Protein AF-A0A960LFR0-F1 (afdb_monomer)

Sequence (567 aa):
MVIFVMVVRVNVFKDGRFQEFVQVKAMDAPELIVLRGKAGPAGSEEYQQGLEAYGKADYKKAAKFFADAVAKSPEQGEWWLVLGVCQVLQREPQEAIVSLKKAEKLTEEPSTSRARWFMAQSYLMTEELGRAVKLLEGLANDGKAYRDDSRNLLTQMSKNGVLSEAFASSPRVSSPRGGESFVFGSTIKVAWNKVSPNFDGSYEVWLSNDGGLTCFHRLASLPADQTSWTWETRSDVGNNLALRIEAVSGDTRTMGPVSQVFSVSPPLTLTILDPKPQSTLYAGIPHEFRWALPGLAPKRYKIDLWRVVDNKQQFYKTLYVGAEGSSNSWKWEYPDPVGKDYVLRLEAVYTDSSMVSFSEGTFQVLAQPEAAVTSAYYDPSTSNLGVSWSHSIANPTRTSIYLQSVSTSEVYPLSGDASRRRGSWEGGMADVPSGKYEVHLSIVFPDGEVSAVCDNVIEYINRSESQSVASAARAESAVVDKEFLKQNYPNPFNNSTTIEFDLESPGDVELKVFNVMGQEVKTLMDGYARAGSQRVVFDATGLASGVYIYRLVAGDHTEQKRMILAK

pLDDT: mean 76.16, std 16.61, range [27.75, 96.5]

Mean predicted aligned error: 22.24 Å

Structure (mmCIF, N/CA/C/O backbone):
data_AF-A0A960LFR0-F1
#
_entry.id   AF-A0A960LFR0-F1
#
loop_
_atom_site.group_PDB
_atom_site.id
_atom_site.type_symbol
_atom_site.label_atom_id
_atom_site.label_alt_id
_atom_site.label_comp_id
_atom_site.label_asym_id
_atom_site.label_entity_id
_atom_site.label_seq_id
_atom_site.pdbx_PDB_ins_code
_atom_site.Cartn_x
_atom_site.Cartn_y
_atom_site.Cartn_z
_atom_site.occupancy
_atom_site.B_iso_or_equiv
_atom_site.auth_seq_id
_atom_site.auth_comp_id
_atom_site.auth_asym_id
_atom_site.auth_atom_id
_atom_site.pdbx_PDB_model_num
ATOM 1 N N . MET A 1 1 ? -18.898 8.232 58.621 1.00 28.58 1 MET A N 1
ATOM 2 C CA . MET A 1 1 ? -19.730 7.535 57.623 1.00 28.58 1 MET A CA 1
ATOM 3 C C . MET A 1 1 ? -20.353 8.605 56.740 1.00 28.58 1 MET A C 1
ATOM 5 O O . MET A 1 1 ? -21.357 9.193 57.117 1.00 28.58 1 MET A O 1
ATOM 9 N N . VAL A 1 2 ? -19.664 8.988 55.662 1.00 27.75 2 VAL A N 1
ATOM 10 C CA . VAL A 1 2 ? -20.193 9.977 54.713 1.00 27.75 2 VAL A CA 1
ATOM 11 C C . VAL A 1 2 ? -20.983 9.190 53.679 1.00 27.75 2 VAL A C 1
ATOM 13 O O . VAL A 1 2 ? -20.403 8.471 52.873 1.00 27.75 2 VAL A O 1
ATOM 16 N N . ILE A 1 3 ? -22.306 9.263 53.781 1.00 28.11 3 ILE A N 1
ATOM 17 C CA . ILE A 1 3 ? -23.238 8.641 52.845 1.00 28.11 3 ILE A CA 1
ATOM 18 C C . ILE A 1 3 ? -23.210 9.471 51.561 1.00 28.11 3 ILE A C 1
ATOM 20 O O . ILE A 1 3 ? -23.708 10.597 51.547 1.00 28.11 3 ILE A O 1
ATOM 24 N N . PHE A 1 4 ? -22.618 8.936 50.492 1.00 36.72 4 PHE A N 1
ATOM 25 C CA . PHE A 1 4 ? -22.688 9.565 49.175 1.00 36.72 4 PHE A CA 1
ATOM 26 C C . PHE A 1 4 ? -23.883 9.041 48.384 1.00 36.72 4 PHE A C 1
ATOM 28 O O . PHE A 1 4 ? -24.117 7.837 48.262 1.00 36.72 4 PHE A O 1
ATOM 35 N N . VAL A 1 5 ? -24.638 9.993 47.846 1.00 35.06 5 VAL A N 1
ATOM 36 C CA . VAL A 1 5 ? -25.815 9.782 47.012 1.00 35.06 5 VAL A CA 1
ATOM 37 C C . VAL A 1 5 ? -25.387 9.973 45.560 1.00 35.06 5 VAL A C 1
ATOM 39 O O . VAL A 1 5 ? -25.286 11.102 45.082 1.00 35.06 5 VAL A O 1
ATOM 42 N N . MET A 1 6 ? -25.117 8.878 44.847 1.00 38.50 6 MET A N 1
ATOM 43 C CA . MET A 1 6 ? -24.933 8.944 43.400 1.00 38.50 6 MET A CA 1
ATOM 44 C C . MET A 1 6 ? -26.301 8.876 42.716 1.00 38.50 6 MET A C 1
ATOM 46 O O . MET A 1 6 ? -26.978 7.854 42.768 1.00 38.50 6 MET A O 1
ATOM 50 N N . VAL A 1 7 ? -26.721 9.981 42.098 1.00 39.97 7 VAL A N 1
ATOM 51 C CA . VAL A 1 7 ? -27.946 10.037 41.288 1.00 39.97 7 VAL A CA 1
ATOM 52 C C . VAL A 1 7 ? -27.575 9.721 39.844 1.00 39.97 7 VAL A C 1
ATOM 54 O O . VAL A 1 7 ? -27.025 10.574 39.143 1.00 39.97 7 VAL A O 1
ATOM 57 N N . VAL A 1 8 ? -27.863 8.495 39.411 1.00 41.91 8 VAL A N 1
ATOM 58 C CA . VAL A 1 8 ? -27.796 8.097 38.001 1.00 41.91 8 VAL A CA 1
ATOM 59 C C . VAL A 1 8 ? -29.137 8.451 37.382 1.00 41.91 8 VAL A C 1
ATOM 61 O O . VAL A 1 8 ? -30.157 7.863 37.731 1.00 41.91 8 VAL A O 1
ATOM 64 N N . ARG A 1 9 ? -29.139 9.447 36.497 1.00 42.50 9 ARG A N 1
ATOM 65 C CA . ARG A 1 9 ? -30.321 9.803 35.714 1.00 42.50 9 ARG A CA 1
ATOM 66 C C . ARG A 1 9 ? -30.327 8.928 34.474 1.00 42.50 9 ARG A C 1
ATOM 68 O O . ARG A 1 9 ? -29.467 9.096 33.618 1.00 42.50 9 ARG A O 1
ATOM 75 N N . VAL A 1 10 ? -31.277 8.008 34.396 1.00 43.38 10 VAL A N 1
ATOM 76 C CA . VAL A 1 10 ? -31.618 7.344 33.137 1.00 43.38 10 VAL A CA 1
ATOM 77 C C . VAL A 1 10 ? -32.945 7.944 32.700 1.00 43.38 10 VAL A C 1
ATOM 79 O O . VAL A 1 10 ? -33.920 7.881 33.447 1.00 43.38 10 VAL A O 1
ATOM 82 N N . ASN A 1 11 ? -32.965 8.584 31.536 1.00 40.25 11 ASN A N 1
ATOM 83 C CA . ASN A 1 11 ? -34.203 9.038 30.919 1.00 40.25 11 ASN A CA 1
ATOM 84 C C . ASN A 1 11 ? -34.786 7.858 30.150 1.00 40.25 11 ASN A C 1
ATOM 86 O O . ASN A 1 11 ? -34.139 7.342 29.245 1.00 40.25 11 ASN A O 1
ATOM 90 N N . VAL A 1 12 ? -35.992 7.424 30.509 1.00 42.00 12 VAL A N 1
ATOM 91 C CA . VAL A 1 12 ? -36.690 6.354 29.783 1.00 42.00 12 VAL A CA 1
ATOM 92 C C . VAL A 1 12 ? -38.020 6.898 29.319 1.00 42.00 12 VAL A C 1
ATOM 94 O O . VAL A 1 12 ? -38.727 7.573 30.075 1.00 42.00 12 VAL A O 1
ATOM 97 N N . PHE A 1 13 ? -38.348 6.626 28.063 1.00 36.72 13 PHE A N 1
ATOM 98 C CA . PHE A 1 13 ? -39.569 7.113 27.454 1.00 36.72 13 PHE A CA 1
ATOM 99 C C . PHE A 1 13 ? -40.636 6.023 27.528 1.00 36.72 13 PHE A C 1
ATOM 101 O O . PHE A 1 13 ? -40.544 4.996 26.866 1.00 36.72 13 PHE A O 1
ATOM 108 N N . LYS A 1 14 ? -41.659 6.229 28.363 1.00 38.69 14 LYS A N 1
ATOM 109 C CA . LYS A 1 14 ? -42.753 5.267 28.539 1.00 38.69 14 LYS A CA 1
ATOM 110 C C . LYS A 1 14 ? -44.091 5.993 28.493 1.00 38.69 14 LYS A C 1
ATOM 112 O O . LYS A 1 14 ? -44.260 7.025 29.140 1.00 38.69 14 LYS A O 1
ATOM 117 N N . ASP A 1 15 ? -45.026 5.467 27.703 1.00 34.38 15 ASP A N 1
ATOM 118 C CA . ASP A 1 15 ? -46.387 6.003 27.541 1.00 34.38 15 ASP A CA 1
ATOM 119 C C . ASP A 1 15 ? -46.426 7.498 27.152 1.00 34.38 15 ASP A C 1
ATOM 121 O O . ASP A 1 15 ? -47.243 8.276 27.648 1.00 34.38 15 ASP A O 1
ATOM 125 N N . GLY A 1 16 ? -45.508 7.927 26.277 1.00 30.52 16 GLY A N 1
ATOM 126 C CA . GLY A 1 16 ? -45.455 9.307 25.783 1.00 30.52 16 GLY A CA 1
ATOM 127 C C . GLY A 1 16 ? -44.887 10.331 26.774 1.00 30.52 16 GLY A C 1
ATOM 128 O O . GLY A 1 16 ? -45.069 11.531 26.570 1.00 30.52 16 GLY A O 1
ATOM 129 N N . ARG A 1 17 ? -44.228 9.895 27.860 1.00 28.84 17 ARG A N 1
ATOM 130 C CA . ARG A 1 17 ? -43.583 10.776 28.848 1.00 28.84 17 ARG A CA 1
ATOM 131 C C . ARG A 1 17 ? -42.177 10.292 29.199 1.00 28.84 17 ARG A C 1
ATOM 133 O O . ARG A 1 17 ? -41.929 9.094 29.313 1.00 28.84 17 ARG A O 1
ATOM 140 N N . PHE A 1 18 ? -41.277 11.243 29.448 1.00 38.22 18 PHE A N 1
ATOM 141 C CA . PHE A 1 18 ? -39.999 10.969 30.101 1.00 38.22 18 PHE A CA 1
ATOM 142 C C . PHE A 1 18 ? -40.254 10.619 31.569 1.00 38.22 18 PHE A C 1
ATOM 144 O O . PHE A 1 18 ? -40.807 11.430 32.314 1.00 38.22 18 PHE A O 1
ATOM 151 N N . GLN A 1 19 ? -39.874 9.412 31.982 1.00 39.56 19 GLN A N 1
ATOM 152 C CA . GLN A 1 19 ? -39.829 9.031 33.389 1.00 39.56 19 GLN A CA 1
ATOM 153 C C . GLN A 1 19 ? -38.398 9.204 33.901 1.00 39.56 19 GLN A C 1
ATOM 155 O O . GLN A 1 19 ? -37.460 8.615 33.362 1.00 39.56 19 GLN A O 1
ATOM 160 N N . GLU A 1 20 ? -38.235 10.039 34.929 1.00 41.31 20 GLU A N 1
ATOM 161 C CA . GLU A 1 20 ? -36.952 10.264 35.592 1.00 41.31 20 GLU A CA 1
ATOM 162 C C . GLU A 1 20 ? -36.682 9.113 36.568 1.00 41.31 20 GLU A C 1
ATOM 164 O O . GLU A 1 20 ? -37.470 8.852 37.482 1.00 41.31 20 GLU A O 1
ATOM 169 N N . PHE A 1 21 ? -35.568 8.404 36.383 1.00 50.19 21 PHE A N 1
ATOM 170 C CA . PHE A 1 21 ? -35.139 7.392 37.342 1.00 50.19 21 PHE A CA 1
ATOM 171 C C . PHE A 1 21 ? -34.404 8.073 38.488 1.00 50.19 21 PHE A C 1
ATOM 173 O O . PHE A 1 21 ? -33.331 8.647 38.305 1.00 50.19 21 PHE A O 1
ATOM 180 N N . VAL A 1 22 ? -34.964 7.959 39.690 1.00 40.69 22 VAL A N 1
ATOM 181 C CA . VAL A 1 22 ? -34.257 8.255 40.933 1.00 40.69 22 VAL A CA 1
ATOM 182 C C . VAL A 1 22 ? -34.437 7.063 41.855 1.00 40.69 22 VAL A C 1
ATOM 184 O O . VAL A 1 22 ? -35.479 6.920 42.488 1.00 40.69 22 VAL A O 1
ATOM 187 N N . GLN A 1 23 ? -33.406 6.232 42.005 1.00 41.19 23 GLN A N 1
ATOM 188 C CA . GLN A 1 23 ? -33.203 5.652 43.324 1.00 41.19 23 GLN A CA 1
ATOM 189 C C . GLN A 1 23 ? -31.741 5.390 43.653 1.00 41.19 23 GLN A C 1
ATOM 191 O O . GLN A 1 23 ? -30.964 4.838 42.883 1.00 41.19 23 GLN A O 1
ATOM 196 N N . VAL A 1 24 ? -31.421 5.848 44.854 1.00 34.19 24 VAL A N 1
ATOM 197 C CA . VAL A 1 24 ? -30.117 5.938 45.481 1.00 34.19 24 VAL A CA 1
ATOM 198 C C . VAL A 1 24 ? -30.066 4.873 46.560 1.00 34.19 24 VAL A C 1
ATOM 200 O O . VAL A 1 24 ? -30.979 4.786 47.383 1.00 34.19 24 VAL A O 1
ATOM 203 N N . LYS A 1 25 ? -28.956 4.145 46.630 1.00 34.97 25 LYS A N 1
ATOM 204 C CA . LYS A 1 25 ? -28.494 3.580 47.893 1.00 34.97 25 LYS A CA 1
ATOM 205 C C . LYS A 1 25 ? -27.121 4.164 48.178 1.00 34.97 25 LYS A C 1
ATOM 207 O O . LYS A 1 25 ? -26.269 4.200 47.294 1.00 34.97 25 LYS A O 1
ATOM 212 N N . ALA A 1 26 ? -26.984 4.682 49.395 1.00 32.16 26 ALA A N 1
ATOM 213 C CA . ALA A 1 26 ? -25.740 5.152 49.975 1.00 32.16 26 ALA A CA 1
ATOM 214 C C . ALA A 1 26 ? -24.613 4.184 49.614 1.00 32.16 26 ALA A C 1
ATOM 216 O O . ALA A 1 26 ? -24.668 3.016 50.002 1.00 32.16 26 ALA A O 1
ATOM 217 N N . MET A 1 27 ? -23.615 4.651 48.866 1.00 40.28 27 MET A N 1
ATOM 218 C CA . MET A 1 27 ? -22.346 3.945 48.882 1.00 40.28 27 MET A CA 1
ATOM 219 C C . MET A 1 27 ? -21.776 4.196 50.269 1.00 40.28 27 MET A C 1
ATOM 221 O O . MET A 1 27 ? -21.431 5.334 50.599 1.00 40.28 27 MET A O 1
ATOM 225 N N . ASP A 1 28 ? -21.665 3.148 51.080 1.00 39.28 28 ASP A N 1
ATOM 226 C CA . ASP A 1 28 ? -20.529 3.124 51.983 1.00 39.28 28 ASP A CA 1
ATOM 227 C C . ASP A 1 28 ? -19.318 3.308 51.073 1.00 39.28 28 ASP A C 1
ATOM 229 O O . ASP A 1 28 ? -19.188 2.595 50.069 1.00 39.28 28 ASP A O 1
ATOM 233 N N . ALA A 1 29 ? -18.508 4.343 51.342 1.00 43.59 29 ALA A N 1
ATOM 234 C CA . ALA A 1 29 ? -17.212 4.481 50.693 1.00 43.59 29 ALA A CA 1
ATOM 235 C C . ALA A 1 29 ? -16.621 3.072 50.670 1.00 43.59 29 ALA A C 1
ATOM 237 O O . ALA A 1 29 ? -16.619 2.466 51.749 1.00 43.59 29 ALA A O 1
ATOM 238 N N . PRO A 1 30 ? -16.260 2.516 49.489 1.00 48.62 30 PRO A N 1
ATOM 239 C CA . PRO A 1 30 ? -15.791 1.143 49.412 1.00 48.62 30 PRO A CA 1
ATOM 240 C C . PRO A 1 30 ? -14.828 0.973 50.566 1.00 48.62 30 PRO A C 1
ATOM 242 O O . PRO A 1 30 ? -13.968 1.844 50.732 1.00 48.62 30 PRO A O 1
ATOM 245 N N . GLU A 1 31 ? -15.056 -0.037 51.417 1.00 49.41 31 GLU A N 1
ATOM 246 C CA . GLU A 1 31 ? -14.080 -0.405 52.431 1.00 49.41 31 GLU A CA 1
ATOM 247 C C . GLU A 1 31 ? -12.805 -0.681 51.648 1.00 49.41 31 GLU A C 1
ATOM 249 O O . GLU A 1 31 ? -12.607 -1.739 51.037 1.00 49.41 31 GLU A O 1
ATOM 254 N N . LEU A 1 32 ? -12.015 0.378 51.537 1.00 51.69 32 LEU A N 1
ATOM 255 C CA . LEU A 1 32 ? -10.710 0.381 50.963 1.00 51.69 32 LEU A CA 1
ATOM 256 C C . LEU A 1 32 ? -9.979 -0.490 51.957 1.00 51.69 32 LEU A C 1
ATOM 258 O O . LEU A 1 32 ? -9.751 -0.089 53.101 1.00 51.69 32 LEU A O 1
ATOM 262 N N . ILE A 1 33 ? -9.681 -1.716 51.548 1.00 49.03 33 ILE A N 1
ATOM 263 C CA . ILE A 1 33 ? -8.700 -2.524 52.248 1.00 49.03 33 ILE A CA 1
ATOM 264 C C . ILE A 1 33 ? -7.383 -1.804 51.959 1.00 49.03 33 ILE A C 1
ATOM 266 O O . ILE A 1 33 ? -6.693 -2.056 50.977 1.00 49.03 33 ILE A O 1
ATOM 270 N N . VAL A 1 34 ? -7.127 -0.759 52.747 1.00 49.06 34 VAL A N 1
ATOM 271 C CA . VAL A 1 34 ? -5.970 0.103 52.589 1.00 49.06 34 VAL A CA 1
ATOM 272 C C . VAL A 1 34 ? -4.779 -0.692 53.091 1.00 49.06 34 VAL A C 1
ATOM 274 O O . VAL A 1 34 ? -4.677 -0.966 54.287 1.00 49.06 34 VAL A O 1
ATOM 277 N N . LEU A 1 35 ? -3.835 -0.993 52.202 1.00 46.41 35 LEU A N 1
ATOM 278 C CA . LEU A 1 35 ? -2.472 -1.306 52.613 1.00 46.41 35 LEU A CA 1
ATOM 279 C C . LEU A 1 35 ? -1.879 -0.037 53.247 1.00 46.41 35 LEU A C 1
ATOM 281 O O . LEU A 1 35 ? -1.290 0.808 52.574 1.00 46.41 35 LEU A O 1
ATOM 285 N N . ARG A 1 36 ? -2.113 0.159 54.550 1.00 44.19 36 ARG A N 1
ATOM 286 C CA . ARG A 1 36 ? -1.409 1.172 55.338 1.00 44.19 36 ARG A CA 1
ATOM 287 C C . ARG A 1 36 ? -0.123 0.549 55.862 1.00 44.19 36 ARG A C 1
ATOM 289 O O . ARG A 1 36 ? -0.162 -0.246 56.794 1.00 44.19 36 ARG A O 1
ATOM 296 N N . GLY A 1 37 ? 1.010 0.996 55.328 1.00 37.00 37 GLY A N 1
ATOM 297 C CA . GLY A 1 37 ? 2.276 0.978 56.059 1.00 37.00 37 GLY A CA 1
ATOM 298 C C . GLY A 1 37 ? 3.437 0.217 55.413 1.00 37.00 37 GLY A C 1
ATOM 299 O O . GLY A 1 37 ? 3.346 -0.976 55.158 1.00 37.00 37 GLY A O 1
ATOM 300 N N . LYS A 1 38 ? 4.558 0.954 55.331 1.00 38.53 38 LYS A N 1
ATOM 301 C CA . LYS A 1 38 ? 5.964 0.599 55.037 1.00 38.53 38 LYS A CA 1
ATOM 302 C C . LYS A 1 38 ? 6.319 0.265 53.580 1.00 38.53 38 LYS A C 1
ATOM 304 O O . LYS A 1 38 ? 5.853 -0.719 53.033 1.00 38.53 38 LYS A O 1
ATOM 309 N N . ALA A 1 39 ? 7.198 1.118 53.027 1.00 50.38 39 ALA A N 1
ATOM 310 C CA . ALA A 1 39 ? 7.907 1.020 51.743 1.00 50.38 39 ALA A CA 1
ATOM 311 C C . ALA A 1 39 ? 7.150 0.229 50.663 1.00 50.38 39 ALA A C 1
ATOM 313 O O . ALA A 1 39 ? 7.475 -0.918 50.373 1.00 50.38 39 ALA A O 1
ATOM 314 N N . GLY A 1 40 ? 6.110 0.852 50.107 1.00 63.91 40 GLY A N 1
ATOM 315 C CA . GLY A 1 40 ? 5.361 0.282 48.994 1.00 63.91 40 GLY A CA 1
ATOM 316 C C . GLY A 1 40 ? 6.040 0.521 47.635 1.00 63.91 40 GLY A C 1
ATOM 317 O O . GLY A 1 40 ? 7.069 1.201 47.566 1.00 63.91 40 GLY A O 1
ATOM 318 N N . PRO A 1 41 ? 5.465 -0.018 46.546 1.00 76.19 41 PRO A N 1
ATOM 319 C CA . PRO A 1 41 ? 5.959 0.171 45.180 1.00 76.19 41 PRO A CA 1
ATOM 320 C C . PRO A 1 41 ? 5.987 1.655 44.762 1.00 76.19 41 PRO A C 1
ATOM 322 O O . PRO A 1 41 ? 5.408 2.523 45.426 1.00 76.19 41 PRO A O 1
ATOM 325 N N . ALA A 1 42 ? 6.670 1.968 43.657 1.00 77.56 42 ALA A N 1
ATOM 326 C CA . ALA A 1 42 ? 6.775 3.334 43.141 1.00 77.56 42 ALA A CA 1
ATOM 327 C C . ALA A 1 42 ? 5.380 3.958 42.937 1.00 77.56 42 ALA A C 1
ATOM 329 O O . ALA A 1 42 ? 4.507 3.348 42.337 1.00 77.56 42 ALA A O 1
ATOM 330 N N . GLY A 1 43 ? 5.124 5.166 43.436 1.00 80.56 43 GLY A N 1
ATOM 331 C CA . GLY A 1 43 ? 3.763 5.728 43.416 1.00 80.56 43 GLY A CA 1
ATOM 332 C C . GLY A 1 43 ? 2.972 5.539 44.714 1.00 80.56 43 GLY A C 1
ATOM 333 O O . GLY A 1 43 ? 1.854 6.031 44.827 1.00 80.56 43 GLY A O 1
ATOM 334 N N . SER A 1 44 ? 3.529 4.845 45.716 1.00 84.94 44 SER A N 1
ATOM 335 C CA . SER A 1 44 ? 2.853 4.655 47.008 1.00 84.94 44 SER A CA 1
ATOM 336 C C . SER A 1 44 ? 2.625 5.960 47.770 1.00 84.94 44 SER A C 1
ATOM 338 O O . SER A 1 44 ? 1.646 6.055 48.504 1.00 84.94 44 SER A O 1
ATOM 340 N N . GLU A 1 45 ? 3.500 6.958 47.619 1.00 87.81 45 GLU A N 1
ATOM 341 C CA . GLU A 1 45 ? 3.313 8.271 48.248 1.00 87.81 45 GLU A CA 1
ATOM 342 C C . GLU A 1 45 ? 2.101 8.988 47.648 1.00 87.81 45 GLU A C 1
ATOM 344 O O . GLU A 1 45 ? 1.205 9.405 48.381 1.00 87.81 45 GLU A O 1
ATOM 349 N N . GLU A 1 46 ? 2.021 9.039 46.319 1.00 91.44 46 GLU A N 1
ATOM 350 C CA . GLU A 1 46 ? 0.880 9.580 45.587 1.00 91.44 46 GLU A CA 1
ATOM 351 C C . GLU A 1 46 ? -0.394 8.811 45.932 1.00 91.44 46 GLU A C 1
ATOM 353 O O . GLU A 1 46 ? -1.419 9.416 46.224 1.00 91.44 46 GLU A O 1
ATOM 358 N N . TYR A 1 47 ? -0.332 7.481 46.015 1.00 87.94 47 TYR A N 1
ATOM 359 C CA . TYR A 1 47 ? -1.480 6.679 46.425 1.00 87.94 47 TYR A CA 1
ATOM 360 C C . TYR A 1 47 ? -1.967 7.044 47.839 1.00 87.94 47 TYR A C 1
ATOM 362 O O . TYR A 1 47 ? -3.167 7.214 48.052 1.00 87.94 47 TYR A O 1
ATOM 370 N N . GLN A 1 48 ? -1.064 7.238 48.810 1.00 87.06 48 GLN A N 1
ATOM 371 C CA . GLN A 1 48 ? -1.446 7.683 50.160 1.00 87.06 48 GLN A CA 1
ATOM 372 C C . GLN A 1 48 ? -2.029 9.105 50.163 1.00 87.06 48 GLN A C 1
ATOM 374 O O . GLN A 1 48 ? -3.033 9.345 50.835 1.00 87.06 48 GLN A O 1
ATOM 379 N N . GLN A 1 49 ? -1.457 10.031 49.389 1.00 90.06 49 GLN A N 1
ATOM 380 C CA . GLN A 1 49 ? -1.999 11.387 49.225 1.00 90.06 49 GLN A CA 1
ATOM 381 C C . GLN A 1 49 ? -3.392 11.360 48.577 1.00 90.06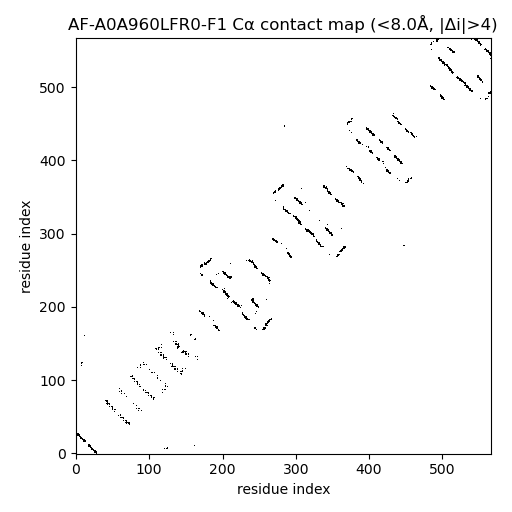 49 GLN A C 1
ATOM 383 O O . GLN A 1 49 ? -4.294 12.097 48.989 1.00 90.06 49 GLN A O 1
ATOM 388 N N . GLY A 1 50 ? -3.600 10.460 47.614 1.00 88.75 50 GLY A N 1
ATOM 389 C CA . GLY A 1 50 ? -4.894 10.185 47.004 1.00 88.75 50 GLY A CA 1
ATOM 390 C C . GLY A 1 50 ? -5.911 9.673 48.019 1.00 88.75 50 GLY A C 1
ATOM 391 O O . GLY A 1 50 ? -7.023 10.191 48.074 1.00 88.75 50 GLY A O 1
ATOM 392 N N . LEU A 1 51 ? -5.530 8.728 48.885 1.00 84.06 51 LEU A N 1
ATOM 393 C CA . LEU A 1 51 ? -6.395 8.223 49.959 1.00 84.06 51 LEU A CA 1
ATOM 394 C C . LEU A 1 51 ? -6.752 9.300 50.987 1.00 84.06 51 LEU A C 1
ATOM 396 O O . LEU A 1 51 ? -7.885 9.334 51.469 1.00 84.06 51 LEU A O 1
ATOM 400 N N . GLU A 1 52 ? -5.815 10.188 51.325 1.00 86.25 52 GLU A N 1
ATOM 401 C CA . GLU A 1 52 ? -6.087 11.311 52.222 1.00 86.25 52 GLU A CA 1
ATOM 402 C C . GLU A 1 52 ? -7.096 12.286 51.600 1.00 86.25 52 GLU A C 1
ATOM 404 O O . GLU A 1 52 ? -8.063 12.682 52.256 1.00 86.25 52 GLU A O 1
ATOM 409 N N . ALA A 1 53 ? -6.909 12.643 50.325 1.00 86.25 53 ALA A N 1
ATOM 410 C CA . ALA A 1 53 ? -7.850 13.481 49.584 1.00 86.25 53 ALA A CA 1
ATOM 411 C C . ALA A 1 53 ? -9.226 12.806 49.448 1.00 86.25 53 ALA A C 1
ATOM 413 O O . ALA A 1 53 ? -10.254 13.440 49.689 1.00 86.25 53 ALA A O 1
ATOM 414 N N . TYR A 1 54 ? -9.246 11.503 49.161 1.00 81.94 54 TYR A N 1
ATOM 415 C CA . TYR A 1 54 ? -10.461 10.697 49.070 1.00 81.94 54 TYR A CA 1
ATOM 416 C C . TYR A 1 54 ? -11.230 10.676 50.396 1.00 81.94 54 TYR A C 1
ATOM 418 O O . TYR A 1 54 ? -12.441 10.887 50.419 1.00 81.94 54 TYR A O 1
ATOM 426 N N . GLY A 1 55 ? -10.527 10.492 51.519 1.00 76.44 55 GLY A N 1
ATOM 427 C CA . GLY A 1 55 ? -11.112 10.535 52.861 1.00 76.44 55 GLY A CA 1
ATOM 428 C C . GLY A 1 55 ? -11.701 11.901 53.231 1.00 76.44 55 GLY A C 1
ATOM 429 O O . GLY A 1 55 ? -12.630 11.968 54.033 1.00 76.44 55 GLY A O 1
ATOM 430 N N . LYS A 1 56 ? -11.206 12.982 52.614 1.00 82.94 56 LYS A N 1
ATOM 431 C CA . LYS A 1 56 ? -11.750 14.348 52.719 1.00 82.94 56 LYS A CA 1
ATOM 432 C C . LYS A 1 56 ? -12.850 14.646 51.686 1.00 82.94 56 LYS A C 1
ATOM 434 O O . LYS A 1 56 ? -13.296 15.786 51.610 1.00 82.94 56 LYS A O 1
ATOM 439 N N . ALA A 1 57 ? -13.282 13.647 50.910 1.00 78.75 57 ALA A N 1
ATOM 440 C CA . ALA A 1 57 ? -14.231 13.770 49.800 1.00 78.75 57 ALA A CA 1
ATOM 441 C C . ALA A 1 57 ? -13.790 14.733 48.674 1.00 78.75 57 ALA A C 1
ATOM 443 O O . ALA A 1 57 ? -14.614 15.198 47.888 1.00 78.75 57 ALA A O 1
ATOM 444 N N . ASP A 1 58 ? -12.488 15.010 48.557 1.00 85.12 58 ASP A N 1
ATOM 445 C CA . ASP A 1 58 ? -11.914 15.772 47.445 1.00 85.12 58 ASP A CA 1
ATOM 446 C C . ASP A 1 58 ? -11.543 14.811 46.306 1.00 85.12 58 ASP A C 1
ATOM 448 O O . ASP A 1 58 ? -10.378 14.461 46.098 1.00 85.12 58 ASP A O 1
ATOM 452 N N . TYR A 1 59 ? -12.562 14.325 45.591 1.00 85.19 59 TYR A N 1
ATOM 453 C CA . TYR A 1 59 ? -12.399 13.290 44.562 1.00 85.19 59 TYR A CA 1
ATOM 454 C C . TYR A 1 59 ? -11.581 13.746 43.363 1.00 85.19 59 TYR A C 1
ATOM 456 O O . TYR A 1 59 ? -10.886 12.931 42.765 1.00 85.19 59 TYR A O 1
ATOM 464 N N . LYS A 1 60 ? -11.609 15.043 43.051 1.00 89.50 60 LYS A N 1
ATOM 465 C CA . LYS A 1 60 ? -10.805 15.617 41.973 1.00 89.50 60 LYS A CA 1
ATOM 466 C C . LYS A 1 60 ? -9.325 15.577 42.301 1.00 89.50 60 LYS A C 1
ATOM 468 O O . LYS A 1 60 ? -8.509 15.137 41.491 1.00 89.50 60 LYS A O 1
ATOM 473 N N . LYS A 1 61 ? -8.970 15.990 43.517 1.00 91.69 61 LYS A N 1
ATOM 474 C CA . LYS A 1 61 ? -7.592 15.892 43.993 1.00 91.69 61 LYS A CA 1
ATOM 475 C C . LYS A 1 61 ? -7.165 14.436 44.176 1.00 91.69 61 LYS A C 1
ATOM 477 O O . LYS A 1 61 ? -6.049 14.089 43.803 1.00 91.69 61 LYS A O 1
ATOM 482 N N . ALA A 1 62 ? -8.056 13.585 44.683 1.00 88.38 62 ALA A N 1
ATOM 483 C CA . ALA A 1 62 ? -7.799 12.158 44.840 1.00 88.38 62 ALA A CA 1
ATOM 484 C C . ALA A 1 62 ? -7.531 11.468 43.494 1.00 88.38 62 ALA A C 1
ATOM 486 O O . ALA A 1 62 ? -6.530 10.771 43.366 1.00 88.38 62 ALA A O 1
ATOM 487 N N . ALA A 1 63 ? -8.369 11.705 42.478 1.00 91.94 63 ALA A N 1
ATOM 488 C CA . ALA A 1 63 ? -8.197 11.147 41.138 1.00 91.94 63 ALA A CA 1
ATOM 489 C C . ALA A 1 63 ? -6.853 11.535 40.523 1.00 91.94 63 ALA A C 1
ATOM 491 O O . ALA A 1 63 ? -6.179 10.675 39.967 1.00 91.94 63 ALA A O 1
ATOM 492 N N . LYS A 1 64 ? -6.423 12.794 40.681 1.00 95.56 64 LYS A N 1
ATOM 493 C CA . LYS A 1 64 ? -5.110 13.237 40.199 1.00 95.56 64 LYS A CA 1
ATOM 494 C C . LYS A 1 64 ? -3.973 12.424 40.824 1.00 95.56 64 LYS A C 1
ATOM 496 O O . LYS A 1 64 ? -3.144 11.878 40.108 1.00 95.56 64 LYS A O 1
ATOM 501 N N . PHE A 1 65 ? -3.972 12.294 42.147 1.00 94.75 65 PHE A N 1
ATOM 502 C CA . PHE A 1 65 ? -2.949 11.517 42.842 1.00 94.75 65 PHE A CA 1
ATOM 503 C C . PHE A 1 65 ? -2.994 10.025 42.495 1.00 94.75 65 PHE A C 1
ATOM 505 O O . PHE A 1 65 ? -1.950 9.402 42.322 1.00 94.75 65 PHE A O 1
ATOM 512 N N . PHE A 1 66 ? -4.184 9.441 42.343 1.00 92.81 66 PHE A N 1
ATOM 513 C CA . PHE A 1 66 ? -4.298 8.049 41.913 1.00 92.81 66 PHE A CA 1
ATOM 514 C C . PHE A 1 66 ? -3.839 7.843 40.470 1.00 92.81 66 PHE A C 1
ATOM 516 O O . PHE A 1 66 ? -3.201 6.831 40.201 1.00 92.81 66 PHE A O 1
ATOM 523 N N . ALA A 1 67 ? -4.096 8.795 39.569 1.00 95.25 67 ALA A N 1
ATOM 524 C CA . ALA A 1 67 ? -3.582 8.774 38.202 1.00 95.25 67 ALA A CA 1
ATOM 525 C C . ALA A 1 67 ? -2.044 8.785 38.183 1.00 95.25 67 ALA A C 1
ATOM 527 O O . ALA A 1 67 ? -1.432 7.961 37.503 1.00 95.25 67 ALA A O 1
ATOM 528 N N . ASP A 1 68 ? -1.421 9.644 38.996 1.00 94.88 68 ASP A N 1
ATOM 529 C CA . ASP A 1 68 ? 0.038 9.689 39.147 1.00 94.88 68 ASP A CA 1
ATOM 530 C C . ASP A 1 68 ? 0.589 8.377 39.745 1.00 94.88 68 ASP A C 1
ATOM 532 O O . ASP A 1 68 ? 1.630 7.876 39.311 1.00 94.88 68 ASP A O 1
ATOM 536 N N . ALA A 1 69 ? -0.127 7.774 40.701 1.00 91.62 69 ALA A N 1
ATOM 537 C CA . ALA A 1 69 ? 0.253 6.502 41.312 1.00 91.62 69 ALA A CA 1
ATOM 538 C C . ALA A 1 69 ? 0.208 5.335 40.311 1.00 91.62 69 ALA A C 1
ATOM 540 O O . ALA A 1 69 ? 1.188 4.598 40.179 1.00 91.62 69 ALA A O 1
ATOM 541 N N . VAL A 1 70 ? -0.891 5.173 39.562 1.00 93.81 70 VAL A N 1
ATOM 542 C CA . VAL A 1 70 ? -1.017 4.089 38.568 1.00 93.81 70 VAL A CA 1
ATOM 543 C C . VAL A 1 70 ? -0.100 4.278 37.364 1.00 93.81 70 VAL A C 1
ATOM 545 O O . VAL A 1 70 ? 0.281 3.295 36.735 1.00 93.81 70 VAL A O 1
ATOM 548 N N . ALA A 1 71 ? 0.295 5.514 37.046 1.00 95.00 71 ALA A N 1
ATOM 549 C CA . ALA A 1 71 ? 1.310 5.768 36.028 1.00 95.00 71 ALA A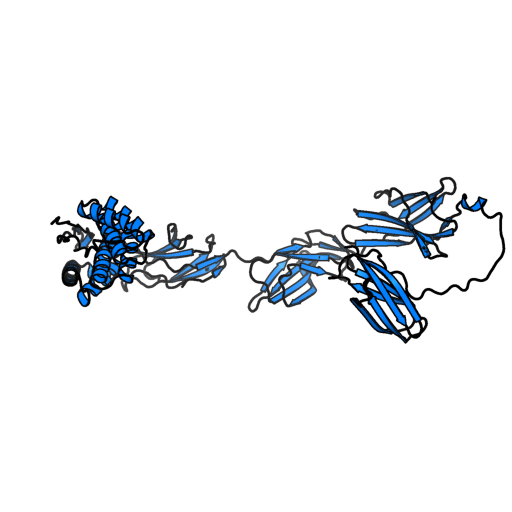 CA 1
ATOM 550 C C . ALA A 1 71 ? 2.689 5.226 36.449 1.00 95.00 71 ALA A C 1
ATOM 552 O O . ALA A 1 71 ? 3.458 4.780 35.598 1.00 95.00 71 ALA A O 1
ATOM 553 N N . LYS A 1 72 ? 2.992 5.237 37.755 1.00 93.62 72 LYS A N 1
ATOM 554 C CA . LYS A 1 72 ? 4.256 4.736 38.319 1.00 93.62 72 LYS A CA 1
ATOM 555 C C . LYS A 1 72 ? 4.249 3.232 38.598 1.00 93.62 72 LYS A C 1
ATOM 557 O O . LYS A 1 72 ? 5.291 2.607 38.429 1.00 93.62 72 LYS A O 1
ATOM 562 N N . SER A 1 73 ? 3.107 2.667 38.991 1.00 90.81 73 SER A N 1
ATOM 563 C CA . SER A 1 73 ? 2.929 1.220 39.202 1.00 90.81 73 SER A CA 1
ATOM 564 C C . SER A 1 73 ? 1.642 0.713 38.536 1.00 90.81 73 SER A C 1
ATOM 566 O O . SER A 1 73 ? 0.611 0.532 39.197 1.00 90.81 73 SER A O 1
ATOM 568 N N . PRO A 1 74 ? 1.658 0.505 37.206 1.00 92.25 74 PRO A N 1
ATOM 569 C CA . PRO A 1 74 ? 0.472 0.152 36.425 1.00 92.25 74 PRO A CA 1
ATOM 570 C C . PRO A 1 74 ? -0.062 -1.261 36.689 1.00 92.25 74 PRO A C 1
ATOM 572 O O . PRO A 1 74 ? -1.162 -1.583 36.234 1.00 92.25 74 PRO A O 1
ATOM 575 N N . GLU A 1 75 ? 0.692 -2.107 37.386 1.00 91.62 75 GLU A N 1
ATOM 576 C CA . GLU A 1 75 ? 0.312 -3.461 37.793 1.00 91.62 75 GLU A CA 1
ATOM 577 C C . GLU A 1 75 ? -0.597 -3.502 39.033 1.00 91.62 75 GLU A C 1
ATOM 579 O O . GLU A 1 75 ? -1.214 -4.530 39.307 1.00 91.62 75 GLU A O 1
ATOM 584 N N . GLN A 1 76 ? -0.736 -2.388 39.758 1.00 89.19 76 GLN A N 1
ATOM 585 C CA . GLN A 1 76 ? -1.529 -2.317 40.987 1.00 89.19 76 GLN A CA 1
ATOM 586 C C . GLN A 1 76 ? -3.028 -2.190 40.675 1.00 89.19 76 GLN A C 1
ATOM 588 O O . GLN A 1 76 ? -3.571 -1.092 40.535 1.00 89.19 76 GLN A O 1
ATOM 593 N N . GLY A 1 77 ? -3.727 -3.324 40.566 1.00 89.06 77 GLY A N 1
ATOM 594 C CA . GLY A 1 77 ? -5.151 -3.366 40.207 1.00 89.06 77 GLY A CA 1
ATOM 595 C C . GLY A 1 77 ? -6.071 -2.572 41.141 1.00 89.06 77 GLY A C 1
ATOM 596 O O . GLY A 1 77 ? -6.972 -1.879 40.670 1.00 89.06 77 GLY A O 1
ATOM 597 N N . GLU A 1 78 ? -5.816 -2.611 42.451 1.00 87.25 78 GLU A N 1
ATOM 598 C CA . GLU A 1 78 ? -6.579 -1.840 43.447 1.00 87.25 78 GLU A CA 1
ATOM 599 C C . GLU A 1 78 ? -6.452 -0.328 43.223 1.00 87.25 78 GLU A C 1
ATOM 601 O O . GLU A 1 78 ? -7.402 0.419 43.433 1.00 87.25 78 GLU A O 1
ATOM 606 N N . TRP A 1 79 ? -5.306 0.146 42.731 1.00 91.88 79 TRP A N 1
ATOM 607 C CA . TRP A 1 79 ? -5.097 1.574 42.492 1.00 91.88 79 TRP A CA 1
ATOM 608 C C . TRP A 1 79 ? -5.926 2.053 41.298 1.00 91.88 79 TRP A C 1
ATOM 610 O O . TRP A 1 79 ? -6.561 3.107 41.362 1.00 91.88 79 TRP A O 1
ATOM 620 N N . TRP A 1 80 ? -6.007 1.228 40.248 1.00 93.19 80 TRP A N 1
ATOM 621 C CA . TRP A 1 80 ? -6.905 1.455 39.114 1.00 93.19 80 TRP A CA 1
ATOM 622 C C . TRP A 1 80 ? -8.378 1.440 39.519 1.00 93.19 80 TRP A C 1
ATOM 624 O O . TRP A 1 80 ? -9.155 2.241 38.997 1.00 93.19 80 TRP A O 1
ATOM 634 N N . LEU A 1 81 ? -8.770 0.558 40.448 1.00 89.38 81 LEU A N 1
ATOM 635 C CA . LEU A 1 81 ? -10.142 0.505 40.954 1.00 89.38 81 LEU A CA 1
ATOM 636 C C . LEU A 1 81 ? -10.520 1.839 41.602 1.00 89.38 81 LEU A C 1
ATOM 638 O O . LEU A 1 81 ? -11.549 2.416 41.261 1.00 89.38 81 LEU A O 1
ATOM 642 N N . VAL A 1 82 ? -9.679 2.353 42.498 1.00 86.44 82 VAL A N 1
ATOM 643 C CA . VAL A 1 82 ? -9.972 3.583 43.245 1.00 86.44 82 VAL A CA 1
ATOM 644 C C . VAL A 1 82 ? -9.929 4.813 42.338 1.00 86.44 82 VAL A C 1
ATOM 646 O O . VAL A 1 82 ? -10.800 5.674 42.455 1.00 86.44 82 VAL A O 1
ATOM 649 N N . LEU A 1 83 ? -8.996 4.869 41.379 1.00 92.69 83 LEU A N 1
ATOM 650 C CA . LEU A 1 83 ? -9.000 5.895 40.332 1.00 92.69 83 LEU A CA 1
ATOM 651 C C . LEU A 1 83 ? -10.322 5.888 39.554 1.00 92.69 83 LEU A C 1
ATOM 653 O O . LEU A 1 83 ? -10.974 6.925 39.432 1.00 92.69 83 LEU A O 1
ATOM 657 N N . GLY A 1 84 ? -10.737 4.709 39.084 1.00 87.88 84 GLY A N 1
ATOM 658 C CA . GLY A 1 84 ? -11.986 4.534 38.354 1.00 87.88 84 GLY A CA 1
ATOM 659 C C . GLY A 1 84 ? -13.200 4.976 39.168 1.00 87.88 84 GLY A C 1
ATOM 660 O O . GLY A 1 84 ? -14.042 5.711 38.662 1.00 87.88 84 GLY A O 1
ATOM 661 N N . VAL A 1 85 ? -13.266 4.612 40.451 1.00 86.88 85 VAL A N 1
ATOM 662 C CA . VAL A 1 85 ? -14.331 5.060 41.364 1.00 86.88 85 VAL A CA 1
ATOM 663 C C . VAL A 1 85 ? -14.344 6.584 41.504 1.00 86.88 85 VAL A C 1
ATOM 665 O O . VAL A 1 85 ? -15.412 7.186 41.404 1.00 86.88 85 VAL A O 1
ATOM 668 N N . CYS A 1 86 ? -13.190 7.235 41.678 1.00 85.88 86 CYS A N 1
ATOM 669 C CA . CYS A 1 86 ? -13.119 8.699 41.737 1.00 85.88 86 CYS A CA 1
ATOM 670 C C . CYS A 1 86 ? -13.624 9.357 40.448 1.00 85.88 86 CYS A C 1
ATOM 672 O O . CYS A 1 86 ? -14.348 10.346 40.515 1.00 85.88 86 CYS A O 1
ATOM 674 N N . GLN A 1 87 ? -13.276 8.812 39.282 1.00 88.75 87 GLN A N 1
ATOM 675 C CA . GLN A 1 87 ? -13.752 9.310 37.986 1.00 88.75 87 GLN A CA 1
ATOM 676 C C . GLN A 1 87 ? -15.269 9.134 37.837 1.00 88.75 87 GLN A C 1
ATOM 678 O O . GLN A 1 8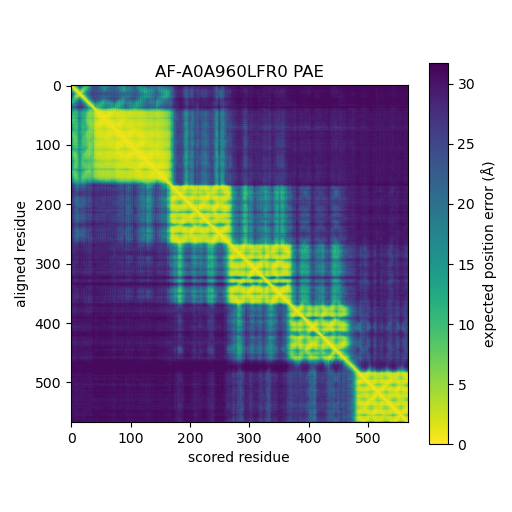7 ? -15.963 10.053 37.400 1.00 88.75 87 GLN A O 1
ATOM 683 N N . VAL A 1 88 ? -15.825 8.005 38.300 1.00 82.00 88 VAL A N 1
ATOM 684 C CA . VAL A 1 88 ? -17.283 7.817 38.379 1.00 82.00 88 VAL A CA 1
ATOM 685 C C . VAL A 1 88 ? -17.913 8.900 39.258 1.00 82.00 88 VAL A C 1
ATOM 687 O O . VAL A 1 88 ? -18.838 9.582 38.816 1.00 82.00 88 VAL A O 1
ATOM 690 N N . LEU A 1 89 ? -17.387 9.125 40.466 1.00 81.00 89 LEU A N 1
ATOM 691 C CA . LEU A 1 89 ? -17.894 10.139 41.404 1.00 81.00 89 LEU A CA 1
ATOM 692 C C . LEU A 1 89 ? -17.810 11.572 40.854 1.00 81.00 89 LEU A C 1
ATOM 694 O O . LEU A 1 89 ? -18.661 12.401 41.177 1.00 81.00 89 LEU A O 1
ATOM 698 N N . GLN A 1 90 ? -16.838 11.850 39.987 1.00 82.81 90 GLN A N 1
ATOM 699 C CA . GLN A 1 90 ? -16.689 13.127 39.287 1.00 82.81 90 GLN A CA 1
ATOM 700 C C . GLN A 1 90 ? -17.585 13.281 38.050 1.00 82.81 90 GLN A C 1
ATOM 702 O O . GLN A 1 90 ? -17.612 14.358 37.462 1.00 82.81 90 GLN A O 1
ATOM 707 N N . ARG A 1 91 ? -18.360 12.251 37.681 1.00 78.25 91 ARG A N 1
ATOM 708 C CA . ARG A 1 91 ? -19.144 12.193 36.435 1.00 78.25 91 ARG A CA 1
ATOM 709 C C . ARG A 1 91 ? -18.273 12.258 35.176 1.00 78.25 91 ARG A C 1
ATOM 711 O O . ARG A 1 91 ? -18.663 12.860 34.179 1.00 78.25 91 ARG A O 1
ATOM 718 N N . GLU A 1 92 ? -17.137 11.571 35.204 1.00 83.44 92 GLU A N 1
ATOM 719 C CA . GLU A 1 92 ? -16.224 11.384 34.071 1.00 83.44 92 GLU A CA 1
ATOM 720 C C . GLU A 1 92 ? -16.311 9.924 33.576 1.00 83.44 92 GLU A C 1
ATOM 722 O O . GLU A 1 92 ? -15.377 9.135 33.749 1.00 83.44 92 GLU A O 1
ATOM 727 N N . PRO A 1 93 ? -17.452 9.490 32.998 1.00 81.25 93 PRO A N 1
ATOM 728 C CA . PRO A 1 93 ? -17.720 8.070 32.786 1.00 81.25 93 PRO A CA 1
ATOM 729 C C . PRO A 1 93 ? -16.799 7.421 31.745 1.00 81.25 93 PRO A C 1
ATOM 731 O O . PRO A 1 93 ? -16.475 6.246 31.882 1.00 81.25 93 PRO A O 1
ATOM 734 N N . GLN A 1 94 ? -16.341 8.163 30.731 1.00 83.62 94 GLN A N 1
ATOM 735 C CA . GLN A 1 94 ? -15.439 7.621 29.706 1.00 83.62 94 GLN A CA 1
ATOM 736 C C . GLN A 1 94 ? -14.063 7.276 30.286 1.00 83.62 94 GLN A C 1
ATOM 738 O O . GLN A 1 94 ? -13.532 6.196 30.027 1.00 83.62 94 GLN A O 1
ATOM 743 N N . GLU A 1 95 ? -13.514 8.150 31.129 1.00 87.81 95 GLU A N 1
ATOM 744 C CA . GLU A 1 95 ? -12.237 7.903 31.799 1.00 87.81 95 GLU A CA 1
ATOM 745 C C . GLU A 1 95 ? -12.364 6.779 32.830 1.00 87.81 95 GLU A C 1
ATOM 747 O O . GLU A 1 95 ? -11.535 5.866 32.869 1.00 87.81 95 GLU A O 1
ATOM 752 N N . ALA A 1 96 ? -13.467 6.782 33.586 1.00 84.44 96 ALA A N 1
ATOM 753 C CA . ALA A 1 96 ? -13.784 5.723 34.530 1.00 84.44 96 ALA A CA 1
ATOM 754 C C . ALA A 1 96 ? -13.824 4.343 33.860 1.00 84.44 96 ALA A C 1
ATOM 756 O O . ALA A 1 96 ? -13.231 3.399 34.378 1.00 84.44 96 ALA A O 1
ATOM 757 N N . ILE A 1 97 ? -14.467 4.207 32.693 1.00 88.56 97 ILE A N 1
ATOM 758 C CA . ILE A 1 97 ? -14.537 2.932 31.957 1.00 88.56 97 ILE A CA 1
ATOM 759 C C . ILE A 1 97 ? -13.135 2.409 31.624 1.00 88.56 97 ILE A C 1
ATOM 761 O O . ILE A 1 97 ? -12.895 1.202 31.717 1.00 88.56 97 ILE A O 1
ATOM 765 N N . VAL A 1 98 ? -12.202 3.284 31.240 1.00 93.56 98 VAL A N 1
ATOM 766 C CA . VAL A 1 98 ? -10.818 2.892 30.930 1.00 93.56 98 VAL A CA 1
ATOM 767 C C . VAL A 1 98 ? -10.123 2.352 32.181 1.00 93.56 98 VAL A C 1
ATOM 769 O O . VAL A 1 98 ? -9.607 1.229 32.160 1.00 93.56 98 VAL A O 1
ATOM 772 N N . SER A 1 99 ? -10.172 3.105 33.279 1.00 90.12 99 SER A N 1
ATOM 773 C CA . SER A 1 99 ? -9.553 2.726 34.553 1.00 90.12 99 SER A CA 1
ATOM 774 C C . SER A 1 99 ? -10.158 1.442 35.130 1.00 90.12 99 SER A C 1
ATOM 776 O O . SER A 1 99 ? -9.437 0.527 35.530 1.00 90.12 99 SER A O 1
ATOM 778 N N . LEU A 1 100 ? -11.485 1.307 35.100 1.00 92.56 100 LEU A N 1
ATOM 779 C CA . LEU A 1 100 ? -12.205 0.159 35.658 1.00 92.56 100 LEU A CA 1
ATOM 780 C C . LEU A 1 100 ? -12.004 -1.120 34.838 1.00 92.56 100 LEU A C 1
ATOM 782 O O . LEU A 1 100 ? -11.898 -2.196 35.420 1.00 92.56 100 LEU A O 1
ATOM 786 N N . LYS A 1 101 ? -11.856 -1.030 33.508 1.00 95.12 101 LYS A N 1
ATOM 787 C CA . LYS A 1 101 ? -11.444 -2.181 32.677 1.00 95.12 101 LYS A CA 1
ATOM 788 C C . LYS A 1 101 ? -10.049 -2.678 33.032 1.00 95.12 101 LYS A C 1
ATOM 790 O O . LYS A 1 101 ? -9.770 -3.872 32.925 1.00 95.12 101 LYS A O 1
ATOM 795 N N . LYS A 1 102 ? -9.147 -1.766 33.398 1.00 94.38 102 LYS A N 1
ATOM 796 C CA . LYS A 1 102 ? -7.802 -2.130 33.846 1.00 94.38 102 LYS A CA 1
ATOM 797 C C . LYS A 1 102 ? -7.862 -2.791 35.224 1.00 94.38 102 LYS A C 1
ATOM 799 O O . LYS A 1 102 ? -7.266 -3.851 35.394 1.00 94.38 102 LYS A O 1
ATOM 804 N N . ALA A 1 103 ? -8.652 -2.234 36.142 1.00 90.12 103 ALA A N 1
ATOM 805 C CA . ALA A 1 103 ? -8.900 -2.803 37.464 1.00 90.12 103 ALA A CA 1
ATOM 806 C C . ALA A 1 103 ? -9.512 -4.210 37.397 1.00 90.12 103 ALA A C 1
ATOM 808 O O . ALA A 1 103 ? -9.009 -5.121 38.044 1.00 90.12 103 ALA A O 1
ATOM 809 N N . GLU A 1 104 ? -10.538 -4.427 36.569 1.00 94.12 104 GLU A N 1
ATOM 810 C CA . GLU A 1 104 ? -11.192 -5.734 36.401 1.00 94.12 104 GLU A CA 1
ATOM 811 C C . GLU A 1 104 ? -10.194 -6.841 36.023 1.00 94.12 104 GLU A C 1
ATOM 813 O O . GLU A 1 104 ? -10.311 -7.967 36.493 1.00 94.12 104 GLU A O 1
ATOM 818 N N . LYS A 1 105 ? -9.192 -6.521 35.196 1.00 95.88 105 LYS A N 1
ATOM 819 C CA . LYS A 1 105 ? -8.173 -7.485 34.751 1.00 95.88 105 LYS A CA 1
ATOM 820 C C . LYS A 1 105 ? -7.095 -7.777 35.792 1.00 95.88 105 LYS A C 1
ATOM 822 O O . LYS A 1 105 ? -6.449 -8.814 35.695 1.00 95.88 105 LYS A O 1
ATOM 827 N N . LEU A 1 106 ? -6.834 -6.833 36.693 1.00 92.00 106 LEU A N 1
ATOM 828 C CA . LEU A 1 106 ? -5.696 -6.869 37.618 1.00 92.00 106 LEU A CA 1
ATOM 829 C C . LEU A 1 106 ? -6.093 -7.169 39.065 1.00 92.00 106 LEU A C 1
ATOM 831 O O . LEU A 1 106 ? -5.221 -7.368 39.903 1.00 92.00 106 LEU A O 1
ATOM 835 N N . THR A 1 107 ? -7.386 -7.146 39.374 1.00 88.25 107 THR A N 1
ATOM 836 C CA . THR A 1 107 ? -7.907 -7.409 40.716 1.00 88.25 107 THR A CA 1
ATOM 837 C C . THR A 1 107 ? -8.504 -8.802 40.803 1.00 88.25 107 THR A C 1
ATOM 839 O O . THR A 1 107 ? -8.973 -9.355 39.808 1.00 88.25 107 THR A O 1
ATOM 842 N N . GLU A 1 108 ? -8.517 -9.343 42.016 1.00 89.31 108 GLU A N 1
ATOM 843 C CA . GLU A 1 108 ? -9.272 -10.543 42.359 1.00 89.31 108 GLU A CA 1
ATOM 844 C C . GLU A 1 108 ? -10.591 -10.168 43.046 1.00 89.31 108 GLU A C 1
ATOM 846 O O . GLU A 1 108 ? -10.834 -9.022 43.434 1.00 89.31 108 GLU A O 1
ATOM 851 N N . GLU A 1 109 ? -11.477 -11.146 43.212 1.00 86.88 109 GLU A N 1
ATOM 852 C CA . GLU A 1 109 ? -12.719 -10.937 43.948 1.00 86.88 109 GLU A CA 1
ATOM 853 C C . GLU A 1 109 ? -12.440 -10.621 45.431 1.00 86.88 109 GLU A C 1
ATOM 855 O O . GLU A 1 109 ? -11.650 -11.328 46.057 1.00 86.88 109 GLU A O 1
ATOM 860 N N . PRO A 1 110 ? -13.119 -9.631 46.044 1.00 86.44 110 PRO A N 1
ATOM 861 C CA . PRO A 1 110 ? -14.345 -8.969 45.582 1.00 86.44 110 PRO A CA 1
ATOM 862 C C . PRO A 1 110 ? -14.127 -7.715 44.715 1.00 86.44 110 PRO A C 1
ATOM 864 O O . PRO A 1 110 ? -15.096 -7.109 44.253 1.00 86.44 110 PRO A O 1
ATOM 867 N N . SER A 1 111 ? -12.883 -7.285 44.520 1.00 83.75 111 SER A N 1
ATOM 868 C CA . SER A 1 111 ? -12.547 -6.040 43.827 1.00 83.75 111 SER A CA 1
ATOM 869 C C . SER A 1 111 ? -12.868 -6.083 42.334 1.00 83.75 111 SER A C 1
ATOM 871 O O . SER A 1 111 ? -13.341 -5.082 41.794 1.00 83.75 111 SER A O 1
ATOM 873 N N . THR A 1 112 ? -12.764 -7.250 41.691 1.00 90.25 112 THR A N 1
ATOM 874 C CA . THR A 1 112 ? -13.244 -7.454 40.313 1.00 90.25 112 THR A CA 1
ATOM 875 C C . THR A 1 112 ? -14.740 -7.147 40.192 1.00 90.25 112 THR A C 1
ATOM 877 O O . THR A 1 112 ? -15.154 -6.393 39.306 1.00 90.25 112 THR A O 1
ATOM 880 N N . SER A 1 113 ? -15.563 -7.658 41.118 1.00 88.00 113 SER A N 1
ATOM 881 C CA . SER A 1 113 ? -16.997 -7.348 41.162 1.00 88.00 113 SER A CA 1
ATOM 882 C C . SER A 1 113 ? -17.263 -5.860 41.406 1.00 88.00 113 SER A C 1
ATOM 884 O O . SER A 1 113 ? -18.154 -5.283 40.782 1.00 88.00 113 SER A O 1
ATOM 886 N N . ARG A 1 114 ? -16.468 -5.202 42.264 1.00 86.94 114 ARG A N 1
ATOM 887 C CA . ARG A 1 114 ? -16.556 -3.744 42.470 1.00 86.94 114 ARG A CA 1
ATOM 888 C C . ARG A 1 114 ? -16.257 -2.993 41.170 1.00 86.94 114 ARG A C 1
ATOM 890 O O . ARG A 1 114 ? -17.040 -2.129 40.784 1.00 86.94 114 ARG A O 1
ATOM 897 N N . ALA A 1 115 ? -15.190 -3.357 40.456 1.00 87.62 115 ALA A N 1
ATOM 898 C CA . ALA A 1 115 ? -14.826 -2.735 39.183 1.00 87.62 115 ALA A CA 1
ATOM 899 C C . ALA A 1 115 ? -15.954 -2.852 38.146 1.00 87.62 115 ALA A C 1
ATOM 901 O O . ALA A 1 115 ? -16.348 -1.857 37.536 1.00 87.62 115 ALA A O 1
ATOM 902 N N . ARG A 1 116 ? -16.529 -4.054 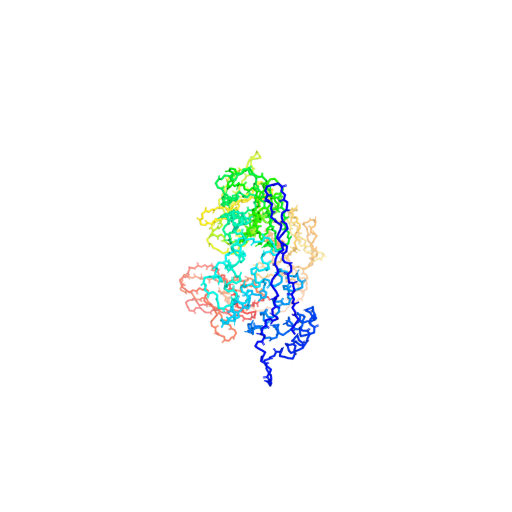37.997 1.00 92.44 116 ARG A N 1
ATOM 903 C CA . ARG A 1 116 ? -17.671 -4.314 37.105 1.00 92.44 116 ARG A CA 1
ATOM 904 C C . ARG A 1 116 ? -18.903 -3.496 37.475 1.00 92.44 116 ARG A C 1
ATOM 906 O O . ARG A 1 116 ? -19.567 -2.984 36.579 1.00 92.44 116 ARG A O 1
ATOM 913 N N . TRP A 1 117 ? -19.196 -3.356 38.769 1.00 89.19 117 TRP A N 1
ATOM 914 C CA . TRP A 1 117 ? -20.342 -2.581 39.246 1.00 89.19 117 TRP A CA 1
ATOM 915 C C . TRP A 1 117 ? -20.214 -1.113 38.848 1.00 89.19 117 TRP A C 1
ATOM 917 O O . TRP A 1 117 ? -21.093 -0.576 38.177 1.00 89.19 117 TRP A O 1
ATOM 927 N N . PHE A 1 118 ? -19.090 -0.480 39.190 1.00 87.38 118 PHE A N 1
ATOM 928 C CA . PHE A 1 118 ? -18.845 0.915 38.829 1.00 87.38 118 PHE A CA 1
ATOM 929 C C . PHE A 1 118 ? -18.783 1.113 37.312 1.00 87.38 118 PHE A C 1
ATOM 931 O O . PHE A 1 118 ? -19.280 2.118 36.812 1.00 87.38 118 PHE A O 1
ATOM 938 N N . MET A 1 119 ? -18.275 0.128 36.566 1.00 89.31 119 MET A N 1
ATOM 939 C CA . MET A 1 119 ? -18.253 0.177 35.106 1.00 89.31 119 MET A CA 1
ATOM 940 C C . MET A 1 119 ? -19.667 0.092 34.516 1.00 89.31 119 MET A C 1
ATOM 942 O O . MET A 1 119 ? -19.971 0.801 33.558 1.00 89.31 119 MET A O 1
ATOM 946 N N . ALA A 1 120 ? -20.556 -0.721 35.097 1.00 83.81 120 ALA A N 1
ATOM 947 C CA . ALA A 1 120 ? -21.963 -0.750 34.708 1.00 83.81 120 ALA A CA 1
ATOM 948 C C . ALA A 1 120 ? -22.634 0.610 34.948 1.00 83.81 120 ALA A C 1
ATOM 950 O O . ALA A 1 120 ? -23.349 1.091 34.073 1.00 83.81 120 ALA A O 1
ATOM 951 N N . GLN A 1 121 ? -22.345 1.269 36.076 1.00 81.75 121 GLN A N 1
ATOM 952 C CA . GLN A 1 121 ? -22.834 2.626 36.349 1.00 81.75 121 GLN A CA 1
ATOM 953 C C . GLN A 1 121 ? -22.320 3.640 35.318 1.00 81.75 121 GLN A C 1
ATOM 955 O O . GLN A 1 121 ? -23.095 4.462 34.835 1.00 81.75 121 GLN A O 1
ATOM 960 N N . SER A 1 122 ? -21.045 3.560 34.924 1.00 80.81 122 SER A N 1
ATOM 961 C CA . SER A 1 122 ? -20.499 4.418 33.867 1.00 80.81 122 SER A CA 1
ATOM 962 C C . SER A 1 122 ? -21.203 4.209 32.527 1.00 80.81 122 SER A C 1
ATOM 964 O O . SER A 1 122 ? -21.532 5.192 31.872 1.00 80.81 122 SER A O 1
ATOM 966 N N . TYR A 1 123 ? -21.498 2.961 32.143 1.00 78.62 123 TYR A N 1
ATOM 967 C CA . TYR A 1 123 ? -22.257 2.682 30.918 1.00 78.62 123 TYR A CA 1
ATOM 968 C C . TYR A 1 123 ? -23.699 3.192 30.977 1.00 78.62 123 TYR A C 1
ATOM 970 O O . TYR A 1 123 ? -24.237 3.600 29.955 1.00 78.62 123 TYR A O 1
ATOM 978 N N . LEU A 1 124 ? -24.329 3.212 32.156 1.00 75.38 124 LEU A N 1
ATOM 979 C CA . LEU A 1 124 ? -25.642 3.847 32.314 1.00 75.38 124 LEU A CA 1
ATOM 980 C C . LEU A 1 124 ? -25.561 5.366 32.116 1.00 75.38 124 LEU A C 1
ATOM 982 O O . LEU A 1 124 ? -26.456 5.938 31.504 1.00 75.38 124 LEU A O 1
ATOM 986 N N . MET A 1 125 ? -24.487 6.015 32.579 1.00 71.56 125 MET A N 1
ATOM 987 C CA . MET A 1 125 ? -24.271 7.456 32.367 1.00 71.56 125 MET A CA 1
ATOM 988 C C . MET A 1 125 ? -24.000 7.820 30.909 1.00 71.56 125 MET A C 1
ATOM 990 O O . MET A 1 125 ? -24.265 8.952 30.518 1.00 71.56 125 MET A O 1
ATOM 994 N N . THR A 1 126 ? -23.446 6.893 30.125 1.00 69.75 126 THR A N 1
ATOM 995 C CA . THR A 1 126 ? -23.173 7.081 28.692 1.00 69.75 126 THR A CA 1
ATOM 996 C C . THR A 1 126 ? -24.281 6.529 27.798 1.00 69.75 126 THR A C 1
ATOM 998 O O . THR A 1 126 ? -24.095 6.461 26.588 1.00 69.75 126 THR A O 1
ATOM 1001 N N . GLU A 1 127 ? -25.419 6.131 28.381 1.00 68.56 127 GLU A N 1
ATOM 1002 C CA . GLU A 1 127 ? -26.578 5.558 27.678 1.00 68.56 127 GLU A CA 1
ATOM 1003 C C . GLU A 1 127 ? -26.261 4.259 26.900 1.00 68.56 127 GLU A C 1
ATOM 1005 O O . GLU A 1 127 ? -27.009 3.813 26.032 1.00 68.56 127 GLU A O 1
ATOM 1010 N N . GLU A 1 128 ? -25.183 3.559 27.262 1.00 65.62 128 GLU A N 1
ATOM 1011 C CA . GLU A 1 128 ? -24.784 2.264 26.698 1.00 65.62 128 GLU A CA 1
ATOM 1012 C C . GLU A 1 128 ? -25.507 1.095 27.398 1.00 65.62 128 GLU A C 1
ATOM 1014 O O . GLU A 1 128 ? -24.888 0.159 27.921 1.00 65.62 128 GLU A O 1
ATOM 1019 N N . LEU A 1 129 ? -26.845 1.137 27.397 1.00 66.31 129 LEU A N 1
ATOM 1020 C CA . LEU A 1 129 ? -27.723 0.266 28.194 1.00 66.31 129 LEU A CA 1
ATOM 1021 C C . LEU A 1 129 ? -27.410 -1.232 28.052 1.00 66.31 129 LEU A C 1
ATOM 1023 O O . LEU A 1 129 ? -27.312 -1.937 29.054 1.00 66.31 129 LEU A O 1
ATOM 1027 N N . GLY A 1 130 ? -27.170 -1.730 26.836 1.00 66.44 130 GLY A N 1
ATOM 1028 C CA . GLY A 1 130 ? -26.865 -3.150 26.616 1.00 66.44 130 GLY A CA 1
ATOM 1029 C C . GLY A 1 130 ? -25.562 -3.620 27.285 1.00 66.44 130 GLY A C 1
ATOM 1030 O O . GLY A 1 130 ? -25.472 -4.758 27.748 1.00 66.44 130 GLY A O 1
ATOM 1031 N N . ARG A 1 131 ? -24.543 -2.750 27.383 1.00 75.31 131 ARG A N 1
ATOM 1032 C CA . ARG A 1 131 ? -23.284 -3.076 28.083 1.00 75.31 131 ARG A CA 1
ATOM 1033 C C . ARG A 1 131 ? -23.468 -3.048 29.595 1.00 75.31 131 ARG A C 1
ATOM 1035 O O . ARG A 1 131 ? -22.938 -3.926 30.277 1.00 75.31 131 ARG A O 1
ATOM 1042 N N . ALA A 1 132 ? -24.233 -2.079 30.096 1.00 76.19 132 ALA A N 1
ATOM 1043 C CA . ALA A 1 132 ? -24.581 -1.992 31.508 1.00 76.19 132 ALA A CA 1
ATOM 1044 C C . ALA A 1 132 ? -25.363 -3.231 31.968 1.00 76.19 132 ALA A C 1
ATOM 1046 O O . ALA A 1 132 ? -24.955 -3.885 32.926 1.00 76.19 132 ALA A O 1
ATOM 1047 N N . VAL A 1 133 ? -26.426 -3.604 31.244 1.00 77.75 133 VAL A N 1
ATOM 1048 C CA . VAL A 1 133 ? -27.268 -4.770 31.560 1.00 77.75 133 VAL A CA 1
ATOM 1049 C C . VAL A 1 133 ? -26.439 -6.050 31.599 1.00 77.75 133 VAL A C 1
ATOM 1051 O O . VAL A 1 133 ? -26.499 -6.773 32.587 1.00 77.75 133 VAL A O 1
ATOM 1054 N N . LYS A 1 134 ? -25.583 -6.287 30.598 1.00 81.94 134 LYS A N 1
ATOM 1055 C CA . LYS A 1 134 ? -24.728 -7.483 30.561 1.00 81.94 134 LYS A CA 1
ATOM 1056 C C . LYS A 1 134 ? -23.814 -7.604 31.788 1.00 81.94 134 LYS A C 1
ATOM 1058 O O . LYS A 1 134 ? -23.622 -8.702 32.308 1.00 81.94 134 LYS A O 1
ATOM 1063 N N . LEU A 1 135 ? -23.224 -6.497 32.243 1.00 82.12 135 LEU A N 1
ATOM 1064 C CA . LEU A 1 135 ? -22.383 -6.500 33.445 1.00 82.12 135 LEU A CA 1
ATOM 1065 C C . LEU A 1 135 ? -23.200 -6.749 34.713 1.00 82.12 135 LEU A C 1
ATOM 1067 O O . LEU A 1 135 ? -22.769 -7.522 35.568 1.00 82.12 135 LEU A O 1
ATOM 1071 N N . LEU A 1 136 ? -24.376 -6.126 34.821 1.00 83.56 136 LEU A N 1
ATOM 1072 C CA . LEU A 1 136 ? -25.286 -6.316 35.949 1.00 83.56 136 LEU A CA 1
ATOM 1073 C C . LEU A 1 136 ? -25.802 -7.758 36.024 1.00 83.56 136 LEU A C 1
ATOM 1075 O O . LEU A 1 136 ? -25.881 -8.310 37.116 1.00 83.56 136 LEU A O 1
ATOM 1079 N N . GLU A 1 137 ? -26.113 -8.391 34.890 1.00 84.25 137 GLU A N 1
ATOM 1080 C CA . GLU A 1 137 ? -26.519 -9.803 34.832 1.00 84.25 137 GLU A CA 1
ATOM 1081 C C . GLU A 1 137 ? -25.396 -10.728 35.301 1.00 84.25 137 GLU A C 1
ATOM 1083 O O . GLU A 1 137 ? -25.640 -11.637 36.094 1.00 84.25 137 GLU A O 1
ATOM 1088 N N . GLY A 1 138 ? -24.157 -10.466 34.868 1.00 84.25 138 GLY A N 1
ATOM 1089 C CA . GLY A 1 138 ? -22.977 -11.171 35.370 1.00 84.25 138 GLY A CA 1
ATOM 1090 C C . GLY A 1 138 ? -22.882 -11.068 36.892 1.00 84.25 138 GLY A C 1
ATOM 1091 O O . GLY A 1 138 ? -22.957 -12.076 37.590 1.00 84.25 138 GLY A O 1
ATOM 1092 N N . LEU A 1 139 ? -22.859 -9.841 37.419 1.00 88.75 139 LEU A N 1
ATOM 1093 C CA . LEU A 1 139 ? -22.789 -9.584 38.861 1.00 88.75 139 LEU A CA 1
ATOM 1094 C C . LEU A 1 139 ? -23.938 -10.216 39.653 1.00 88.75 139 LEU A C 1
ATOM 1096 O O . LEU A 1 139 ? -23.711 -10.754 40.735 1.00 88.75 139 LEU A O 1
ATOM 1100 N N . ALA A 1 140 ? -25.162 -10.176 39.126 1.00 86.00 140 ALA A N 1
ATOM 1101 C CA . ALA A 1 140 ? -26.338 -10.788 39.737 1.00 86.00 140 ALA A CA 1
ATOM 1102 C C . ALA A 1 140 ? -26.226 -12.319 39.849 1.00 86.00 140 ALA A C 1
ATOM 1104 O O . ALA A 1 140 ? -26.814 -12.918 40.761 1.00 86.00 140 ALA A O 1
ATOM 1105 N N . ASN A 1 141 ? -25.477 -12.948 38.944 1.00 86.44 141 ASN A N 1
ATOM 1106 C CA . ASN A 1 141 ? -25.270 -14.389 38.910 1.00 86.44 141 ASN A CA 1
ATOM 1107 C C . ASN A 1 141 ? -24.079 -14.816 39.774 1.00 86.44 141 ASN A C 1
ATOM 1109 O O . ASN A 1 141 ? -24.245 -15.653 40.663 1.00 86.44 141 ASN A O 1
ATOM 1113 N N . ASP A 1 142 ? -22.897 -14.241 39.540 1.00 86.75 142 ASP A N 1
ATOM 1114 C CA . ASP A 1 142 ? -21.635 -14.740 40.096 1.00 86.75 142 ASP A CA 1
ATOM 1115 C C . ASP A 1 142 ? -20.882 -13.749 41.000 1.00 86.75 142 ASP A C 1
ATOM 1117 O O . ASP A 1 142 ? -20.056 -14.182 41.807 1.00 86.75 142 ASP A O 1
ATOM 1121 N N . GLY A 1 143 ? -21.228 -12.458 40.981 1.00 86.00 143 GLY A N 1
ATOM 1122 C CA . GLY A 1 143 ? -20.469 -11.406 41.664 1.00 86.00 143 GLY A CA 1
ATOM 1123 C C . GLY A 1 143 ? -20.298 -11.652 43.166 1.00 86.00 143 GLY A C 1
ATOM 1124 O O . GLY A 1 143 ? -21.254 -12.029 43.851 1.00 86.00 143 GLY A O 1
ATOM 1125 N N . LYS A 1 144 ? -19.086 -11.451 43.703 1.00 86.56 144 LYS A N 1
ATOM 1126 C CA . LYS A 1 144 ? -18.814 -11.526 45.156 1.00 86.56 144 LYS A CA 1
ATOM 1127 C C . LYS A 1 144 ? -19.083 -10.206 45.887 1.00 86.56 144 LYS A C 1
ATOM 1129 O O . LYS A 1 144 ? -19.161 -10.199 47.111 1.00 86.56 144 LYS A O 1
ATOM 1134 N N . ALA A 1 145 ? -19.268 -9.112 45.148 1.00 79.94 145 ALA A N 1
ATOM 1135 C CA . ALA A 1 145 ? -19.779 -7.832 45.639 1.00 79.94 145 ALA A CA 1
ATOM 1136 C C . ALA A 1 145 ? -20.909 -7.331 44.725 1.00 79.94 145 ALA A C 1
ATOM 1138 O O . ALA A 1 145 ? -20.935 -7.659 43.542 1.00 79.94 145 ALA A O 1
ATOM 1139 N N . TYR A 1 146 ? -21.842 -6.544 45.272 1.00 81.75 146 TYR A N 1
ATOM 1140 C CA . TYR A 1 146 ? -22.970 -5.940 44.541 1.00 81.75 146 TYR A CA 1
ATOM 1141 C C . TYR A 1 146 ? -23.910 -6.921 43.817 1.00 81.75 146 TYR A C 1
ATOM 1143 O O . TYR A 1 146 ? -24.653 -6.524 42.919 1.00 81.75 146 TYR A O 1
ATOM 1151 N N . ARG A 1 147 ? -23.926 -8.201 44.205 1.00 84.56 147 ARG A N 1
ATOM 1152 C CA . ARG A 1 147 ? -24.810 -9.219 43.613 1.00 84.56 147 ARG A CA 1
ATOM 1153 C C . ARG A 1 147 ? -26.286 -8.862 43.778 1.00 84.56 147 ARG A C 1
ATOM 1155 O O . ARG A 1 147 ? -27.032 -8.815 42.801 1.00 84.56 147 ARG A O 1
ATOM 1162 N N . ASP A 1 148 ? -26.704 -8.586 45.010 1.00 81.44 148 ASP A N 1
ATOM 1163 C CA . ASP A 1 148 ? -28.104 -8.277 45.307 1.00 81.44 148 ASP A CA 1
ATOM 1164 C C . ASP A 1 148 ? -28.492 -6.877 44.826 1.00 81.44 148 ASP A C 1
ATOM 1166 O O . ASP A 1 148 ? -29.602 -6.686 44.331 1.00 81.44 148 ASP A O 1
ATOM 1170 N N . ASP A 1 149 ? -27.566 -5.915 44.872 1.00 79.69 149 ASP A N 1
ATOM 1171 C CA . ASP A 1 149 ? -27.776 -4.590 44.282 1.00 79.69 149 ASP A CA 1
ATOM 1172 C C . ASP A 1 149 ? -27.992 -4.687 42.762 1.00 79.69 149 ASP A C 1
ATOM 1174 O O . ASP A 1 149 ? -28.903 -4.054 42.230 1.00 79.69 149 ASP A O 1
ATOM 1178 N N . SER A 1 150 ? -27.243 -5.555 42.072 1.00 80.12 150 SER A N 1
ATOM 1179 C CA . SER A 1 150 ? -27.417 -5.812 40.635 1.00 80.12 150 SER A CA 1
ATOM 1180 C C . SER A 1 150 ? -28.758 -6.474 40.321 1.00 80.12 150 SER A C 1
ATOM 1182 O O . SER A 1 150 ? -29.451 -6.036 39.404 1.00 80.12 150 SER A O 1
ATOM 1184 N N . ARG A 1 151 ? -29.189 -7.471 41.108 1.00 83.25 151 ARG A N 1
ATOM 1185 C CA . ARG A 1 151 ? -30.523 -8.094 40.960 1.00 83.25 151 ARG A CA 1
ATOM 1186 C C . ARG A 1 151 ? -31.653 -7.094 41.165 1.00 83.25 151 ARG A C 1
ATOM 1188 O O . ARG A 1 151 ? -32.613 -7.076 40.391 1.00 83.25 151 ARG A O 1
ATOM 1195 N N . ASN A 1 152 ? -31.538 -6.263 42.197 1.00 78.50 152 ASN A N 1
ATOM 1196 C CA . ASN A 1 152 ? -32.522 -5.229 42.493 1.00 78.50 152 ASN A CA 1
ATOM 1197 C C . ASN A 1 152 ? -32.600 -4.215 41.349 1.00 78.50 152 ASN A C 1
ATOM 1199 O O . ASN A 1 152 ? -33.699 -3.907 40.887 1.00 78.50 152 ASN A O 1
ATOM 1203 N N . LEU A 1 153 ? -31.452 -3.760 40.842 1.00 77.06 153 LEU A N 1
ATOM 1204 C CA . LEU A 1 153 ? -31.391 -2.806 39.740 1.00 77.06 153 LEU A CA 1
ATOM 1205 C C . LEU A 1 153 ? -31.968 -3.386 38.439 1.00 77.06 153 LEU A C 1
ATOM 1207 O O . LEU A 1 153 ? -32.806 -2.744 37.810 1.00 77.06 153 LEU A O 1
ATOM 1211 N N . LEU A 1 154 ? -31.620 -4.625 38.077 1.00 75.69 154 LEU A N 1
ATOM 1212 C CA . LEU A 1 154 ? -32.199 -5.318 36.917 1.00 75.69 154 LEU A CA 1
ATOM 1213 C C . LEU A 1 154 ? -33.717 -5.494 37.043 1.00 75.69 154 LEU A C 1
ATOM 1215 O O . LEU A 1 154 ? -34.451 -5.297 36.076 1.00 75.69 154 LEU A O 1
ATOM 1219 N N . THR A 1 155 ? -34.209 -5.813 38.243 1.00 77.81 155 THR A N 1
ATOM 1220 C CA . THR A 1 155 ? -35.652 -5.932 38.507 1.00 77.81 155 THR A CA 1
ATOM 1221 C C . THR A 1 155 ? -36.366 -4.594 38.303 1.00 77.81 155 THR A C 1
ATOM 1223 O O . THR A 1 155 ? -37.448 -4.554 37.715 1.00 77.81 155 THR A O 1
ATOM 1226 N N . GLN A 1 156 ? -35.767 -3.488 38.754 1.00 72.50 156 GLN A N 1
ATOM 1227 C CA . GLN A 1 156 ? -36.299 -2.140 38.525 1.00 72.50 156 GLN A CA 1
ATOM 1228 C C . GLN A 1 156 ? -36.286 -1.773 37.033 1.00 72.50 156 GLN A C 1
ATOM 1230 O O . GLN A 1 156 ? -37.302 -1.317 36.507 1.00 72.50 156 GLN A O 1
ATOM 1235 N N . MET A 1 157 ? -35.180 -2.043 36.330 1.00 71.62 157 MET A N 1
ATOM 1236 C CA . MET A 1 157 ? -35.052 -1.834 34.881 1.00 71.62 157 MET A CA 1
ATOM 1237 C C . MET A 1 157 ? -36.096 -2.630 34.086 1.00 71.62 157 MET A C 1
ATOM 1239 O O . MET A 1 157 ? -36.688 -2.104 33.144 1.00 71.62 157 MET A O 1
ATOM 1243 N N . SER A 1 158 ? -36.369 -3.876 34.488 1.00 70.38 158 SER A N 1
ATOM 1244 C CA . SER A 1 158 ? -37.394 -4.732 33.883 1.00 70.38 158 SER A CA 1
ATOM 1245 C C . SER A 1 158 ? -38.801 -4.154 34.052 1.00 70.38 158 SER A C 1
ATOM 1247 O O . SER A 1 158 ? -39.500 -3.941 33.061 1.00 70.38 158 SER A O 1
ATOM 1249 N N . LYS A 1 159 ? -39.202 -3.826 35.292 1.00 68.75 159 LYS A N 1
ATOM 1250 C CA . LYS A 1 159 ? -40.528 -3.249 35.599 1.00 68.75 159 LYS A CA 1
ATOM 1251 C C . LYS A 1 159 ? -40.807 -1.970 34.808 1.00 68.75 159 LYS A C 1
ATOM 1253 O O . LYS A 1 159 ? -41.948 -1.702 34.424 1.00 68.75 159 LYS A O 1
ATOM 1258 N N . ASN A 1 160 ? -39.758 -1.203 34.533 1.00 59.94 160 ASN A N 1
ATOM 1259 C CA . ASN A 1 160 ? -39.875 0.077 33.858 1.00 59.94 160 ASN A CA 1
ATOM 1260 C C . ASN A 1 160 ? -39.673 0.000 32.332 1.00 59.94 160 ASN A C 1
ATOM 1262 O O . ASN A 1 160 ? -39.752 1.034 31.683 1.00 59.94 160 ASN A O 1
ATOM 1266 N N . GLY A 1 161 ? -39.490 -1.188 31.740 1.00 58.03 161 GLY A N 1
ATOM 1267 C CA . GLY A 1 161 ? -39.400 -1.363 30.279 1.00 58.03 161 GLY A CA 1
ATOM 1268 C C . GLY A 1 161 ? -38.025 -1.066 29.661 1.00 58.03 161 GLY A C 1
ATOM 1269 O O . GLY A 1 161 ? -37.873 -1.128 28.445 1.00 58.03 161 GLY A O 1
ATOM 1270 N N . VAL A 1 162 ? -36.997 -0.812 30.475 1.00 59.03 162 VAL A N 1
ATOM 1271 C CA . VAL A 1 162 ? -35.631 -0.507 30.001 1.00 59.03 162 VAL A CA 1
ATOM 1272 C C . VAL A 1 162 ? -34.986 -1.718 29.342 1.00 59.03 162 VAL A C 1
ATOM 1274 O O . VAL A 1 162 ? -34.256 -1.591 28.364 1.00 59.03 162 VAL A O 1
ATOM 1277 N N . LEU A 1 163 ? -35.269 -2.918 29.857 1.00 56.38 163 LEU A N 1
ATOM 1278 C CA . LEU A 1 163 ? -34.692 -4.139 29.302 1.00 56.38 163 LEU A CA 1
ATOM 1279 C C . LEU A 1 163 ? -35.171 -4.388 27.864 1.00 56.38 163 LEU A C 1
ATOM 1281 O O . LEU A 1 163 ? -34.358 -4.767 27.032 1.00 56.38 163 LEU A O 1
ATOM 1285 N N . SER A 1 164 ? -36.434 -4.097 27.522 1.00 51.69 164 SER A N 1
ATOM 1286 C CA . SER A 1 164 ? -36.923 -4.233 26.138 1.00 51.69 164 SER A CA 1
ATOM 1287 C C . SER A 1 164 ? -36.209 -3.310 25.145 1.00 51.69 164 SER A C 1
ATOM 1289 O O . SER A 1 164 ? -35.977 -3.722 24.012 1.00 51.69 164 SER A O 1
ATOM 1291 N N . GLU A 1 165 ? -35.810 -2.107 25.565 1.00 50.12 165 GLU A N 1
ATOM 1292 C CA . GLU A 1 165 ? -35.029 -1.171 24.742 1.00 50.12 165 GLU A CA 1
ATOM 1293 C C . GLU A 1 165 ? -33.542 -1.552 24.691 1.00 50.12 165 GLU A C 1
ATOM 1295 O O . GLU A 1 165 ? -32.919 -1.487 23.634 1.00 50.12 165 GLU A O 1
ATOM 1300 N N . ALA A 1 166 ? -32.975 -2.037 25.801 1.00 49.25 166 ALA A N 1
ATOM 1301 C CA . ALA A 1 166 ? -31.584 -2.493 25.874 1.00 49.25 166 ALA A CA 1
ATOM 1302 C C . ALA A 1 166 ? -31.293 -3.710 24.973 1.00 49.25 166 ALA A C 1
ATOM 1304 O O . ALA A 1 166 ? -30.143 -3.925 24.581 1.00 49.25 166 ALA A O 1
ATOM 1305 N N . PHE A 1 167 ? -32.323 -4.495 24.636 1.00 45.81 167 PHE A N 1
ATOM 1306 C CA . PHE A 1 167 ? -32.236 -5.624 23.706 1.00 45.81 167 PHE A CA 1
ATOM 1307 C C . PHE A 1 167 ? -32.501 -5.250 22.234 1.00 45.81 167 PHE A C 1
ATOM 1309 O O . PHE A 1 167 ? -32.423 -6.130 21.373 1.00 45.81 167 PHE A O 1
ATOM 1316 N N . ALA A 1 168 ? -32.734 -3.973 21.898 1.00 51.62 168 ALA A N 1
ATOM 1317 C CA . ALA A 1 168 ? -32.613 -3.513 20.515 1.00 51.62 168 ALA A CA 1
ATOM 1318 C C . ALA A 1 168 ? -31.133 -3.612 20.102 1.00 51.62 168 ALA A C 1
ATOM 1320 O O . ALA A 1 168 ? -30.274 -2.876 20.587 1.00 51.62 168 ALA A O 1
ATOM 1321 N N . SER A 1 169 ? -30.794 -4.595 19.265 1.00 62.59 169 SER A N 1
ATOM 1322 C CA . SER A 1 169 ? -29.396 -4.893 18.941 1.00 62.59 169 SER A CA 1
ATOM 1323 C C . SER A 1 169 ? -28.751 -3.724 18.191 1.00 62.59 169 SER A C 1
ATOM 1325 O O . SER A 1 169 ? -29.300 -3.255 17.208 1.00 62.59 169 SER A O 1
ATOM 1327 N N . SER A 1 170 ? -27.588 -3.222 18.615 1.00 74.00 170 SER A N 1
ATOM 1328 C CA . SER A 1 170 ? -26.938 -2.133 17.871 1.00 74.00 170 SER A CA 1
ATOM 1329 C C . SER A 1 170 ? -26.479 -2.600 16.479 1.00 74.00 170 SER A C 1
ATOM 1331 O O . SER A 1 170 ? -26.094 -3.768 16.317 1.00 74.00 170 SER A O 1
ATOM 1333 N N . PRO A 1 171 ? -26.505 -1.723 15.457 1.00 85.00 171 PRO A N 1
ATOM 1334 C CA . PRO A 1 171 ? -26.042 -2.093 14.127 1.00 85.00 171 PRO A CA 1
ATOM 1335 C C . PRO A 1 171 ? -24.513 -2.204 14.138 1.00 85.00 171 PRO A C 1
ATOM 1337 O O . PRO A 1 171 ? -23.812 -1.279 14.537 1.00 85.00 171 PRO A O 1
ATOM 1340 N N . ARG A 1 172 ? -23.962 -3.341 13.723 1.00 87.56 172 ARG A N 1
ATOM 1341 C CA . ARG A 1 172 ? -22.519 -3.614 13.686 1.00 87.56 172 ARG A CA 1
ATOM 1342 C C . ARG A 1 172 ? -22.084 -3.837 12.259 1.00 87.56 172 ARG A C 1
ATOM 1344 O O . ARG A 1 172 ? -22.661 -4.670 11.565 1.00 87.56 172 ARG A O 1
ATOM 1351 N N . VAL A 1 173 ? -21.031 -3.133 11.862 1.00 92.94 173 VAL A N 1
ATOM 1352 C CA . VAL A 1 173 ? -20.372 -3.344 10.574 1.00 92.94 173 VAL A CA 1
ATOM 1353 C C . VAL A 1 173 ? -19.846 -4.780 10.512 1.00 92.94 173 VAL A C 1
ATOM 1355 O O . VAL A 1 173 ? -19.145 -5.233 11.415 1.00 92.94 173 VAL A O 1
ATOM 1358 N N . SER A 1 174 ? -20.209 -5.496 9.453 1.00 91.56 174 SER A N 1
ATOM 1359 C CA . SER A 1 174 ? -19.738 -6.844 9.121 1.00 91.56 174 SER A CA 1
ATOM 1360 C C . SER A 1 174 ? -18.851 -6.872 7.869 1.00 91.56 174 SER A C 1
ATOM 1362 O O . SER A 1 174 ? -18.183 -7.874 7.611 1.00 91.56 174 SER A O 1
ATOM 1364 N N . SER A 1 175 ? -18.840 -5.781 7.096 1.00 93.38 175 SER A N 1
ATOM 1365 C CA . SER A 1 175 ? -17.953 -5.540 5.956 1.00 93.38 175 SER A CA 1
ATOM 1366 C C . SER A 1 175 ? -17.747 -4.029 5.798 1.00 93.38 175 SER A C 1
ATOM 1368 O O . SER A 1 175 ? -18.757 -3.317 5.807 1.00 93.38 175 SER A O 1
ATOM 1370 N N . PRO A 1 176 ? -16.507 -3.528 5.639 1.00 92.50 176 PRO A N 1
ATOM 1371 C CA . PRO A 1 176 ? -15.230 -4.254 5.704 1.00 92.50 176 PRO A CA 1
ATOM 1372 C C . PRO A 1 176 ? -14.983 -4.901 7.079 1.00 92.50 176 PRO A C 1
ATOM 1374 O O . PRO A 1 176 ? -15.598 -4.510 8.073 1.00 92.50 176 PRO A O 1
ATOM 1377 N N . ARG A 1 177 ? -14.138 -5.934 7.137 1.00 88.94 177 ARG A N 1
ATOM 1378 C CA . ARG A 1 177 ? -13.859 -6.733 8.345 1.00 88.94 177 ARG A CA 1
ATOM 1379 C C . ARG A 1 177 ? -12.712 -6.174 9.189 1.00 88.94 177 ARG A C 1
ATOM 1381 O O . ARG A 1 177 ? -12.640 -6.516 10.367 1.00 88.94 177 ARG A O 1
ATOM 1388 N N . GLY A 1 178 ? -11.872 -5.318 8.618 1.00 83.44 178 GLY A N 1
ATOM 1389 C CA . GLY A 1 178 ? -10.643 -4.806 9.214 1.00 83.44 178 GLY A CA 1
ATOM 1390 C C . GLY A 1 178 ? -9.388 -5.360 8.542 1.00 83.44 178 GLY A C 1
ATOM 1391 O O . GLY A 1 178 ? -9.313 -6.537 8.194 1.00 83.44 178 GLY A O 1
ATOM 1392 N N . GLY A 1 179 ? -8.377 -4.504 8.405 1.00 80.81 179 GLY A N 1
ATOM 1393 C CA . GLY A 1 179 ? -7.072 -4.814 7.824 1.00 80.81 179 GLY A CA 1
ATOM 1394 C C . GLY A 1 179 ? -7.050 -4.869 6.297 1.00 80.81 179 GLY A C 1
ATOM 1395 O O . GLY A 1 179 ? -5.975 -5.039 5.726 1.00 80.81 179 GLY A O 1
ATOM 1396 N N . GLU A 1 180 ? -8.193 -4.725 5.621 1.00 90.19 180 GLU A N 1
ATOM 1397 C CA . GLU A 1 180 ? -8.221 -4.708 4.161 1.00 90.19 180 GLU A CA 1
ATOM 1398 C C . GLU A 1 180 ? -7.596 -3.433 3.583 1.00 90.19 180 GLU A C 1
ATOM 1400 O O . GLU A 1 180 ? -7.661 -2.347 4.167 1.00 90.19 180 GLU A O 1
ATOM 1405 N N . SER A 1 181 ? -7.033 -3.572 2.384 1.00 86.50 181 SER A N 1
ATOM 1406 C CA . SER A 1 181 ? -6.496 -2.466 1.597 1.00 86.50 181 SER A CA 1
ATOM 1407 C C . SER A 1 181 ? -7.223 -2.389 0.265 1.00 86.50 181 SER A C 1
ATOM 1409 O O . SER A 1 181 ? -7.151 -3.308 -0.550 1.00 86.50 181 SER A O 1
ATOM 1411 N N . PHE A 1 182 ? -7.923 -1.283 0.050 1.00 85.62 182 PHE A N 1
ATOM 1412 C CA . PHE A 1 182 ? -8.663 -0.991 -1.169 1.00 85.62 182 PHE A CA 1
ATOM 1413 C C . PHE A 1 182 ? -7.938 0.062 -2.005 1.00 85.62 182 PHE A C 1
ATOM 1415 O O . PHE A 1 182 ? -7.075 0.800 -1.521 1.00 85.62 182 PHE A O 1
ATOM 1422 N N . VAL A 1 183 ? -8.308 0.142 -3.278 1.00 81.38 183 VAL A N 1
ATOM 1423 C CA . VAL A 1 183 ? -7.777 1.140 -4.208 1.00 81.38 183 VAL A CA 1
ATOM 1424 C C . VAL A 1 183 ? -8.810 2.245 -4.394 1.00 81.38 183 VAL A C 1
ATOM 1426 O O . VAL A 1 183 ? -10.002 1.976 -4.525 1.00 81.38 183 VAL A O 1
ATOM 1429 N N . PHE A 1 184 ? -8.364 3.492 -4.402 1.00 79.06 184 PHE A N 1
ATOM 1430 C CA . PHE A 1 184 ? -9.187 4.657 -4.696 1.00 79.06 184 PHE A CA 1
ATOM 1431 C C . PHE A 1 184 ? -9.905 4.510 -6.047 1.00 79.06 184 PHE A C 1
ATOM 1433 O O . PHE A 1 184 ? -9.311 4.065 -7.029 1.00 79.06 184 PHE A O 1
ATOM 1440 N N . GLY A 1 185 ? -11.187 4.871 -6.090 1.00 74.00 185 GLY A N 1
ATOM 1441 C CA . GLY A 1 185 ? -12.072 4.647 -7.234 1.00 74.00 185 GLY A CA 1
ATOM 1442 C C . GLY A 1 185 ? -12.683 3.242 -7.291 1.00 74.00 185 GLY A C 1
ATOM 1443 O O . GLY A 1 185 ? -13.543 2.992 -8.131 1.00 74.00 185 GLY A O 1
ATOM 1444 N N . SER A 1 186 ? -12.287 2.314 -6.408 1.00 80.12 186 SER A N 1
ATOM 1445 C CA . SER A 1 186 ? -12.957 1.012 -6.297 1.00 80.12 186 SER A CA 1
ATOM 1446 C C . SER A 1 186 ? -14.266 1.107 -5.511 1.00 80.12 186 SER A C 1
ATOM 1448 O O . SER A 1 186 ? -14.465 2.002 -4.680 1.00 80.12 186 SER A O 1
ATOM 1450 N N . THR A 1 187 ? -15.156 0.150 -5.779 1.00 87.50 187 THR A N 1
ATOM 1451 C CA . THR A 1 187 ? -16.409 -0.037 -5.049 1.00 87.50 187 THR A CA 1
ATOM 1452 C C . THR A 1 187 ? -16.223 -1.002 -3.881 1.00 87.50 187 THR A C 1
ATOM 1454 O O . THR A 1 187 ? -15.893 -2.172 -4.085 1.00 87.50 187 THR A O 1
ATOM 1457 N N . ILE A 1 188 ? -16.496 -0.540 -2.665 1.00 91.25 188 ILE A N 1
ATOM 1458 C CA . ILE A 1 188 ? -16.396 -1.308 -1.422 1.00 91.25 188 ILE A CA 1
ATOM 1459 C C . ILE A 1 188 ? -17.803 -1.679 -0.949 1.00 91.25 188 ILE A C 1
ATOM 1461 O O . ILE A 1 188 ? -18.677 -0.823 -0.832 1.00 91.25 188 ILE A O 1
ATOM 1465 N N . LYS A 1 189 ? -18.037 -2.956 -0.626 1.00 95.31 189 LYS A N 1
ATOM 1466 C CA . LYS A 1 189 ? -19.290 -3.377 0.015 1.00 95.31 189 LYS A CA 1
ATOM 1467 C C . LYS A 1 189 ? -19.252 -3.067 1.511 1.00 95.31 189 LYS A C 1
ATOM 1469 O O . LYS A 1 189 ? -18.497 -3.695 2.257 1.00 95.31 189 LYS A O 1
ATOM 1474 N N . VAL A 1 190 ? -20.133 -2.177 1.948 1.00 96.44 190 VAL A N 1
ATOM 1475 C CA . VAL A 1 190 ? -20.399 -1.888 3.358 1.00 96.44 190 VAL A CA 1
ATOM 1476 C C . VAL A 1 190 ? -21.622 -2.691 3.793 1.00 96.44 190 VAL A C 1
ATOM 1478 O O . VAL A 1 190 ? -22.653 -2.639 3.129 1.00 96.44 190 VAL A O 1
ATOM 1481 N N . ALA A 1 191 ? -21.532 -3.463 4.874 1.00 96.38 191 ALA A N 1
ATOM 1482 C CA . ALA A 1 191 ? -22.644 -4.280 5.372 1.00 96.38 191 ALA A CA 1
ATOM 1483 C C . ALA A 1 191 ? -22.716 -4.276 6.900 1.00 96.38 191 ALA A C 1
ATOM 1485 O O . ALA A 1 191 ? -21.696 -4.088 7.564 1.00 96.38 191 ALA A O 1
ATOM 1486 N N . TRP A 1 192 ? -23.912 -4.491 7.453 1.00 94.50 192 TRP A N 1
ATOM 1487 C CA . TRP A 1 192 ? -24.165 -4.536 8.897 1.00 94.50 192 TRP A CA 1
ATOM 1488 C C . TRP A 1 192 ? -25.324 -5.470 9.270 1.00 94.50 192 TRP A C 1
ATOM 1490 O O . TRP A 1 192 ? -26.055 -5.945 8.405 1.00 94.50 192 TRP A O 1
ATOM 1500 N N . ASN A 1 193 ? -25.499 -5.779 10.561 1.00 88.12 193 ASN A N 1
ATOM 1501 C CA . ASN A 1 193 ? -26.692 -6.496 11.037 1.00 88.12 193 ASN A CA 1
ATOM 1502 C C . ASN A 1 193 ? -27.895 -5.560 11.215 1.00 88.12 193 ASN A C 1
ATOM 1504 O O . ASN A 1 193 ? -27.744 -4.408 11.622 1.00 88.12 193 ASN A O 1
ATOM 1508 N N . LYS A 1 194 ? -29.102 -6.095 10.996 1.00 83.81 194 LYS A N 1
ATOM 1509 C CA . LYS A 1 194 ? -30.350 -5.400 11.334 1.00 83.81 194 LYS A CA 1
ATOM 1510 C C . LYS A 1 194 ? -30.477 -5.257 12.857 1.00 83.81 194 LYS A C 1
ATOM 1512 O O . LYS A 1 194 ? -30.083 -6.160 13.595 1.00 83.81 194 LYS A O 1
ATOM 1517 N N . VAL A 1 195 ? -31.033 -4.131 13.300 1.00 78.06 195 VAL A N 1
ATOM 1518 C CA . VAL A 1 195 ? -31.183 -3.762 14.724 1.00 78.06 195 VAL A CA 1
ATOM 1519 C C . VAL A 1 195 ? -32.325 -4.515 15.393 1.00 78.06 195 VAL A C 1
ATOM 1521 O O . VAL A 1 195 ? -32.204 -4.995 16.521 1.00 78.06 195 VAL A O 1
ATOM 1524 N N . SER A 1 196 ? -33.428 -4.671 14.669 1.00 73.31 196 SER A N 1
ATOM 1525 C CA . SER A 1 196 ? -34.538 -5.540 15.037 1.00 73.31 196 SER A CA 1
ATOM 1526 C C . SER A 1 196 ? -35.282 -5.989 13.771 1.00 73.31 196 SER A C 1
ATOM 1528 O O . SER A 1 196 ? -35.208 -5.308 12.741 1.00 73.31 196 SER A O 1
ATOM 1530 N N . PRO A 1 197 ? -36.008 -7.122 13.801 1.00 73.25 197 PRO A N 1
ATOM 1531 C CA . PRO A 1 197 ? -36.786 -7.588 12.651 1.00 73.25 197 PRO A CA 1
ATOM 1532 C C . PRO A 1 197 ? -37.776 -6.538 12.126 1.00 73.25 197 PRO A C 1
ATOM 1534 O O . PRO A 1 197 ? -37.906 -6.381 10.911 1.00 73.25 197 PRO A O 1
ATOM 1537 N N . ASN A 1 198 ? -38.372 -5.766 13.040 1.00 75.81 198 ASN A N 1
ATOM 1538 C CA . ASN A 1 198 ? -39.418 -4.777 12.771 1.00 75.81 198 ASN A CA 1
ATOM 1539 C C . ASN A 1 198 ? -38.901 -3.328 12.785 1.00 75.81 198 ASN A C 1
ATOM 1541 O O . ASN A 1 198 ? -39.691 -2.413 12.974 1.00 75.81 198 ASN A O 1
ATOM 1545 N N . PHE A 1 199 ? -37.591 -3.110 12.635 1.00 79.94 199 PHE A N 1
ATOM 1546 C CA . PHE A 1 199 ? -37.036 -1.760 12.527 1.00 79.94 199 PHE A CA 1
ATOM 1547 C C . PHE A 1 199 ? -37.632 -1.043 11.307 1.00 79.94 199 PHE A C 1
ATOM 1549 O O . PHE A 1 199 ? -37.585 -1.590 10.202 1.00 79.94 199 PHE A O 1
ATOM 1556 N N . ASP A 1 200 ? -38.176 0.152 11.526 1.00 81.69 200 ASP A N 1
ATOM 1557 C CA . ASP A 1 200 ? -38.926 0.973 10.566 1.00 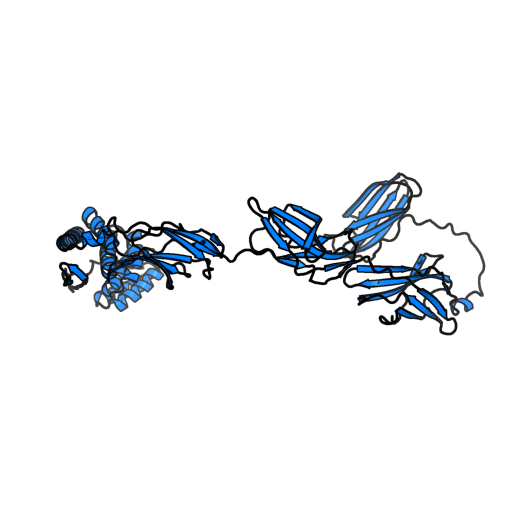81.69 200 ASP A CA 1
ATOM 1558 C C . ASP A 1 200 ? -38.301 2.366 10.337 1.00 81.69 200 ASP A C 1
ATOM 1560 O O . ASP A 1 200 ? -38.885 3.211 9.660 1.00 81.69 200 ASP A O 1
ATOM 1564 N N . GLY A 1 201 ? -37.094 2.595 10.864 1.00 88.12 201 GLY A N 1
ATOM 1565 C CA . GLY A 1 201 ? -36.342 3.842 10.724 1.00 88.12 201 GLY A CA 1
ATOM 1566 C C . GLY A 1 201 ? -35.406 3.910 9.505 1.00 88.12 201 GLY A C 1
ATOM 1567 O O . GLY A 1 201 ? -35.724 3.478 8.396 1.00 88.12 201 GLY A O 1
ATOM 1568 N N . SER A 1 202 ? -34.210 4.463 9.708 1.00 92.81 202 SER A N 1
ATOM 1569 C CA . SER A 1 202 ? -33.146 4.559 8.696 1.00 92.81 202 SER A CA 1
ATOM 1570 C C . SER A 1 202 ? -31.767 4.253 9.278 1.00 92.81 202 SER A C 1
ATOM 1572 O O . SER A 1 202 ? -31.538 4.440 10.471 1.00 92.81 202 SER A O 1
ATOM 1574 N N . TYR A 1 203 ? -30.830 3.831 8.435 1.00 95.12 203 TYR A N 1
ATOM 1575 C CA . TYR A 1 203 ? -29.420 3.657 8.770 1.00 95.12 203 TYR A CA 1
ATOM 1576 C C . TYR A 1 203 ? -28.577 4.804 8.212 1.00 95.12 203 TYR A C 1
ATOM 1578 O O . TYR A 1 203 ? -28.600 5.068 7.013 1.00 95.12 203 TYR A O 1
ATOM 1586 N N . GLU A 1 204 ? -27.778 5.449 9.059 1.00 95.81 204 GLU A N 1
ATOM 1587 C CA . GLU A 1 204 ? -26.746 6.400 8.640 1.00 95.81 204 GLU A CA 1
ATOM 1588 C C . GLU A 1 204 ? -25.365 5.727 8.679 1.00 95.81 204 GLU A C 1
ATOM 1590 O O . GLU A 1 204 ? -24.988 5.095 9.671 1.00 95.81 204 GLU A O 1
ATOM 1595 N N . VAL A 1 205 ? -24.609 5.859 7.586 1.00 95.31 205 VAL A N 1
ATOM 1596 C CA . VAL A 1 205 ? -23.245 5.327 7.447 1.00 95.31 205 VAL A CA 1
ATOM 1597 C C . VAL A 1 205 ? -22.255 6.464 7.648 1.00 95.31 205 VAL A C 1
ATOM 1599 O O . VAL A 1 205 ? -22.289 7.461 6.924 1.00 95.31 205 VAL A O 1
ATOM 1602 N N . TRP A 1 206 ? -21.348 6.297 8.603 1.00 93.62 206 TRP A N 1
ATOM 1603 C CA . TRP A 1 206 ? -20.349 7.291 8.975 1.00 93.62 206 TRP A CA 1
ATOM 1604 C C . TRP A 1 206 ? -18.940 6.762 8.739 1.00 93.62 206 TRP A C 1
ATOM 1606 O O . TRP A 1 206 ? -18.657 5.610 9.068 1.00 93.62 206 TRP A O 1
ATOM 1616 N N . LEU A 1 207 ? -18.058 7.618 8.227 1.00 92.81 207 LEU A N 1
ATOM 1617 C CA . LEU A 1 207 ? -16.644 7.331 7.998 1.00 92.81 207 LEU A CA 1
ATOM 1618 C C . LEU A 1 207 ? -15.765 8.218 8.869 1.00 92.81 207 LEU A C 1
ATOM 1620 O O . LEU A 1 207 ? -16.008 9.419 8.981 1.00 92.81 207 LEU A O 1
ATOM 1624 N N . SER A 1 208 ? -14.727 7.614 9.433 1.00 89.75 208 SER A N 1
ATOM 1625 C CA . SER A 1 208 ? -13.626 8.280 10.109 1.00 89.75 208 SER A CA 1
ATOM 1626 C C . SER A 1 208 ? -12.302 8.029 9.404 1.00 89.75 208 SER A C 1
ATOM 1628 O O . SER A 1 208 ? -12.073 6.934 8.892 1.00 89.75 208 SER A O 1
ATOM 1630 N N . ASN A 1 209 ? -11.427 9.040 9.441 1.00 87.69 209 ASN A N 1
ATOM 1631 C CA . ASN A 1 209 ? -10.076 8.993 8.877 1.00 87.69 209 ASN A CA 1
ATOM 1632 C C . ASN A 1 209 ? -8.973 8.824 9.943 1.00 87.69 209 ASN A C 1
ATOM 1634 O O . ASN A 1 209 ? -7.791 8.818 9.606 1.00 87.69 209 ASN A O 1
ATOM 1638 N N . ASP A 1 210 ? -9.340 8.708 11.222 1.00 84.00 210 ASP A N 1
ATOM 1639 C CA . ASP A 1 210 ? -8.422 8.627 12.367 1.00 84.00 210 ASP A CA 1
ATOM 1640 C C . ASP A 1 210 ? -8.595 7.338 13.188 1.00 84.00 210 ASP A C 1
ATOM 1642 O O . ASP A 1 210 ? -8.255 7.289 14.368 1.00 84.00 210 ASP A O 1
ATOM 1646 N N . GLY A 1 211 ? -9.127 6.282 12.572 1.00 81.94 211 GLY A N 1
ATOM 1647 C CA . GLY A 1 211 ? -9.395 5.003 13.230 1.00 81.94 211 GLY A CA 1
ATOM 1648 C C . GLY A 1 211 ? -10.600 5.043 14.172 1.00 81.94 211 GLY A C 1
ATOM 1649 O O . GLY A 1 211 ? -10.752 4.169 15.023 1.00 81.94 211 GLY A O 1
ATOM 1650 N N . GLY A 1 212 ? -11.458 6.055 14.027 1.00 80.69 212 GLY A N 1
ATOM 1651 C CA . GLY A 1 212 ? -12.684 6.243 14.795 1.00 80.69 212 GLY A CA 1
ATOM 1652 C C . GLY A 1 212 ? -12.512 6.984 16.116 1.00 80.69 212 GLY A C 1
ATOM 1653 O O . GLY A 1 212 ? -13.335 6.796 17.013 1.00 80.69 212 GLY A O 1
ATOM 1654 N N . LEU A 1 213 ? -11.468 7.808 16.243 1.00 72.56 213 LEU A N 1
ATOM 1655 C CA . LEU A 1 213 ? -11.155 8.546 17.465 1.00 72.56 213 LEU A CA 1
ATOM 1656 C C . LEU A 1 213 ? -11.971 9.836 17.594 1.00 72.56 213 LEU A C 1
ATOM 1658 O O . LEU A 1 213 ? -12.539 10.076 18.658 1.00 72.56 213 LEU A O 1
ATOM 1662 N N . THR A 1 214 ? -12.046 10.672 16.552 1.00 65.50 214 THR A N 1
ATOM 1663 C CA . THR A 1 214 ? -12.654 12.012 16.682 1.00 65.50 214 THR A CA 1
ATOM 1664 C C . THR A 1 214 ? -13.418 12.514 15.460 1.00 65.50 214 THR A C 1
ATOM 1666 O O . THR A 1 214 ? -14.420 13.210 15.624 1.00 65.50 214 THR A O 1
ATOM 1669 N N . CYS A 1 215 ? -13.012 12.170 14.238 1.00 66.12 215 CYS A N 1
ATOM 1670 C CA . CYS A 1 215 ? -13.604 12.753 13.033 1.00 66.12 215 CYS A CA 1
ATOM 1671 C C . CYS A 1 215 ? -14.530 11.764 12.320 1.00 66.12 215 CYS A C 1
ATOM 1673 O O . CYS A 1 215 ? -14.048 10.855 11.665 1.00 66.12 215 CYS A O 1
ATOM 1675 N N . PHE A 1 216 ? -15.853 11.946 12.410 1.00 85.06 216 PHE A N 1
ATOM 1676 C CA . PHE A 1 216 ? -16.821 11.198 11.597 1.00 85.06 216 PHE A CA 1
ATOM 1677 C C . PHE A 1 216 ? -17.588 12.138 10.672 1.00 85.06 216 PHE A C 1
ATOM 1679 O O . PHE A 1 216 ? -18.163 13.124 11.130 1.00 85.06 216 PHE A O 1
ATOM 1686 N N . HIS A 1 217 ? -17.652 11.808 9.386 1.00 88.62 217 HIS A N 1
ATOM 1687 C CA . HIS A 1 217 ? -18.545 12.462 8.433 1.00 88.62 217 HIS A CA 1
ATOM 1688 C C . HIS A 1 217 ? -19.480 11.433 7.798 1.00 88.62 217 HIS A C 1
ATOM 1690 O O . HIS A 1 217 ? -19.163 10.246 7.697 1.00 88.62 217 HIS A O 1
ATOM 1696 N N . ARG A 1 218 ? -20.681 11.876 7.426 1.00 92.38 218 ARG A N 1
ATOM 1697 C CA . ARG A 1 218 ? -21.723 10.984 6.917 1.00 92.38 218 ARG A CA 1
ATOM 1698 C C . ARG A 1 218 ? -21.488 10.692 5.439 1.00 92.38 218 ARG A C 1
ATOM 1700 O O . ARG A 1 218 ? -21.434 11.621 4.640 1.00 92.38 218 ARG A O 1
ATOM 1707 N N . LEU A 1 219 ? -21.413 9.411 5.088 1.00 92.00 219 LEU A N 1
ATOM 1708 C CA . LEU A 1 219 ? -21.315 8.942 3.705 1.00 92.00 219 LEU A CA 1
ATOM 1709 C C . LEU A 1 219 ? -22.690 8.733 3.067 1.00 92.00 219 LEU A C 1
ATOM 1711 O O . LEU A 1 219 ? -22.897 9.092 1.912 1.00 92.00 219 LEU A O 1
ATOM 1715 N N . ALA A 1 220 ? -23.629 8.139 3.810 1.00 93.88 220 ALA A N 1
ATOM 1716 C CA . ALA A 1 220 ? -24.934 7.750 3.281 1.00 93.88 220 ALA A CA 1
ATOM 1717 C C . ALA A 1 220 ? -26.028 7.744 4.360 1.00 93.88 220 ALA A C 1
ATOM 1719 O O . ALA A 1 220 ? -25.744 7.618 5.553 1.00 93.88 220 ALA A O 1
ATOM 1720 N N . SER A 1 221 ? -27.282 7.851 3.914 1.00 95.44 221 SER A N 1
ATOM 1721 C CA . SER A 1 221 ? -28.494 7.591 4.698 1.00 95.44 221 SER A CA 1
ATOM 1722 C C . SER A 1 221 ? -29.383 6.642 3.896 1.00 95.44 221 SER A C 1
ATOM 1724 O O . SER A 1 221 ? -29.611 6.870 2.707 1.00 95.44 221 SER A O 1
ATOM 1726 N N . LEU A 1 222 ? -29.794 5.540 4.518 1.00 96.50 222 LEU A N 1
ATOM 1727 C CA . LEU A 1 222 ? -30.361 4.364 3.861 1.00 96.50 222 LEU A CA 1
ATOM 1728 C C . LEU A 1 222 ? -31.627 3.898 4.599 1.00 96.50 222 LEU A C 1
ATOM 1730 O O . LEU A 1 222 ? -31.703 4.035 5.820 1.00 96.50 222 LEU A O 1
ATOM 1734 N N . PRO A 1 223 ? -32.627 3.344 3.901 1.00 94.75 223 PRO A N 1
ATOM 1735 C CA . PRO A 1 223 ? -33.867 2.878 4.523 1.00 94.75 223 PRO A CA 1
ATOM 1736 C C . PRO A 1 223 ? -33.662 1.638 5.419 1.00 94.75 223 PRO A C 1
ATOM 1738 O O . PRO A 1 223 ? -32.687 0.898 5.275 1.00 94.75 223 PRO A O 1
ATOM 1741 N N . ALA A 1 224 ? -34.587 1.401 6.358 1.00 88.12 224 ALA A N 1
ATOM 1742 C CA . ALA A 1 224 ? -34.515 0.314 7.347 1.00 88.12 224 ALA A CA 1
ATOM 1743 C C . ALA A 1 224 ? -34.479 -1.118 6.781 1.00 88.12 224 ALA A C 1
ATOM 1745 O O . ALA A 1 224 ? -34.100 -2.054 7.495 1.00 88.12 224 ALA A O 1
ATOM 1746 N N . ASP A 1 225 ? -34.902 -1.322 5.535 1.00 88.38 225 ASP A N 1
ATOM 1747 C CA . ASP A 1 225 ? -34.860 -2.616 4.854 1.00 88.38 225 ASP A CA 1
ATOM 1748 C C . ASP A 1 225 ? -33.463 -2.954 4.306 1.00 88.38 225 ASP A C 1
ATOM 1750 O O . ASP A 1 225 ? -33.178 -4.121 4.029 1.00 88.38 225 ASP A O 1
ATOM 1754 N N . GLN A 1 226 ? -32.561 -1.971 4.217 1.00 92.44 226 GLN A N 1
ATOM 1755 C CA . GLN A 1 226 ? -31.193 -2.174 3.757 1.00 92.44 226 GLN A CA 1
ATOM 1756 C C . GLN A 1 226 ? -30.227 -2.498 4.899 1.00 92.44 226 GLN A C 1
ATOM 1758 O O . GLN A 1 226 ? -30.135 -1.802 5.907 1.00 92.44 226 GLN A O 1
ATOM 1763 N N . THR A 1 227 ? -29.431 -3.547 4.693 1.00 92.62 227 THR A N 1
ATOM 1764 C CA . THR A 1 227 ? -28.328 -3.959 5.580 1.00 92.62 227 THR A CA 1
ATOM 1765 C C . THR A 1 227 ? -26.984 -4.032 4.852 1.00 92.62 227 THR A C 1
ATOM 1767 O O . THR A 1 227 ? -25.991 -4.534 5.384 1.00 92.62 227 THR A O 1
ATOM 1770 N N . SER A 1 228 ? -26.937 -3.534 3.613 1.00 95.50 228 SER A N 1
ATOM 1771 C CA . SER A 1 228 ? -25.704 -3.361 2.855 1.00 95.50 228 SER A CA 1
ATOM 1772 C C . SER A 1 228 ? -25.822 -2.261 1.809 1.00 95.50 228 SER A C 1
ATOM 1774 O O . SER A 1 228 ? -26.892 -2.070 1.236 1.00 95.50 228 SER A O 1
ATOM 1776 N N . TRP A 1 229 ? -24.702 -1.611 1.515 1.00 96.12 229 TRP A N 1
ATOM 1777 C CA . TRP A 1 229 ? -24.562 -0.538 0.540 1.00 96.12 229 TRP A CA 1
ATOM 1778 C C . TRP A 1 229 ? -23.203 -0.625 -0.161 1.00 96.12 229 TRP A C 1
ATOM 1780 O O . TRP A 1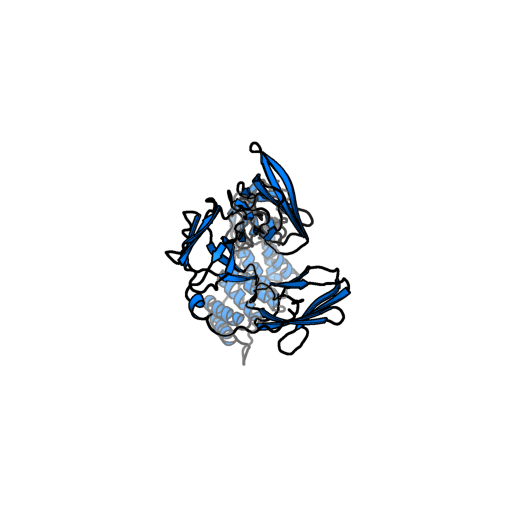 229 ? -22.220 -1.078 0.426 1.00 96.12 229 TRP A O 1
ATOM 1790 N N . THR A 1 230 ? -23.145 -0.199 -1.420 1.00 94.44 230 THR A N 1
ATOM 1791 C CA . THR A 1 230 ? -21.902 -0.151 -2.195 1.00 94.44 230 THR A CA 1
ATOM 1792 C C . THR A 1 230 ? -21.351 1.267 -2.196 1.00 94.44 230 THR A C 1
ATOM 1794 O O . THR A 1 230 ? -21.995 2.188 -2.694 1.00 94.44 230 THR A O 1
ATOM 1797 N N . TRP A 1 231 ? -20.143 1.420 -1.668 1.00 92.06 231 TRP A N 1
ATOM 1798 C CA . TRP A 1 231 ? -19.433 2.683 -1.548 1.00 92.06 231 TRP A CA 1
ATOM 1799 C C . TRP A 1 231 ? -18.398 2.843 -2.660 1.00 92.06 231 TRP A C 1
ATOM 1801 O O . TRP A 1 231 ? -17.451 2.067 -2.740 1.00 92.06 231 TRP A O 1
ATOM 1811 N N . GLU A 1 232 ? -18.552 3.859 -3.503 1.00 87.75 232 GLU A N 1
ATOM 1812 C CA . GLU A 1 232 ? -17.518 4.295 -4.446 1.00 87.75 232 GLU A CA 1
ATOM 1813 C C . GLU A 1 232 ? -16.583 5.295 -3.748 1.00 87.75 232 GLU A C 1
ATOM 1815 O O . GLU A 1 232 ? -17.024 6.357 -3.304 1.00 87.75 232 GLU A O 1
ATOM 1820 N N . THR A 1 233 ? -15.300 4.955 -3.626 1.00 80.00 233 THR A N 1
ATOM 1821 C CA . THR A 1 233 ? -14.308 5.806 -2.944 1.00 80.00 233 THR A CA 1
ATOM 1822 C C . THR A 1 233 ? -13.939 7.010 -3.821 1.00 80.00 233 THR A C 1
ATOM 1824 O O . THR A 1 233 ? -13.440 6.829 -4.930 1.00 80.00 233 THR A O 1
ATOM 1827 N N . ARG A 1 234 ? -14.200 8.246 -3.354 1.00 67.50 234 ARG A N 1
ATOM 1828 C CA . ARG A 1 234 ? -14.071 9.473 -4.183 1.00 67.50 234 ARG A CA 1
ATOM 1829 C C . ARG A 1 234 ? -13.008 10.457 -3.725 1.00 67.50 234 ARG A C 1
ATOM 1831 O O . ARG A 1 234 ? -12.373 11.087 -4.562 1.00 67.50 234 ARG A O 1
ATOM 1838 N N . SER A 1 235 ? -12.827 10.614 -2.419 1.00 62.72 235 SER A N 1
ATOM 1839 C CA . SER A 1 235 ? -11.808 11.494 -1.814 1.00 62.72 235 SER A CA 1
ATOM 1840 C C . SER A 1 235 ? -11.141 10.856 -0.594 1.00 62.72 235 SER A C 1
ATOM 1842 O O . SER A 1 235 ? -10.359 11.490 0.109 1.00 62.72 235 SER A O 1
ATOM 1844 N N . ASP A 1 236 ? -11.451 9.589 -0.342 1.00 68.81 236 ASP A N 1
ATOM 1845 C CA . ASP A 1 236 ? -11.364 8.981 0.984 1.00 68.81 236 ASP A CA 1
ATOM 1846 C C . ASP A 1 236 ? -10.096 8.142 1.120 1.00 68.81 236 ASP A C 1
ATOM 1848 O O . ASP A 1 236 ? -10.143 6.956 1.427 1.00 68.81 236 ASP A O 1
ATOM 1852 N N . VAL A 1 237 ? -8.952 8.753 0.814 1.00 73.38 237 VAL A N 1
ATOM 1853 C CA . VAL A 1 237 ? -7.640 8.104 0.888 1.00 73.38 237 VAL A CA 1
ATOM 1854 C C . VAL A 1 237 ? -7.125 8.170 2.322 1.00 73.38 237 VAL A C 1
ATOM 1856 O O . VAL A 1 237 ? -7.092 9.235 2.937 1.00 73.38 237 VAL A O 1
ATOM 1859 N N . GLY A 1 238 ? -6.686 7.035 2.856 1.00 78.94 238 GLY A N 1
ATOM 1860 C CA . GLY A 1 238 ? -6.183 6.953 4.220 1.00 78.94 238 GLY A CA 1
ATOM 1861 C C . GLY A 1 238 ? -5.782 5.538 4.605 1.00 78.94 238 GLY A C 1
ATOM 1862 O O . GLY A 1 238 ? -6.270 4.558 4.048 1.00 78.94 238 GLY A O 1
ATOM 1863 N N . ASN A 1 239 ? -4.880 5.428 5.575 1.00 83.94 239 ASN A N 1
ATOM 1864 C CA . ASN A 1 239 ? -4.387 4.157 6.111 1.00 83.94 239 ASN A CA 1
ATOM 1865 C C . ASN A 1 239 ? -5.062 3.745 7.430 1.00 83.94 239 ASN A C 1
ATOM 1867 O O . ASN A 1 239 ? -4.741 2.689 7.967 1.00 83.94 239 ASN A O 1
ATOM 1871 N N . ASN A 1 240 ? -5.972 4.572 7.950 1.00 88.25 240 ASN A N 1
ATOM 1872 C CA . ASN A 1 240 ? -6.627 4.370 9.238 1.00 88.25 240 ASN A CA 1
ATOM 1873 C C . ASN A 1 240 ? -8.126 4.700 9.154 1.00 88.25 240 ASN A C 1
ATOM 1875 O O . ASN A 1 240 ? -8.661 5.462 9.957 1.00 88.25 240 ASN A O 1
ATOM 1879 N N . LEU A 1 241 ? -8.796 4.186 8.124 1.00 91.12 241 LEU A N 1
ATOM 1880 C CA . LEU A 1 241 ? -10.216 4.438 7.907 1.00 91.12 241 LEU A CA 1
ATOM 1881 C C . LEU A 1 241 ? -11.060 3.518 8.785 1.00 91.12 241 LEU A C 1
ATOM 1883 O O . LEU A 1 241 ? -10.762 2.331 8.892 1.00 91.12 241 LEU A O 1
ATOM 1887 N N . ALA A 1 242 ? -12.129 4.036 9.383 1.00 91.81 242 ALA A N 1
ATOM 1888 C CA . ALA A 1 242 ? -13.066 3.244 10.177 1.00 91.81 242 ALA A CA 1
ATOM 1889 C C . ALA A 1 242 ? -14.513 3.666 9.914 1.00 91.81 242 ALA A C 1
ATOM 1891 O O . ALA A 1 242 ? -14.808 4.847 9.746 1.00 91.81 242 ALA A O 1
ATOM 1892 N N . LEU A 1 243 ? -15.433 2.704 9.906 1.00 94.06 243 LEU A N 1
ATOM 1893 C CA . LEU A 1 243 ? -16.857 2.940 9.687 1.00 94.06 243 LEU A CA 1
ATOM 1894 C C . LEU A 1 243 ? -17.650 2.812 10.985 1.00 94.06 243 LEU A C 1
ATOM 1896 O O . LEU A 1 243 ? -17.288 2.071 11.897 1.00 94.06 243 LEU A O 1
ATOM 1900 N N . ARG A 1 244 ? -18.793 3.488 11.044 1.00 92.75 244 ARG A N 1
ATOM 1901 C CA . ARG A 1 244 ? -19.813 3.289 12.076 1.00 92.75 244 ARG A CA 1
ATOM 1902 C C . ARG A 1 244 ? -21.193 3.375 11.444 1.00 92.75 244 ARG A C 1
ATOM 1904 O O . ARG A 1 244 ? -21.425 4.218 10.582 1.00 92.75 244 ARG A O 1
ATOM 1911 N N . ILE A 1 245 ? -22.104 2.519 11.896 1.00 93.81 245 ILE A N 1
ATOM 1912 C CA . ILE A 1 245 ? -23.516 2.578 11.511 1.00 93.81 245 ILE A CA 1
ATOM 1913 C C . ILE A 1 245 ? -24.312 3.139 12.675 1.00 93.81 245 ILE A C 1
ATOM 1915 O O . ILE A 1 245 ? -24.065 2.795 13.830 1.00 93.81 245 ILE A O 1
ATOM 1919 N N . GLU A 1 246 ? -25.274 3.989 12.369 1.00 90.88 246 GLU A N 1
ATOM 1920 C CA . GLU A 1 246 ? -26.217 4.539 13.329 1.00 90.88 246 GLU A CA 1
ATOM 1921 C C . GLU A 1 246 ? -27.633 4.236 12.853 1.00 90.88 246 GLU A C 1
ATOM 1923 O O . GLU A 1 246 ? -27.960 4.457 11.691 1.00 90.88 246 GLU A O 1
ATOM 1928 N N . ALA A 1 247 ? -28.462 3.684 13.732 1.00 88.19 247 ALA A N 1
ATOM 1929 C CA . ALA A 1 247 ? -29.871 3.461 13.450 1.00 88.19 247 ALA A CA 1
ATOM 1930 C C . ALA A 1 247 ? -30.682 4.629 14.003 1.00 88.19 247 ALA A C 1
ATOM 1932 O O . ALA A 1 247 ? -30.595 4.936 15.189 1.00 88.19 247 ALA A O 1
ATOM 1933 N N . VAL A 1 248 ? -31.456 5.273 13.141 1.00 85.81 248 VAL A N 1
ATOM 1934 C CA . VAL A 1 248 ? -32.253 6.456 13.459 1.00 85.81 248 VAL A CA 1
ATOM 1935 C C . VAL A 1 248 ? -33.725 6.086 13.367 1.00 85.81 248 VAL A C 1
ATOM 1937 O O . VAL A 1 248 ? -34.160 5.577 12.337 1.00 85.81 248 VAL A O 1
ATOM 1940 N N . SER A 1 249 ? -34.486 6.332 14.428 1.00 81.00 249 SER A N 1
ATOM 1941 C CA . SER A 1 249 ? -35.930 6.093 14.489 1.00 81.00 249 SER A CA 1
ATOM 1942 C C . SER A 1 249 ? -36.596 7.243 15.238 1.00 81.00 249 SER A C 1
ATOM 1944 O O . SER A 1 249 ? -36.482 7.338 16.459 1.00 81.00 249 SER A O 1
ATOM 1946 N N . GLY A 1 250 ? -37.265 8.141 14.509 1.00 75.62 250 GLY A N 1
ATOM 1947 C CA . GLY A 1 250 ? -37.742 9.406 15.074 1.00 75.62 250 GLY A CA 1
ATOM 1948 C C . GLY A 1 250 ? -36.576 10.237 15.620 1.00 75.62 250 GLY A C 1
ATOM 1949 O O . GLY A 1 250 ? -35.600 10.469 14.907 1.00 75.62 250 GLY A O 1
ATOM 1950 N N . ASP A 1 251 ? -36.658 10.627 16.893 1.00 65.50 251 ASP A N 1
ATOM 1951 C CA . ASP A 1 251 ? -35.591 11.359 17.593 1.00 65.50 251 ASP A CA 1
ATOM 1952 C C . ASP A 1 251 ? -34.524 10.434 18.209 1.00 65.50 251 ASP A C 1
ATOM 1954 O O . ASP A 1 251 ? -33.495 10.898 18.704 1.00 65.50 251 ASP A O 1
ATOM 1958 N N . THR A 1 252 ? -34.741 9.116 18.189 1.00 63.84 252 THR A N 1
ATOM 1959 C CA . THR A 1 252 ? -33.825 8.145 18.788 1.00 63.84 252 THR A CA 1
ATOM 1960 C C . THR A 1 252 ? -32.720 7.760 17.813 1.00 63.84 252 THR A C 1
ATOM 1962 O O . THR A 1 252 ? -32.968 7.413 16.657 1.00 63.84 252 THR A O 1
ATOM 1965 N N . ARG A 1 253 ? -31.485 7.769 18.317 1.00 75.19 253 ARG A N 1
ATOM 1966 C CA . ARG A 1 253 ? -30.270 7.419 17.583 1.00 75.19 253 ARG A CA 1
ATOM 1967 C C . ARG A 1 253 ? -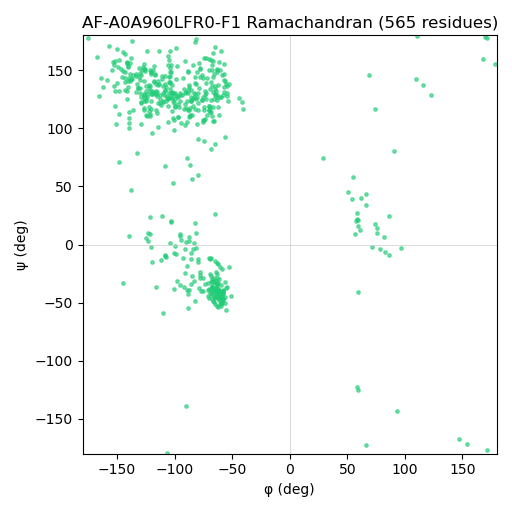29.518 6.315 18.319 1.00 75.19 253 ARG A C 1
ATOM 1969 O O . ARG A 1 253 ? -28.989 6.528 19.404 1.00 75.19 253 ARG A O 1
ATOM 1976 N N . THR A 1 254 ? -29.467 5.121 17.738 1.00 76.88 254 THR A N 1
ATOM 1977 C CA . THR A 1 254 ? -28.726 3.978 18.285 1.00 76.88 254 THR A CA 1
ATOM 1978 C C . THR A 1 254 ? -27.406 3.816 17.547 1.00 76.88 254 THR A C 1
ATOM 1980 O O . THR A 1 254 ? -27.360 3.380 16.394 1.00 76.88 254 THR A O 1
ATOM 1983 N N . MET A 1 255 ? -26.312 4.135 18.231 1.00 79.19 255 MET A N 1
ATOM 1984 C CA . MET A 1 255 ? -24.973 4.064 17.657 1.00 79.19 255 MET A CA 1
ATOM 1985 C C . MET A 1 255 ? -24.407 2.641 17.702 1.00 79.19 255 MET A C 1
ATOM 1987 O O . MET A 1 255 ? -24.363 1.978 18.742 1.00 79.19 255 MET A O 1
ATOM 1991 N N . GLY A 1 256 ? -23.923 2.179 16.555 1.00 76.00 256 GLY A N 1
ATOM 1992 C CA . GLY A 1 256 ? -23.105 0.985 16.430 1.00 76.00 256 GLY A CA 1
ATOM 1993 C C . GLY A 1 256 ? -21.682 1.178 16.963 1.00 76.00 256 GLY A C 1
ATOM 1994 O O . GLY A 1 256 ? -21.202 2.309 17.075 1.00 76.00 256 GLY A O 1
ATOM 1995 N N . PRO A 1 257 ? -20.957 0.088 17.270 1.00 79.69 257 PRO A N 1
ATOM 1996 C CA . PRO A 1 257 ? -19.521 0.172 17.504 1.00 79.69 257 PRO A CA 1
ATOM 1997 C C . PRO A 1 257 ? -18.791 0.632 16.234 1.00 79.69 257 PRO A C 1
ATOM 1999 O O . PRO A 1 257 ? -19.221 0.341 15.117 1.00 79.69 257 PRO A O 1
ATOM 2002 N N . VAL A 1 258 ? -17.655 1.302 16.424 1.00 84.50 258 VAL A N 1
ATOM 2003 C CA . VAL A 1 258 ? -16.699 1.580 15.344 1.00 84.50 258 VAL A CA 1
ATOM 2004 C C . VAL A 1 258 ? -16.168 0.249 14.796 1.00 84.50 258 VAL A C 1
ATOM 2006 O O . VAL A 1 258 ? -15.895 -0.677 15.568 1.00 84.50 258 VAL A O 1
ATOM 2009 N N . SER A 1 259 ? -16.064 0.136 13.473 1.00 89.81 259 SER A N 1
ATOM 2010 C CA . SER A 1 259 ? -15.474 -1.019 12.798 1.00 89.81 259 SER A CA 1
ATOM 2011 C C . SER A 1 259 ? -13.984 -1.146 13.113 1.00 89.81 259 SER A C 1
ATOM 2013 O O . SER A 1 259 ? -13.350 -0.235 13.641 1.00 89.81 259 SER A O 1
ATOM 2015 N N . GLN A 1 260 ? -13.390 -2.272 12.732 1.00 89.50 260 GLN A N 1
ATOM 2016 C CA . GLN A 1 260 ? -11.937 -2.321 12.614 1.00 89.50 260 GLN A CA 1
ATOM 2017 C C . GLN A 1 260 ? -11.458 -1.411 11.477 1.00 89.50 260 GLN A C 1
ATOM 2019 O O . GLN A 1 260 ? -12.229 -1.069 10.573 1.00 89.50 260 GLN A O 1
ATOM 2024 N N . VAL A 1 261 ? -10.188 -1.017 11.556 1.00 91.75 261 VAL A N 1
ATOM 2025 C CA . VAL A 1 261 ? -9.579 -0.080 10.612 1.00 91.75 261 VAL A CA 1
ATOM 2026 C C . VAL A 1 261 ? -9.229 -0.773 9.301 1.00 91.75 261 VAL A C 1
ATOM 2028 O O . VAL A 1 261 ? -8.822 -1.931 9.308 1.00 91.75 261 VAL A O 1
ATOM 2031 N N . PHE A 1 262 ? -9.367 -0.073 8.185 1.00 92.00 262 PHE A N 1
ATOM 2032 C CA . PHE A 1 262 ? -8.965 -0.511 6.847 1.00 92.00 262 PHE A CA 1
ATOM 2033 C C . PHE A 1 262 ? -8.276 0.653 6.122 1.00 92.00 262 PHE A C 1
ATOM 2035 O O . PHE A 1 262 ? -8.195 1.768 6.647 1.00 92.00 262 PHE A O 1
ATOM 2042 N N . SER A 1 263 ? -7.757 0.407 4.922 1.00 89.88 263 SER A N 1
ATOM 2043 C CA . SER A 1 263 ? -7.084 1.435 4.131 1.00 89.88 263 SER A CA 1
ATOM 2044 C C . SER A 1 263 ? -7.659 1.574 2.726 1.00 89.88 263 SER A C 1
ATOM 2046 O O . SER A 1 263 ? -8.138 0.611 2.130 1.00 89.88 263 SER A O 1
ATOM 2048 N N . VAL A 1 264 ? -7.590 2.790 2.193 1.00 87.44 264 VAL A N 1
ATOM 2049 C CA . VAL A 1 264 ? -7.833 3.109 0.784 1.00 87.44 264 VAL A CA 1
ATOM 2050 C C . VAL A 1 264 ? -6.609 3.874 0.301 1.00 87.44 264 VAL A C 1
ATOM 2052 O O . VAL A 1 264 ? -6.288 4.940 0.826 1.00 87.44 264 VAL A O 1
ATOM 2055 N N . SER A 1 265 ? -5.898 3.316 -0.673 1.00 79.38 265 SER A N 1
ATOM 2056 C CA . SER A 1 265 ? -4.685 3.907 -1.251 1.00 79.38 265 SER A CA 1
ATOM 2057 C C . SER A 1 265 ? -4.978 4.514 -2.624 1.00 79.38 265 SER A C 1
ATOM 2059 O O . SER A 1 265 ? -5.876 4.025 -3.310 1.00 79.38 265 SER A O 1
ATOM 2061 N N . PRO A 1 266 ? -4.238 5.548 -3.068 1.00 66.25 266 PRO A N 1
ATOM 2062 C CA . PRO A 1 266 ? -4.357 6.041 -4.439 1.00 66.25 266 PRO A CA 1
ATOM 2063 C C . PRO A 1 266 ? -4.082 4.911 -5.450 1.00 66.25 266 PRO A C 1
ATOM 2065 O O . PRO A 1 266 ? -3.381 3.949 -5.113 1.00 66.25 266 PRO A O 1
ATOM 2068 N N . PRO A 1 267 ? -4.611 4.999 -6.684 1.00 65.31 267 PRO A N 1
ATOM 2069 C CA . PRO A 1 267 ? -4.324 3.992 -7.691 1.00 65.31 267 PRO A CA 1
ATOM 2070 C C . PRO A 1 267 ? -2.828 4.018 -8.010 1.00 65.31 267 PRO A C 1
ATOM 2072 O O . PRO A 1 267 ? -2.244 5.082 -8.221 1.00 65.31 267 PRO A O 1
ATOM 2075 N N . LEU A 1 268 ? -2.198 2.845 -8.030 1.00 68.38 268 LEU A N 1
ATOM 2076 C CA . LEU A 1 268 ? -0.820 2.723 -8.490 1.00 68.38 268 LEU A CA 1
ATOM 2077 C C . LEU A 1 268 ? -0.792 3.088 -9.981 1.00 68.38 268 LEU A C 1
ATOM 2079 O O . LEU A 1 268 ? -1.592 2.559 -10.753 1.00 68.38 268 LEU A O 1
ATOM 2083 N N . THR A 1 269 ? 0.105 3.982 -10.397 1.00 71.50 269 THR A N 1
ATOM 2084 C CA . THR A 1 269 ? 0.277 4.372 -11.805 1.00 71.50 269 THR A CA 1
ATOM 2085 C C . THR A 1 269 ? 1.697 4.092 -12.270 1.00 71.50 269 THR A C 1
ATOM 2087 O O . THR A 1 269 ? 2.667 4.425 -11.600 1.00 71.50 269 THR A O 1
ATOM 2090 N N . LEU A 1 270 ? 1.822 3.459 -13.432 1.00 83.62 270 LEU A N 1
ATOM 2091 C CA . LEU A 1 270 ? 3.104 3.236 -14.087 1.00 83.62 270 LEU A CA 1
ATOM 2092 C C . LEU A 1 270 ? 3.399 4.430 -15.001 1.00 83.62 270 LEU A C 1
ATOM 2094 O O . LEU A 1 270 ? 2.599 4.719 -15.891 1.00 83.62 270 LEU A O 1
ATOM 2098 N N . THR A 1 271 ? 4.535 5.100 -14.814 1.00 86.75 271 THR A N 1
ATOM 2099 C CA . THR A 1 271 ? 4.889 6.313 -15.574 1.00 86.75 271 THR A CA 1
ATOM 2100 C C . THR A 1 271 ? 6.229 6.138 -16.268 1.00 86.75 271 THR A C 1
ATOM 2102 O O . THR A 1 271 ? 7.217 5.826 -15.614 1.00 86.75 271 THR A O 1
ATOM 2105 N N . ILE A 1 272 ? 6.296 6.371 -17.578 1.00 89.81 272 ILE A N 1
ATOM 2106 C CA . ILE A 1 272 ? 7.566 6.390 -18.318 1.00 89.81 272 ILE A CA 1
ATOM 2107 C C . ILE A 1 272 ? 8.200 7.778 -18.161 1.00 89.81 272 ILE A C 1
ATOM 2109 O O . ILE A 1 272 ? 7.552 8.788 -18.414 1.00 89.81 272 ILE A O 1
ATOM 2113 N N . LEU A 1 273 ? 9.455 7.823 -17.712 1.00 88.44 273 LEU A N 1
ATOM 2114 C CA . LEU A 1 273 ? 10.218 9.054 -17.476 1.00 88.44 273 LEU A CA 1
ATOM 2115 C C . LEU A 1 273 ? 11.101 9.420 -18.675 1.00 88.44 273 LEU A C 1
ATOM 2117 O O . LEU A 1 273 ? 11.273 10.605 -18.964 1.00 88.44 273 LEU A O 1
ATOM 2121 N N . ASP A 1 274 ? 11.632 8.403 -19.360 1.00 85.69 274 ASP A N 1
ATOM 2122 C CA . ASP A 1 274 ? 12.436 8.531 -20.575 1.00 85.69 274 ASP A CA 1
ATOM 2123 C C . ASP A 1 274 ? 12.038 7.447 -21.593 1.00 85.69 274 ASP A C 1
ATOM 2125 O O . ASP A 1 274 ? 11.801 6.302 -21.191 1.00 85.69 274 ASP A O 1
ATOM 2129 N N . PRO A 1 275 ? 11.983 7.769 -22.899 1.00 84.94 275 PRO A N 1
ATOM 2130 C CA . PRO A 1 275 ? 12.436 9.012 -23.520 1.00 84.94 275 PRO A CA 1
ATOM 2131 C C . PRO A 1 275 ? 11.456 10.176 -23.324 1.00 84.94 275 PRO A C 1
ATOM 2133 O O . PRO A 1 275 ? 10.246 9.991 -23.199 1.00 84.94 275 PRO A O 1
ATOM 2136 N N . LYS A 1 276 ? 12.001 11.397 -23.315 1.00 84.94 276 LYS A N 1
ATOM 2137 C CA . LYS A 1 276 ? 11.218 12.639 -23.274 1.00 84.94 276 LYS A CA 1
ATOM 2138 C C . LYS A 1 276 ? 10.434 12.824 -24.586 1.00 84.94 276 LYS A C 1
ATOM 2140 O O . LYS A 1 276 ? 10.951 12.441 -25.643 1.00 84.94 276 LYS A O 1
ATOM 2145 N N . PRO A 1 277 ? 9.261 13.482 -24.554 1.00 86.38 277 PRO A N 1
ATOM 2146 C CA . PRO A 1 277 ? 8.552 13.873 -25.768 1.00 86.38 277 PRO A CA 1
ATOM 2147 C C . PRO A 1 277 ? 9.469 14.656 -26.720 1.00 86.38 277 PRO A C 1
ATOM 2149 O O . PRO A 1 277 ? 10.237 15.512 -26.283 1.00 86.38 277 PRO A O 1
ATOM 2152 N N . GLN A 1 278 ? 9.378 14.370 -28.018 1.00 79.88 278 GLN A N 1
ATOM 2153 C CA . GLN A 1 278 ? 10.127 14.995 -29.119 1.00 79.88 278 GLN A CA 1
ATOM 2154 C C . GLN A 1 278 ? 11.653 14.838 -29.050 1.00 79.88 278 GLN A C 1
ATOM 2156 O O . GLN A 1 278 ? 12.383 15.483 -29.806 1.00 79.88 278 GLN A O 1
ATOM 2161 N N . SER A 1 279 ? 12.155 13.965 -28.176 1.00 79.88 279 SER A N 1
ATOM 2162 C CA . SER A 1 279 ? 13.581 13.654 -28.127 1.00 79.88 279 SER A CA 1
ATOM 2163 C C . SER A 1 279 ? 14.045 12.912 -29.385 1.00 79.88 279 SER A C 1
ATOM 2165 O O . SER A 1 279 ? 13.273 12.255 -30.089 1.00 79.88 279 SER A O 1
ATOM 2167 N N . THR A 1 280 ? 15.336 13.059 -29.679 1.00 78.19 280 THR A N 1
ATOM 2168 C CA . THR A 1 280 ? 16.020 12.372 -30.776 1.00 78.19 280 THR A CA 1
ATOM 2169 C C . THR A 1 280 ? 17.001 11.381 -30.184 1.00 78.19 280 THR A C 1
ATOM 2171 O O . THR A 1 280 ? 17.898 11.784 -29.452 1.00 78.19 280 THR A O 1
ATOM 2174 N N . LEU A 1 281 ? 16.823 10.106 -30.508 1.00 77.94 281 LEU A N 1
ATOM 2175 C CA . LEU A 1 281 ? 17.751 9.032 -30.180 1.00 77.94 281 LEU A CA 1
ATOM 2176 C C . LEU A 1 281 ? 18.519 8.653 -31.447 1.00 77.94 281 LEU A C 1
ATOM 2178 O O . LEU A 1 281 ? 17.976 8.729 -32.551 1.00 77.94 281 LEU A O 1
ATOM 2182 N N . TYR A 1 282 ? 19.765 8.220 -31.300 1.00 73.19 282 TYR A N 1
ATOM 2183 C CA . TYR A 1 282 ? 20.577 7.751 -32.422 1.00 73.19 282 TYR A CA 1
ATOM 2184 C C . TYR A 1 282 ? 20.757 6.238 -32.361 1.00 73.19 282 TYR A C 1
ATOM 2186 O O . TYR A 1 282 ? 21.064 5.686 -31.302 1.00 73.19 282 TYR A O 1
ATOM 2194 N N . ALA A 1 283 ? 20.555 5.574 -33.499 1.00 71.12 283 ALA A N 1
ATOM 2195 C CA . ALA A 1 283 ? 20.771 4.141 -33.642 1.00 71.12 283 ALA A CA 1
ATOM 2196 C C . ALA A 1 283 ? 22.226 3.770 -33.304 1.00 71.12 283 ALA A C 1
ATOM 2198 O O . ALA A 1 283 ? 23.146 4.549 -33.539 1.00 71.12 283 ALA A O 1
ATOM 2199 N N . GLY A 1 284 ? 22.439 2.595 -32.712 1.00 66.25 284 GLY A N 1
ATOM 2200 C CA . GLY A 1 284 ? 23.769 2.126 -32.298 1.00 66.25 284 GLY A CA 1
ATOM 2201 C C . GLY A 1 284 ? 24.386 2.853 -31.094 1.00 66.25 284 GLY A C 1
ATOM 2202 O O . GLY A 1 284 ? 25.474 2.476 -30.673 1.00 66.25 284 GLY A O 1
ATOM 2203 N N . ILE A 1 285 ? 23.720 3.868 -30.526 1.00 64.44 285 ILE A N 1
ATOM 2204 C CA . ILE A 1 285 ? 24.105 4.475 -29.243 1.00 64.44 285 ILE A CA 1
ATOM 2205 C C . ILE A 1 285 ? 23.243 3.853 -28.134 1.00 64.44 285 ILE A C 1
ATOM 2207 O O . ILE A 1 285 ? 22.017 3.850 -28.276 1.00 64.44 285 ILE A O 1
ATOM 2211 N N . PRO A 1 286 ? 23.830 3.336 -27.036 1.00 68.31 286 PRO A N 1
ATOM 2212 C CA . PRO A 1 286 ? 23.054 2.842 -25.906 1.00 68.31 286 PRO A CA 1
ATOM 2213 C C . PRO A 1 286 ? 22.241 3.955 -25.228 1.00 68.31 286 PRO A C 1
ATOM 2215 O O . PRO A 1 286 ? 22.812 4.933 -24.750 1.00 68.31 286 PRO A O 1
ATOM 2218 N N . HIS A 1 287 ? 20.921 3.783 -25.118 1.00 74.56 287 HIS A N 1
ATOM 2219 C CA . HIS A 1 287 ? 20.027 4.731 -24.428 1.00 74.56 287 HIS A CA 1
ATOM 2220 C C . HIS A 1 287 ? 19.410 4.099 -23.185 1.00 74.56 287 HIS A C 1
ATOM 2222 O O . HIS A 1 287 ? 18.963 2.958 -23.229 1.00 74.56 287 HIS A O 1
ATOM 2228 N N . GLU A 1 288 ? 19.336 4.825 -22.070 1.00 84.06 288 GLU A N 1
ATOM 2229 C CA . GLU A 1 288 ? 18.659 4.333 -20.864 1.00 84.06 288 GLU A CA 1
ATOM 2230 C C . GLU A 1 288 ? 17.188 4.771 -20.844 1.00 84.06 288 GLU A C 1
ATOM 2232 O O . GLU A 1 288 ? 16.872 5.956 -20.752 1.00 84.06 288 GLU A O 1
ATOM 2237 N N . PHE A 1 289 ? 16.274 3.804 -20.893 1.00 88.31 289 PHE A N 1
ATOM 2238 C CA . PHE A 1 289 ? 14.852 4.031 -20.656 1.00 88.31 289 PHE A CA 1
ATOM 2239 C C . PHE A 1 289 ? 14.552 3.912 -19.174 1.00 88.31 289 PHE A C 1
ATOM 2241 O O . PHE A 1 289 ? 15.022 2.983 -18.522 1.00 88.31 289 PHE A O 1
ATOM 2248 N N . ARG A 1 290 ? 13.754 4.840 -18.644 1.00 89.56 290 ARG A N 1
ATOM 2249 C CA . ARG A 1 290 ? 13.438 4.923 -17.214 1.00 89.56 290 ARG A CA 1
ATOM 2250 C C . ARG A 1 290 ? 11.943 5.041 -16.995 1.00 89.56 290 ARG A C 1
ATOM 2252 O O . ARG A 1 290 ? 11.239 5.671 -17.782 1.00 89.56 290 ARG A O 1
ATOM 2259 N N . TRP A 1 291 ? 11.465 4.480 -15.895 1.00 91.19 291 TRP A N 1
ATOM 2260 C CA . TRP A 1 291 ? 10.073 4.570 -15.473 1.00 91.19 291 TRP A CA 1
ATOM 2261 C C . TRP A 1 291 ? 9.956 4.681 -13.954 1.00 91.19 291 TRP A C 1
ATOM 2263 O O . TRP A 1 291 ? 10.889 4.403 -13.211 1.00 91.19 291 TRP A O 1
ATOM 2273 N N . ALA A 1 292 ? 8.792 5.099 -13.478 1.00 86.25 292 ALA A N 1
ATOM 2274 C CA . ALA A 1 292 ? 8.421 5.100 -12.076 1.00 86.25 292 ALA A CA 1
ATOM 2275 C C . ALA A 1 292 ? 7.249 4.139 -11.871 1.00 86.25 292 ALA A C 1
ATOM 2277 O O . ALA A 1 292 ? 6.259 4.188 -12.604 1.00 86.25 292 ALA A O 1
ATOM 2278 N N . LEU A 1 293 ? 7.367 3.277 -10.862 1.00 81.38 293 LEU A N 1
ATOM 2279 C CA . LEU A 1 293 ? 6.313 2.375 -10.418 1.00 81.38 293 LEU A CA 1
ATOM 2280 C C . LEU A 1 293 ? 6.135 2.524 -8.897 1.00 81.38 293 LEU A C 1
ATOM 2282 O O . LEU A 1 293 ? 7.100 2.319 -8.158 1.00 81.38 293 LEU A O 1
ATOM 2286 N N . PRO A 1 294 ? 4.935 2.863 -8.407 1.00 65.94 294 PRO A N 1
ATOM 2287 C CA . PRO A 1 294 ? 4.623 2.819 -6.989 1.00 65.94 294 PRO A CA 1
ATOM 2288 C C . PRO A 1 294 ? 4.245 1.389 -6.566 1.00 65.94 294 PRO A C 1
ATOM 2290 O O . PRO A 1 294 ? 3.575 0.665 -7.301 1.00 65.94 294 PRO A O 1
ATOM 2293 N N . GLY A 1 295 ? 4.622 0.992 -5.348 1.00 66.38 295 GLY A N 1
ATOM 2294 C CA . GLY A 1 295 ? 4.174 -0.262 -4.730 1.00 66.38 295 GLY A CA 1
ATOM 2295 C C . GLY A 1 295 ? 5.101 -1.464 -4.946 1.00 66.38 295 GLY A C 1
ATOM 2296 O O . GLY A 1 295 ? 6.321 -1.345 -4.866 1.00 66.38 295 GLY A O 1
ATOM 2297 N N . LEU A 1 296 ? 4.506 -2.648 -5.123 1.00 66.19 296 LEU A N 1
ATOM 2298 C CA . LEU A 1 296 ? 5.221 -3.927 -5.202 1.00 66.19 296 LEU A CA 1
ATOM 2299 C C . LEU A 1 296 ? 5.919 -4.112 -6.558 1.00 66.19 296 LEU A C 1
ATOM 2301 O O . LEU A 1 296 ? 5.368 -3.766 -7.605 1.00 66.19 296 LEU A O 1
ATOM 2305 N N . ALA A 1 297 ? 7.107 -4.723 -6.532 1.00 73.69 297 ALA A N 1
ATOM 2306 C CA . ALA A 1 297 ? 7.861 -5.058 -7.736 1.00 73.69 297 ALA A CA 1
ATOM 2307 C C . ALA A 1 297 ? 7.103 -6.099 -8.591 1.00 73.69 297 ALA A C 1
ATOM 2309 O O . ALA A 1 297 ? 6.612 -7.095 -8.049 1.00 73.69 297 ALA A O 1
ATOM 2310 N N . PRO A 1 298 ? 6.990 -5.897 -9.915 1.00 79.31 298 PRO A N 1
ATOM 2311 C CA . PRO A 1 298 ? 6.336 -6.845 -10.803 1.00 79.31 298 PRO A CA 1
ATOM 2312 C C . PRO A 1 298 ? 7.231 -8.065 -11.036 1.00 79.31 298 PRO A C 1
ATOM 2314 O O . PRO A 1 298 ? 8.450 -8.012 -10.871 1.00 79.31 298 PRO A O 1
ATOM 2317 N N . LYS A 1 299 ? 6.626 -9.170 -11.478 1.00 83.81 299 LYS A N 1
ATOM 2318 C CA . LYS A 1 299 ? 7.361 -10.394 -11.839 1.00 83.81 299 LYS A CA 1
ATOM 2319 C C . LYS A 1 299 ? 8.230 -10.190 -13.074 1.00 83.81 299 LYS A C 1
ATOM 2321 O O . LYS A 1 299 ? 9.307 -10.768 -13.186 1.00 83.81 299 LYS A O 1
ATOM 2326 N N . ARG A 1 300 ? 7.737 -9.397 -14.024 1.00 87.12 300 ARG A N 1
ATOM 2327 C CA . ARG A 1 300 ? 8.454 -9.060 -15.253 1.00 87.12 300 ARG A CA 1
ATOM 2328 C C . ARG A 1 300 ? 8.011 -7.715 -15.800 1.00 87.12 300 ARG A C 1
ATOM 2330 O O . ARG A 1 300 ? 6.859 -7.314 -15.617 1.00 87.12 300 ARG A O 1
ATOM 2337 N N . TYR A 1 301 ? 8.908 -7.096 -16.552 1.00 89.38 301 TYR A N 1
ATOM 2338 C CA . TYR A 1 301 ? 8.588 -5.969 -17.417 1.00 89.38 301 TYR A CA 1
ATOM 2339 C C . TYR A 1 301 ? 8.634 -6.404 -18.878 1.00 89.38 301 TYR A C 1
ATOM 2341 O O . TYR A 1 301 ? 9.467 -7.225 -19.273 1.00 89.38 301 TYR A O 1
ATOM 2349 N N . LYS A 1 302 ? 7.743 -5.825 -19.679 1.00 91.25 302 LYS A N 1
ATOM 2350 C CA . LYS A 1 302 ? 7.751 -5.914 -21.135 1.00 91.25 302 LYS A CA 1
ATOM 2351 C C . LYS A 1 302 ? 7.752 -4.502 -21.716 1.00 91.25 302 LYS A C 1
ATOM 2353 O O . LYS A 1 302 ? 6.881 -3.704 -21.380 1.00 91.25 302 LYS A O 1
ATOM 2358 N N . ILE A 1 303 ? 8.721 -4.204 -22.577 1.00 91.19 303 ILE A N 1
ATOM 2359 C CA . ILE A 1 303 ? 8.831 -2.920 -23.281 1.00 91.19 303 ILE A CA 1
ATOM 2360 C C . ILE A 1 303 ? 8.599 -3.172 -24.764 1.00 91.19 303 ILE A C 1
ATOM 2362 O O . ILE A 1 303 ? 9.331 -3.939 -25.393 1.00 91.19 303 ILE A O 1
ATOM 2366 N N . ASP A 1 304 ? 7.599 -2.502 -25.322 1.00 92.44 304 ASP A N 1
ATOM 2367 C CA . ASP A 1 304 ? 7.270 -2.529 -26.740 1.00 92.44 304 ASP A CA 1
ATOM 2368 C C . ASP A 1 304 ? 7.507 -1.153 -27.366 1.00 92.44 304 ASP A C 1
ATOM 2370 O O . ASP A 1 304 ? 7.126 -0.120 -26.816 1.00 92.44 304 ASP A O 1
ATOM 2374 N N . LEU A 1 305 ? 8.084 -1.147 -28.560 1.00 91.56 305 LEU A N 1
ATOM 2375 C CA . LEU A 1 305 ? 8.156 0.008 -29.437 1.00 91.56 305 LEU A CA 1
ATOM 2376 C C . LEU A 1 305 ? 6.911 0.040 -30.323 1.00 91.56 305 LEU A C 1
ATOM 2378 O O . LEU A 1 305 ? 6.561 -0.961 -30.958 1.00 91.56 305 LEU A O 1
ATOM 2382 N N . TRP A 1 306 ? 6.255 1.192 -30.373 1.00 93.75 306 TRP A N 1
ATOM 2383 C CA . TRP A 1 306 ? 5.080 1.462 -31.196 1.00 93.75 306 TRP A CA 1
ATOM 2384 C C . TRP A 1 306 ? 5.376 2.618 -32.148 1.00 93.75 306 TRP A C 1
ATOM 2386 O O . TRP A 1 306 ? 6.123 3.528 -31.802 1.00 93.75 306 TRP A O 1
ATOM 2396 N N . ARG A 1 307 ? 4.794 2.586 -33.348 1.00 91.44 307 ARG A N 1
ATOM 2397 C CA . ARG A 1 307 ? 4.833 3.683 -34.326 1.00 91.44 307 ARG A CA 1
ATOM 2398 C C . ARG A 1 307 ? 3.501 4.412 -34.338 1.00 91.44 307 ARG A C 1
ATOM 2400 O O . ARG A 1 307 ? 2.457 3.778 -34.201 1.00 91.44 307 ARG A O 1
ATOM 2407 N N . VAL A 1 308 ? 3.523 5.719 -34.551 1.00 91.31 308 VAL A N 1
ATOM 2408 C CA . VAL A 1 308 ? 2.324 6.519 -34.792 1.00 91.31 308 VAL A CA 1
ATOM 2409 C C . VAL A 1 308 ? 2.228 6.800 -36.285 1.00 91.31 308 VAL A C 1
ATOM 2411 O O . VAL A 1 308 ? 3.077 7.476 -36.853 1.00 91.31 308 VAL A O 1
ATOM 2414 N N . VAL A 1 309 ? 1.189 6.265 -36.923 1.00 89.94 309 VAL A N 1
ATOM 2415 C CA . VAL A 1 309 ? 0.886 6.472 -38.346 1.00 89.94 309 VAL A CA 1
ATOM 2416 C C . VAL A 1 309 ? -0.553 6.968 -38.437 1.00 89.94 309 VAL A C 1
ATOM 2418 O O . VAL A 1 309 ? -1.444 6.353 -37.854 1.00 89.94 309 VAL A O 1
ATOM 2421 N N . ASP A 1 310 ? -0.790 8.098 -39.105 1.00 86.38 310 ASP A N 1
ATOM 2422 C CA . ASP A 1 310 ? -2.118 8.727 -39.230 1.00 86.38 310 ASP A CA 1
ATOM 2423 C C . ASP A 1 310 ? -2.846 8.917 -37.881 1.00 86.38 310 ASP A C 1
ATOM 2425 O O . ASP A 1 310 ? -4.026 8.590 -37.732 1.00 86.38 310 ASP A O 1
ATOM 2429 N N . ASN A 1 311 ? -2.126 9.408 -36.863 1.00 81.81 311 ASN A N 1
ATOM 2430 C CA . ASN A 1 311 ? -2.601 9.554 -35.476 1.00 81.81 311 ASN A CA 1
ATOM 2431 C C . ASN A 1 311 ? -3.049 8.244 -34.799 1.00 81.81 311 ASN A C 1
ATOM 2433 O O . ASN A 1 311 ? -3.711 8.276 -33.760 1.00 81.81 311 ASN A O 1
ATOM 2437 N N . LYS A 1 312 ? -2.683 7.081 -35.347 1.00 86.19 312 LYS A N 1
ATOM 2438 C CA . LYS A 1 312 ? -2.958 5.770 -34.754 1.00 86.19 312 LYS A CA 1
ATOM 2439 C C . LYS A 1 312 ? -1.664 5.110 -34.306 1.00 86.19 312 LYS A C 1
ATOM 2441 O O . LYS A 1 312 ? -0.720 4.972 -35.079 1.00 86.19 312 LYS A O 1
ATOM 2446 N N . GLN A 1 313 ? -1.645 4.670 -33.053 1.00 90.81 313 GLN A N 1
ATOM 2447 C CA . GLN A 1 313 ? -0.558 3.869 -32.504 1.00 90.81 313 GLN A CA 1
ATOM 2448 C C . GLN A 1 313 ? -0.656 2.438 -33.041 1.00 90.81 313 GLN A C 1
ATOM 2450 O O . GLN A 1 313 ? -1.695 1.787 -32.928 1.00 90.81 313 GLN A O 1
ATOM 2455 N N . GLN A 1 314 ? 0.435 1.945 -33.614 1.00 91.62 314 GLN A N 1
ATOM 2456 C CA . GLN A 1 314 ? 0.570 0.591 -34.133 1.00 91.62 314 GLN A CA 1
ATOM 2457 C C . GLN A 1 314 ? 1.773 -0.082 -33.482 1.00 91.62 314 GLN A C 1
ATOM 2459 O O . GLN A 1 314 ? 2.861 0.495 -33.412 1.00 91.62 314 GLN A O 1
ATOM 2464 N N . PHE A 1 315 ? 1.579 -1.311 -33.005 1.00 92.81 315 PHE A N 1
ATOM 2465 C CA . PHE A 1 315 ? 2.674 -2.120 -32.488 1.00 92.81 315 PHE A CA 1
ATOM 2466 C C . PHE A 1 315 ? 3.740 -2.289 -33.572 1.00 92.81 315 PHE A C 1
ATOM 2468 O O . PHE A 1 315 ? 3.420 -2.637 -34.708 1.00 92.81 315 PHE A O 1
ATOM 2475 N N . TYR A 1 316 ? 5.000 -2.050 -33.213 1.00 88.75 316 TYR A N 1
ATOM 2476 C CA . TYR A 1 316 ? 6.122 -2.221 -34.126 1.00 88.75 316 TYR A CA 1
ATOM 2477 C C . TYR A 1 316 ? 6.992 -3.413 -33.726 1.00 88.75 316 TYR A C 1
ATOM 2479 O O . TYR A 1 316 ? 7.152 -4.344 -34.514 1.00 88.75 316 TYR A O 1
ATOM 2487 N N . LYS A 1 317 ? 7.556 -3.409 -32.511 1.00 88.31 317 LYS A N 1
ATOM 2488 C CA . LYS A 1 317 ? 8.488 -4.457 -32.065 1.00 88.31 317 LYS A CA 1
ATOM 2489 C C . LYS A 1 317 ? 8.582 -4.521 -30.544 1.00 88.31 317 LYS A C 1
ATOM 2491 O O . LYS A 1 317 ? 8.652 -3.485 -29.896 1.00 88.31 317 LYS A O 1
ATOM 2496 N N . THR A 1 318 ? 8.677 -5.717 -29.968 1.00 90.00 318 THR A N 1
ATOM 2497 C CA . THR A 1 318 ? 9.059 -5.877 -28.555 1.00 90.00 318 THR A CA 1
ATOM 2498 C C . THR A 1 318 ? 10.563 -5.666 -28.405 1.00 90.00 318 THR A C 1
ATOM 2500 O O . THR A 1 318 ? 11.353 -6.324 -29.080 1.00 90.00 318 THR A O 1
ATOM 2503 N N . LEU A 1 319 ? 10.950 -4.733 -27.539 1.00 85.94 319 LEU A N 1
ATOM 2504 C CA . LEU A 1 319 ? 12.344 -4.377 -27.280 1.00 85.94 319 LEU A CA 1
ATOM 2505 C C . LEU A 1 319 ? 12.942 -5.183 -26.127 1.00 85.94 319 LEU A C 1
ATOM 2507 O O . LEU A 1 319 ? 14.112 -5.547 -26.176 1.00 85.94 319 LEU A O 1
ATOM 2511 N N . TYR A 1 320 ? 12.138 -5.461 -25.100 1.00 87.12 320 TYR A N 1
ATOM 2512 C CA . TYR A 1 320 ? 12.609 -6.098 -23.877 1.00 87.12 320 TYR A CA 1
ATOM 2513 C C . TYR A 1 320 ? 11.518 -6.947 -23.228 1.00 87.12 320 TYR A C 1
ATOM 2515 O O . TYR A 1 320 ? 10.361 -6.530 -23.140 1.00 87.12 320 TYR A O 1
ATOM 2523 N N . VAL A 1 321 ? 11.916 -8.121 -22.735 1.00 87.69 321 VAL A N 1
ATOM 2524 C CA . VAL A 1 321 ? 11.151 -8.956 -21.804 1.00 87.69 321 VAL A CA 1
ATOM 2525 C C . VAL A 1 321 ? 12.147 -9.506 -20.790 1.00 87.69 321 VAL A C 1
ATOM 2527 O O . VAL A 1 321 ? 13.016 -10.288 -21.164 1.00 87.69 321 VAL A O 1
ATOM 2530 N N . GLY A 1 322 ? 12.033 -9.119 -19.522 1.00 81.25 322 GLY A N 1
ATOM 2531 C CA . GLY A 1 322 ? 12.945 -9.589 -18.475 1.00 81.25 322 GLY A CA 1
ATOM 2532 C C . GLY A 1 322 ? 12.216 -9.962 -17.194 1.00 81.25 322 GLY A C 1
ATOM 2533 O O . GLY A 1 322 ? 11.233 -9.312 -16.830 1.00 81.25 322 GLY A O 1
ATOM 2534 N N . ALA A 1 323 ? 12.686 -11.028 -16.542 1.00 63.03 323 ALA A N 1
ATOM 2535 C CA . ALA A 1 323 ? 12.164 -11.515 -15.272 1.00 63.03 323 ALA A CA 1
ATOM 2536 C C . ALA A 1 323 ? 12.965 -10.922 -14.098 1.00 63.03 323 ALA A C 1
ATOM 2538 O O . ALA A 1 323 ? 14.186 -11.027 -14.081 1.00 63.03 323 ALA A O 1
ATOM 2539 N N . GLU A 1 324 ? 12.230 -10.357 -13.137 1.00 52.84 324 GLU A N 1
ATOM 2540 C CA . GLU A 1 324 ? 12.648 -9.878 -11.809 1.00 52.84 324 GLU A CA 1
ATOM 2541 C C . GLU A 1 324 ? 13.566 -8.643 -11.683 1.00 52.84 324 GLU A C 1
ATOM 2543 O O . GLU A 1 324 ? 14.480 -8.394 -12.463 1.00 52.84 324 GLU A O 1
ATOM 2548 N N . GLY A 1 325 ? 13.318 -7.888 -10.601 1.00 55.94 325 GLY A N 1
ATOM 2549 C CA . GLY A 1 325 ? 14.208 -6.862 -10.052 1.00 55.94 325 GLY A CA 1
ATOM 2550 C C . GLY A 1 325 ? 13.640 -5.444 -10.098 1.00 55.94 325 GLY A C 1
ATOM 2551 O O . GLY A 1 325 ? 13.078 -5.011 -11.098 1.00 55.94 325 GLY A O 1
ATOM 2552 N N . SER A 1 326 ? 13.827 -4.690 -9.013 1.00 52.72 326 SER A N 1
ATOM 2553 C CA . SER A 1 326 ? 13.456 -3.278 -8.812 1.00 52.72 326 SER A CA 1
ATOM 2554 C C . SER A 1 326 ? 14.206 -2.284 -9.716 1.00 52.72 326 SER A C 1
ATOM 2556 O O . SER A 1 326 ? 14.424 -1.134 -9.333 1.00 52.72 326 SER A O 1
ATOM 2558 N N . SER A 1 327 ? 14.661 -2.725 -10.890 1.00 66.56 327 SER A N 1
ATOM 2559 C CA . SER A 1 327 ? 15.262 -1.843 -11.876 1.00 66.56 327 SER A CA 1
ATOM 2560 C C . SER A 1 327 ? 14.150 -1.044 -12.533 1.00 66.56 327 SER A C 1
ATOM 2562 O O . SER A 1 327 ? 13.366 -1.564 -13.321 1.00 66.56 327 SER A O 1
ATOM 2564 N N . ASN A 1 328 ? 14.090 0.234 -12.184 1.00 82.56 328 ASN A N 1
ATOM 2565 C CA . ASN A 1 328 ? 13.220 1.228 -12.802 1.00 82.56 328 ASN A CA 1
ATOM 2566 C C . ASN A 1 328 ? 13.830 1.783 -14.104 1.00 82.56 328 ASN A C 1
ATOM 2568 O O . ASN A 1 328 ? 13.465 2.868 -14.562 1.00 82.56 328 ASN A O 1
ATOM 2572 N N . SER A 1 329 ? 14.792 1.056 -14.674 1.00 85.62 329 SER A N 1
ATOM 2573 C CA . SER A 1 329 ? 15.427 1.388 -15.935 1.00 85.62 329 SER A CA 1
ATOM 2574 C C . SER A 1 329 ? 15.862 0.158 -16.727 1.00 85.62 329 SER A C 1
ATOM 2576 O O . SER A 1 329 ? 16.023 -0.945 -16.193 1.00 85.62 329 SER A O 1
ATOM 2578 N N . TRP A 1 330 ? 16.037 0.359 -18.028 1.00 87.62 330 TRP A N 1
ATOM 2579 C CA . TRP A 1 330 ? 16.589 -0.616 -18.957 1.00 87.62 330 TRP A CA 1
ATOM 2580 C C . TRP A 1 330 ? 17.450 0.095 -20.000 1.00 87.62 330 TRP A C 1
ATOM 2582 O O . TRP A 1 330 ? 17.030 1.097 -20.581 1.00 87.62 330 TRP A O 1
ATOM 2592 N N . LYS A 1 331 ? 18.653 -0.433 -20.246 1.00 82.94 331 LYS A N 1
ATOM 2593 C CA . LYS A 1 331 ? 19.544 0.064 -21.295 1.00 82.94 331 LYS A CA 1
ATOM 2594 C C . LYS A 1 331 ? 19.210 -0.599 -22.623 1.00 82.94 331 LYS A C 1
ATOM 2596 O O . LYS A 1 331 ? 19.229 -1.820 -22.753 1.00 82.94 331 LYS A O 1
ATOM 2601 N N . TRP A 1 332 ? 18.925 0.236 -23.604 1.00 78.38 332 TRP A N 1
ATOM 2602 C CA . TRP A 1 332 ? 18.623 -0.143 -24.964 1.00 78.38 332 TRP A CA 1
ATOM 2603 C C . TRP A 1 332 ? 19.887 -0.084 -25.808 1.00 78.38 332 TRP A C 1
ATOM 2605 O O . TRP A 1 332 ? 20.344 1.003 -26.145 1.00 78.38 332 TRP A O 1
ATOM 2615 N N . GLU A 1 333 ? 20.463 -1.241 -26.133 1.00 65.88 333 GLU A N 1
ATOM 2616 C CA . GLU A 1 333 ? 21.788 -1.274 -26.767 1.00 65.88 333 GLU A CA 1
ATOM 2617 C C . GLU A 1 333 ? 21.752 -1.258 -28.296 1.00 65.88 333 GLU A C 1
ATOM 2619 O O . GLU A 1 333 ? 22.697 -0.768 -28.899 1.00 65.88 333 GLU A O 1
ATOM 2624 N N . TYR A 1 334 ? 20.674 -1.702 -28.950 1.00 66.44 334 TYR A N 1
ATOM 2625 C CA . TYR A 1 334 ? 20.632 -1.729 -30.416 1.00 66.44 334 TYR A CA 1
ATOM 2626 C C . TYR A 1 334 ? 19.222 -1.603 -30.984 1.00 66.44 334 TYR A C 1
ATOM 2628 O O . TYR A 1 334 ? 18.388 -2.497 -30.783 1.00 66.44 334 TYR A O 1
ATOM 2636 N N . PRO A 1 335 ? 18.966 -0.548 -31.775 1.00 63.94 335 PRO A N 1
ATOM 2637 C CA . PRO A 1 335 ? 17.727 -0.473 -32.514 1.00 63.94 335 PRO A CA 1
ATOM 2638 C C . PRO A 1 335 ? 17.937 -0.365 -34.023 1.00 63.94 335 PRO A C 1
ATOM 2640 O O . PRO A 1 335 ? 18.306 0.682 -34.537 1.00 63.94 335 PRO A O 1
ATOM 2643 N N . ASP A 1 336 ? 17.543 -1.427 -34.731 1.00 63.19 336 ASP A N 1
ATOM 2644 C CA . ASP A 1 336 ? 17.185 -1.385 -36.159 1.00 63.19 336 ASP A CA 1
ATOM 2645 C C . ASP A 1 336 ? 15.745 -0.856 -36.398 1.00 63.19 336 ASP A C 1
ATOM 2647 O O . ASP A 1 336 ? 14.853 -1.565 -36.887 1.00 63.19 336 ASP A O 1
ATOM 2651 N N . PRO A 1 337 ? 15.440 0.379 -35.972 1.00 60.59 337 PRO A N 1
ATOM 2652 C CA . PRO A 1 337 ? 14.513 1.227 -36.705 1.00 60.59 337 PRO A CA 1
ATOM 2653 C C . PRO A 1 337 ? 15.019 2.672 -36.830 1.00 60.59 337 PRO A C 1
ATOM 2655 O O . PRO A 1 337 ? 15.032 3.418 -35.857 1.00 60.59 337 PRO A O 1
ATOM 2658 N N . VAL A 1 338 ? 15.294 3.113 -38.056 1.00 70.75 338 VAL A N 1
ATOM 2659 C CA . VAL A 1 338 ? 15.378 4.543 -38.385 1.00 70.75 338 VAL A CA 1
ATOM 2660 C C . VAL A 1 338 ? 13.965 5.039 -38.695 1.00 70.75 338 VAL A C 1
ATOM 2662 O O . VAL A 1 338 ? 13.244 4.428 -39.486 1.00 70.75 338 VAL A O 1
ATOM 2665 N N . GLY A 1 339 ? 13.515 6.107 -38.043 1.00 79.00 339 GLY A N 1
ATOM 2666 C CA . GLY A 1 339 ? 12.196 6.680 -38.285 1.00 79.00 339 GLY A CA 1
ATOM 2667 C C . GLY A 1 339 ? 11.795 7.758 -37.286 1.00 79.00 339 GLY A C 1
ATOM 2668 O O . GLY A 1 339 ? 12.508 8.067 -36.332 1.00 79.00 339 GLY A O 1
ATOM 2669 N N . LYS A 1 340 ? 10.614 8.318 -37.516 1.00 81.75 340 LYS A N 1
ATOM 2670 C CA . LYS A 1 340 ? 9.998 9.334 -36.664 1.00 81.75 340 LYS A CA 1
ATOM 2671 C C . LYS A 1 340 ? 8.745 8.757 -36.012 1.00 81.75 340 LYS A C 1
ATOM 2673 O O . LYS A 1 340 ? 8.268 7.697 -36.413 1.00 81.75 340 LYS A O 1
ATOM 2678 N N . ASP A 1 341 ? 8.241 9.468 -35.015 1.00 90.75 341 ASP A N 1
ATOM 2679 C CA . ASP A 1 341 ? 6.931 9.222 -34.416 1.00 90.75 341 ASP A CA 1
ATOM 2680 C C . ASP A 1 341 ? 6.783 7.884 -33.669 1.00 90.75 341 ASP A C 1
ATOM 2682 O O . ASP A 1 341 ? 5.772 7.190 -33.775 1.00 90.75 341 ASP A O 1
ATOM 2686 N N . TYR A 1 342 ? 7.791 7.518 -32.876 1.00 91.44 342 TYR A N 1
ATOM 2687 C CA . TYR A 1 342 ? 7.738 6.354 -31.991 1.00 91.44 342 TYR A CA 1
ATOM 2688 C C . TYR A 1 342 ? 7.156 6.685 -30.618 1.00 91.44 342 TYR A C 1
ATOM 2690 O O . TYR A 1 342 ? 7.355 7.777 -30.100 1.00 91.44 342 TYR A O 1
ATOM 2698 N N . VAL A 1 343 ? 6.497 5.709 -29.997 1.00 93.81 343 VAL A N 1
ATOM 2699 C CA . VAL A 1 343 ? 6.035 5.744 -28.601 1.00 93.81 343 VAL A CA 1
ATOM 2700 C C . VAL A 1 343 ? 6.494 4.454 -27.925 1.00 93.81 343 VAL A C 1
ATOM 2702 O O . VAL A 1 343 ? 6.463 3.384 -28.539 1.00 93.81 343 VAL A O 1
ATOM 2705 N N . LEU A 1 344 ? 6.918 4.531 -26.665 1.00 92.88 344 LEU A N 1
ATOM 2706 C CA . LEU A 1 344 ? 7.163 3.334 -25.862 1.00 92.88 344 LEU A CA 1
ATOM 2707 C C . LEU A 1 344 ? 5.885 2.904 -25.162 1.00 92.88 344 LEU A C 1
ATOM 2709 O O . LEU A 1 344 ? 5.193 3.730 -24.577 1.00 92.88 344 LEU A O 1
ATOM 2713 N N . ARG A 1 345 ? 5.619 1.601 -25.161 1.00 93.88 345 ARG A N 1
ATOM 2714 C CA . ARG A 1 345 ? 4.630 0.959 -24.300 1.00 93.88 345 ARG A CA 1
ATOM 2715 C C . ARG A 1 345 ? 5.367 0.115 -23.271 1.00 93.88 345 ARG A C 1
ATOM 2717 O O . ARG A 1 345 ? 6.111 -0.792 -23.637 1.00 93.88 345 ARG A O 1
ATOM 2724 N N . LEU A 1 346 ? 5.128 0.384 -21.996 1.00 92.75 346 LEU A N 1
ATOM 2725 C CA . LEU A 1 346 ? 5.666 -0.386 -20.882 1.00 92.75 346 LEU A CA 1
ATOM 2726 C C . LEU A 1 346 ? 4.537 -1.165 -20.215 1.00 92.75 346 LEU A C 1
ATOM 2728 O O . LEU A 1 346 ? 3.503 -0.598 -19.873 1.00 92.75 346 LEU A O 1
ATOM 2732 N N . GLU A 1 347 ? 4.749 -2.457 -20.012 1.00 91.62 347 GLU A N 1
ATOM 2733 C CA . GLU A 1 347 ? 3.833 -3.350 -19.315 1.00 91.62 347 GLU A CA 1
ATOM 2734 C C . GLU A 1 347 ? 4.541 -3.997 -18.117 1.00 91.62 347 GLU A C 1
ATOM 2736 O O . GLU A 1 347 ? 5.522 -4.726 -18.276 1.00 91.62 347 GLU A O 1
ATOM 2741 N N . ALA A 1 348 ? 4.036 -3.730 -16.914 1.00 88.50 348 ALA A N 1
ATOM 2742 C CA . ALA A 1 348 ? 4.448 -4.365 -15.667 1.00 88.50 348 ALA A CA 1
ATOM 2743 C C . ALA A 1 348 ? 3.492 -5.524 -15.357 1.00 88.50 348 ALA A C 1
ATOM 2745 O O . ALA A 1 348 ? 2.291 -5.309 -15.187 1.00 88.50 348 ALA A O 1
ATOM 2746 N N . VAL A 1 349 ? 4.006 -6.755 -15.300 1.00 86.06 349 VAL A N 1
ATOM 2747 C CA . VAL A 1 349 ? 3.190 -7.970 -15.149 1.00 86.06 349 VAL A CA 1
ATOM 2748 C C . VAL A 1 349 ? 3.334 -8.546 -13.742 1.00 86.06 349 VAL A C 1
ATOM 2750 O O . VAL A 1 349 ? 4.441 -8.815 -13.271 1.00 86.06 349 VAL A O 1
ATOM 2753 N N . TYR A 1 350 ? 2.198 -8.788 -13.099 1.00 81.81 350 TYR A N 1
ATOM 2754 C CA . TYR A 1 350 ? 2.054 -9.417 -11.788 1.00 81.81 350 TYR A CA 1
ATOM 2755 C C . TYR A 1 350 ? 1.518 -10.850 -11.938 1.00 81.81 350 TYR A C 1
ATOM 2757 O O . TYR A 1 350 ? 1.318 -11.332 -13.050 1.00 81.81 350 TYR A O 1
ATOM 2765 N N . THR A 1 351 ? 1.311 -11.564 -10.826 1.00 74.81 351 THR A N 1
ATOM 2766 C CA . THR A 1 351 ? 0.791 -12.947 -10.859 1.00 74.81 351 THR A CA 1
ATOM 2767 C C . THR A 1 351 ? -0.577 -13.038 -11.533 1.00 74.81 351 THR A C 1
ATOM 2769 O O . THR A 1 351 ? -0.768 -13.917 -12.365 1.00 74.81 351 THR A O 1
ATOM 2772 N N . ASP A 1 352 ? -1.475 -12.100 -11.217 1.00 71.50 352 ASP A N 1
ATOM 2773 C CA . ASP A 1 352 ? -2.888 -12.162 -11.614 1.00 71.50 352 ASP A CA 1
ATOM 2774 C C . ASP A 1 352 ? -3.350 -10.913 -12.392 1.00 71.50 352 ASP A C 1
ATOM 2776 O O . ASP A 1 352 ? -4.535 -10.748 -12.673 1.00 71.50 352 ASP A O 1
ATOM 2780 N N . SER A 1 353 ? -2.435 -9.993 -12.717 1.00 78.94 353 SER A N 1
ATOM 2781 C CA . SER A 1 353 ? -2.765 -8.713 -13.356 1.00 78.94 353 SER A CA 1
ATOM 2782 C C . SER A 1 353 ? -1.578 -8.105 -14.112 1.00 78.94 353 SER A C 1
ATOM 2784 O O . SER A 1 353 ? -0.443 -8.570 -14.008 1.00 78.94 353 SER A O 1
ATOM 2786 N N . SER A 1 354 ? -1.831 -7.043 -14.879 1.00 82.50 354 SER A N 1
ATOM 2787 C CA . SER A 1 354 ? -0.796 -6.252 -15.555 1.00 82.50 354 SER A CA 1
ATOM 2788 C C . SER A 1 354 ? -1.161 -4.771 -15.566 1.00 82.50 354 SER A C 1
ATOM 2790 O O . SER A 1 354 ? -2.325 -4.427 -15.773 1.00 82.50 354 SER A O 1
ATOM 2792 N N . MET A 1 355 ? -0.169 -3.899 -15.416 1.00 84.94 355 MET A N 1
ATOM 2793 C CA . MET A 1 355 ? -0.303 -2.455 -15.607 1.00 84.94 355 MET A CA 1
ATOM 2794 C C . MET A 1 355 ? 0.407 -2.036 -16.889 1.00 84.94 355 MET A C 1
ATOM 2796 O O . MET A 1 355 ? 1.507 -2.507 -17.159 1.00 84.94 355 MET A O 1
ATOM 2800 N N . VAL A 1 356 ? -0.204 -1.142 -17.666 1.00 89.38 356 VAL A N 1
ATOM 2801 C CA . VAL A 1 356 ? 0.324 -0.687 -18.959 1.00 89.38 356 VAL A CA 1
ATOM 2802 C C . VAL A 1 356 ? 0.396 0.833 -18.976 1.00 89.38 356 VAL A C 1
ATOM 2804 O O . VAL A 1 356 ? -0.515 1.498 -18.491 1.00 89.38 356 VAL A O 1
ATOM 2807 N N . SER A 1 357 ? 1.461 1.373 -19.559 1.00 91.31 357 SER A N 1
ATOM 2808 C CA . SER A 1 357 ? 1.652 2.807 -19.765 1.00 91.31 357 SER A CA 1
ATOM 2809 C C . SER A 1 357 ? 2.301 3.089 -21.117 1.00 91.31 357 SER A C 1
ATOM 2811 O O . SER A 1 357 ? 2.971 2.218 -21.676 1.00 91.31 357 SER A O 1
ATOM 2813 N N . PHE A 1 358 ? 2.103 4.302 -21.630 1.00 91.94 358 PHE A N 1
ATOM 2814 C CA . PHE A 1 358 ? 2.730 4.799 -22.854 1.00 91.94 358 PHE A CA 1
ATOM 2815 C C . PHE A 1 358 ? 3.568 6.044 -22.557 1.00 91.94 358 PHE A C 1
ATOM 2817 O O . PHE A 1 358 ? 3.240 6.802 -21.645 1.00 91.94 358 PHE A O 1
ATOM 2824 N N . SER A 1 359 ? 4.653 6.252 -23.309 1.00 91.25 359 SER A N 1
ATOM 2825 C CA . SER A 1 359 ? 5.472 7.460 -23.176 1.00 91.25 359 SER A CA 1
ATOM 2826 C C . SER A 1 359 ? 4.663 8.704 -23.530 1.00 91.25 359 SER A C 1
ATOM 2828 O O . SER A 1 359 ? 3.782 8.665 -24.393 1.00 91.25 359 SER A O 1
ATOM 2830 N N . GLU A 1 360 ? 4.979 9.823 -22.884 1.00 87.12 360 GLU A N 1
ATOM 2831 C CA . GLU A 1 360 ? 4.360 11.101 -23.218 1.00 87.12 360 GLU A CA 1
ATOM 2832 C C . GLU A 1 360 ? 4.852 11.576 -24.591 1.00 87.12 360 GLU A C 1
ATOM 2834 O O . GLU A 1 360 ? 6.033 11.855 -24.789 1.00 87.12 360 GLU A O 1
ATOM 2839 N N . GLY A 1 361 ? 3.934 11.664 -25.555 1.00 87.12 361 GLY A N 1
ATOM 2840 C CA . GLY A 1 361 ? 4.249 12.082 -26.919 1.00 87.12 361 GLY A CA 1
ATOM 2841 C C . GLY A 1 361 ? 5.152 11.105 -27.680 1.00 87.12 361 GLY A C 1
ATOM 2842 O O . GLY A 1 361 ? 5.425 9.985 -27.241 1.00 87.12 361 GLY A O 1
ATOM 2843 N N . THR A 1 362 ? 5.577 11.534 -28.869 1.00 90.25 362 THR A N 1
ATOM 2844 C CA . THR A 1 362 ? 6.441 10.740 -29.742 1.00 90.25 362 THR A CA 1
ATOM 2845 C C . THR A 1 362 ? 7.911 11.127 -29.612 1.00 90.25 362 THR A C 1
ATOM 2847 O O . THR A 1 362 ? 8.224 12.269 -29.294 1.00 90.25 362 THR A O 1
ATOM 2850 N N . PHE A 1 363 ? 8.821 10.200 -29.900 1.00 87.88 363 PHE A N 1
ATOM 2851 C CA . PHE A 1 363 ? 10.254 10.449 -30.084 1.00 87.88 363 PHE A CA 1
ATOM 2852 C C . PHE A 1 363 ? 10.707 9.929 -31.455 1.00 87.88 363 PHE A C 1
ATOM 2854 O O . PHE A 1 363 ? 9.981 9.191 -32.127 1.00 87.88 363 PHE A O 1
ATOM 2861 N N . GLN A 1 364 ? 11.901 10.316 -31.895 1.00 86.38 364 GLN A N 1
ATOM 2862 C CA . GLN A 1 364 ? 12.474 9.854 -33.161 1.00 86.38 364 GLN A CA 1
ATOM 2863 C C . GLN A 1 364 ? 13.781 9.094 -32.944 1.00 86.38 364 GLN A C 1
ATOM 2865 O O . GLN A 1 364 ? 14.519 9.375 -32.002 1.00 86.38 364 GLN A O 1
ATOM 2870 N N . VAL A 1 365 ? 14.057 8.141 -33.834 1.00 82.12 365 VAL A N 1
ATOM 2871 C CA . VAL A 1 365 ? 15.298 7.360 -33.854 1.00 82.12 365 VAL A CA 1
ATOM 2872 C C . VAL A 1 365 ? 15.956 7.588 -35.209 1.00 82.12 365 VAL A C 1
ATOM 2874 O O . VAL A 1 365 ? 15.417 7.184 -36.239 1.00 82.12 365 VAL A O 1
ATOM 2877 N N . LEU A 1 366 ? 17.084 8.289 -35.228 1.00 73.81 366 LEU A N 1
ATOM 2878 C CA . LEU A 1 366 ? 17.809 8.630 -36.452 1.00 73.81 366 LEU A CA 1
ATOM 2879 C C . LEU A 1 366 ? 19.064 7.764 -36.601 1.00 73.81 366 LEU A C 1
ATOM 2881 O O . LEU A 1 366 ? 19.575 7.214 -35.626 1.00 73.81 366 LEU A O 1
ATOM 2885 N N . ALA A 1 367 ? 19.572 7.653 -37.829 1.00 69.06 367 ALA A N 1
ATOM 2886 C CA . ALA A 1 367 ? 20.927 7.155 -38.047 1.00 69.06 367 ALA A CA 1
ATOM 2887 C C . ALA A 1 367 ? 21.935 8.085 -37.351 1.00 69.06 367 ALA A C 1
ATOM 2889 O O . ALA A 1 367 ? 21.665 9.281 -37.204 1.00 69.06 367 ALA A O 1
ATOM 2890 N N . GLN A 1 368 ? 23.075 7.544 -36.917 1.00 63.91 368 GLN A N 1
ATOM 2891 C CA . GLN A 1 368 ? 24.147 8.375 -36.366 1.00 63.91 368 GLN A CA 1
ATOM 2892 C C . GLN A 1 368 ? 24.574 9.433 -37.398 1.00 63.91 368 GLN A C 1
ATOM 2894 O O . GLN A 1 368 ? 24.599 9.132 -38.594 1.00 63.91 368 GLN A O 1
ATOM 2899 N N . PRO A 1 369 ? 24.890 10.670 -36.975 1.00 53.34 369 PRO A N 1
ATOM 2900 C CA . PRO A 1 369 ? 25.414 11.673 -37.889 1.00 53.34 369 PRO A CA 1
ATOM 2901 C C . PRO A 1 369 ? 26.808 11.249 -38.379 1.00 53.34 369 PRO A C 1
ATOM 2903 O O . PRO A 1 369 ? 27.736 11.126 -37.583 1.00 53.34 369 PRO A O 1
ATOM 2906 N N . GLU A 1 370 ? 26.968 11.048 -39.689 1.00 54.38 370 GLU A N 1
ATOM 2907 C CA . GLU A 1 370 ? 28.283 10.858 -40.311 1.00 54.38 370 GLU A CA 1
ATOM 2908 C C . GLU A 1 370 ? 29.034 12.201 -40.324 1.00 54.38 370 GLU A C 1
ATOM 2910 O O . GLU A 1 370 ? 28.656 13.142 -41.030 1.00 54.38 370 GLU A O 1
ATOM 2915 N N . ALA A 1 371 ? 30.100 12.315 -39.530 1.00 55.97 371 ALA A N 1
ATOM 2916 C CA . ALA A 1 371 ? 31.067 13.394 -39.687 1.00 55.97 371 ALA A CA 1
ATOM 2917 C C . ALA A 1 371 ? 32.079 12.975 -40.762 1.00 55.97 371 ALA A C 1
ATOM 2919 O O . ALA A 1 371 ? 32.683 11.914 -40.653 1.00 55.97 371 ALA A O 1
ATOM 2920 N N . ALA A 1 372 ? 32.279 13.800 -41.790 1.00 57.69 372 ALA A N 1
ATOM 2921 C CA . ALA A 1 372 ? 33.313 13.582 -42.800 1.00 57.69 372 ALA A CA 1
ATOM 2922 C C . ALA A 1 372 ? 34.261 14.780 -42.808 1.00 57.69 372 ALA A C 1
ATOM 2924 O O . ALA A 1 372 ? 33.806 15.928 -42.884 1.00 57.69 372 ALA A O 1
ATOM 2925 N N . VAL A 1 373 ? 35.571 14.526 -42.730 1.00 61.88 373 VAL A N 1
ATOM 2926 C CA . VAL A 1 373 ? 36.584 15.562 -42.962 1.00 61.88 373 VAL A CA 1
ATOM 2927 C C . VAL A 1 373 ? 36.520 15.923 -44.444 1.00 61.88 373 VAL A C 1
ATOM 2929 O O . VAL A 1 373 ? 36.795 15.097 -45.304 1.00 61.88 373 VAL A O 1
ATOM 2932 N N . THR A 1 374 ? 36.112 17.150 -44.757 1.00 65.69 374 THR A N 1
ATOM 2933 C CA . THR A 1 374 ? 35.918 17.599 -46.142 1.00 65.69 374 THR A CA 1
ATOM 2934 C C . THR A 1 374 ? 37.216 18.090 -46.770 1.00 65.69 374 THR A C 1
ATOM 2936 O O . THR A 1 374 ? 37.360 18.054 -47.988 1.00 65.69 374 THR A O 1
ATOM 2939 N N . SER A 1 375 ? 38.154 18.585 -45.958 1.00 69.88 375 SER A N 1
ATOM 2940 C CA . SER A 1 375 ? 39.477 19.010 -46.419 1.00 69.88 375 SER A CA 1
ATOM 2941 C C . SER A 1 375 ? 40.454 19.157 -45.256 1.00 69.88 375 SER A C 1
ATOM 2943 O O . SER A 1 375 ? 40.081 19.697 -44.215 1.00 69.88 375 SER A O 1
ATOM 2945 N N . ALA A 1 376 ? 41.716 18.794 -45.472 1.00 77.06 376 ALA A N 1
ATOM 2946 C CA . ALA A 1 376 ? 42.832 19.149 -44.601 1.00 77.06 376 ALA A CA 1
ATOM 2947 C C . ALA A 1 376 ? 43.994 19.687 -45.450 1.00 77.06 376 ALA A C 1
ATOM 2949 O O . ALA A 1 376 ? 44.307 19.108 -46.491 1.00 77.06 376 ALA A O 1
ATOM 2950 N N . TYR A 1 377 ? 44.611 20.795 -45.037 1.00 74.75 377 TYR A N 1
ATOM 2951 C CA . TYR A 1 377 ? 45.760 21.384 -45.729 1.00 74.75 377 TYR A CA 1
ATOM 2952 C C . TYR A 1 377 ? 46.768 21.965 -44.737 1.00 74.75 377 TYR A C 1
ATOM 2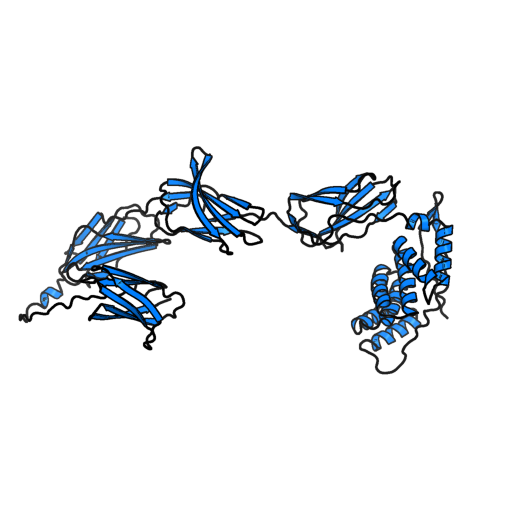954 O O . TYR A 1 377 ? 46.393 22.590 -43.748 1.00 74.75 377 TYR A O 1
ATOM 2962 N N . TYR A 1 378 ? 48.055 21.780 -45.021 1.00 77.56 378 TYR A N 1
ATOM 2963 C CA . TYR A 1 378 ? 49.147 22.412 -44.284 1.00 77.56 378 TYR A CA 1
ATOM 2964 C C . TYR A 1 378 ? 49.587 23.688 -45.014 1.00 77.56 378 TYR A C 1
ATOM 2966 O O . TYR A 1 378 ? 49.822 23.646 -46.223 1.00 77.56 378 TYR A O 1
ATOM 2974 N N . ASP A 1 379 ? 49.694 24.810 -44.295 1.00 74.69 379 ASP A N 1
ATOM 2975 C CA . ASP A 1 379 ? 50.248 26.068 -44.803 1.00 74.69 379 ASP A CA 1
ATOM 2976 C C . ASP A 1 379 ? 51.705 26.245 -44.322 1.00 74.69 379 ASP A C 1
ATOM 2978 O O . ASP A 1 379 ? 51.948 26.578 -43.156 1.00 74.69 379 ASP A O 1
ATOM 2982 N N . PRO A 1 380 ? 52.705 26.081 -45.212 1.00 67.19 380 PRO A N 1
ATOM 2983 C CA . PRO A 1 380 ? 54.119 26.194 -44.856 1.00 67.19 380 PRO A CA 1
ATOM 2984 C C . PRO A 1 380 ? 54.578 27.614 -44.495 1.00 67.19 380 PRO A C 1
ATOM 2986 O O . PRO A 1 380 ? 55.714 27.787 -44.045 1.00 67.19 380 PRO A O 1
ATOM 2989 N N . SER A 1 381 ? 53.765 28.640 -44.771 1.00 70.88 381 SER A N 1
ATOM 2990 C CA . SER A 1 381 ? 54.097 30.038 -44.471 1.00 70.88 381 SER A CA 1
ATOM 2991 C C . SER A 1 381 ? 53.773 30.413 -43.024 1.00 70.88 381 SER A C 1
ATOM 2993 O O . SER A 1 381 ? 54.493 31.208 -42.420 1.00 70.88 381 SER A O 1
ATOM 2995 N N . THR A 1 382 ? 52.736 29.793 -42.463 1.00 71.62 382 THR A N 1
ATOM 2996 C CA . THR A 1 382 ? 52.245 30.014 -41.096 1.00 71.62 382 THR A CA 1
ATOM 2997 C C . THR A 1 382 ? 52.545 28.842 -40.158 1.00 71.62 382 THR A C 1
ATOM 2999 O O . THR A 1 382 ? 52.406 28.987 -38.947 1.00 71.62 382 THR A O 1
ATOM 3002 N N . SER A 1 383 ? 53.003 27.703 -40.694 1.00 71.12 383 SER A N 1
ATOM 3003 C CA . SER A 1 383 ? 53.207 26.435 -39.973 1.00 71.12 383 SER A CA 1
ATOM 3004 C C . SER A 1 383 ? 51.939 25.888 -39.307 1.00 71.12 383 SER A C 1
ATOM 3006 O O . SER A 1 383 ? 52.018 25.137 -38.328 1.00 71.12 383 SER A O 1
ATOM 3008 N N . ASN A 1 384 ? 50.780 26.238 -39.864 1.00 79.75 384 ASN A N 1
ATOM 3009 C CA . ASN A 1 384 ? 49.479 25.808 -39.381 1.00 79.75 384 ASN A CA 1
ATOM 3010 C C . ASN A 1 384 ? 48.890 24.704 -40.259 1.00 79.75 384 ASN A C 1
ATOM 3012 O O . ASN A 1 384 ? 49.079 24.667 -41.476 1.00 79.75 384 ASN A O 1
ATOM 3016 N N . LEU A 1 385 ? 48.115 23.831 -39.625 1.00 80.75 385 LEU A N 1
ATOM 3017 C CA . LEU A 1 385 ? 47.217 22.897 -40.285 1.00 80.75 385 LEU A CA 1
ATOM 3018 C C . LEU A 1 385 ? 45.795 23.454 -40.235 1.00 80.75 385 LEU A C 1
ATOM 3020 O O . LEU A 1 385 ? 45.284 23.731 -39.152 1.00 80.75 385 LEU A O 1
ATOM 3024 N N . GLY A 1 386 ? 45.151 23.574 -41.393 1.00 79.31 386 GLY A N 1
ATOM 3025 C CA . GLY A 1 386 ? 43.724 23.850 -41.516 1.00 79.31 386 GLY A CA 1
ATOM 3026 C C . GLY A 1 386 ? 42.943 22.564 -41.785 1.00 79.31 386 GLY A C 1
ATOM 3027 O O . GLY A 1 386 ? 43.290 21.804 -42.688 1.00 79.31 386 GLY A O 1
ATOM 3028 N N . VAL A 1 387 ? 41.869 22.320 -41.033 1.00 77.31 387 VAL A N 1
ATOM 3029 C CA . VAL A 1 387 ? 40.974 21.161 -41.201 1.00 77.31 387 VAL A CA 1
ATOM 3030 C C . VAL A 1 387 ? 39.526 21.637 -41.254 1.00 77.31 387 VAL A C 1
ATOM 3032 O O . VAL A 1 387 ? 39.116 22.457 -40.439 1.00 77.31 387 VAL A O 1
ATOM 3035 N N . SER A 1 388 ? 38.736 21.131 -42.202 1.00 75.19 388 SER A N 1
ATOM 3036 C CA . SER A 1 388 ? 37.296 21.408 -42.328 1.00 75.19 388 SER A CA 1
ATOM 3037 C C . SER A 1 388 ? 36.485 20.116 -42.435 1.00 75.19 388 SER A C 1
ATOM 3039 O O . SER A 1 388 ? 36.989 19.116 -42.945 1.00 75.19 388 SER A O 1
ATOM 3041 N N . TRP A 1 389 ? 35.239 20.129 -41.958 1.00 74.19 389 TRP A N 1
ATOM 3042 C CA . TRP A 1 389 ? 34.331 18.974 -41.945 1.00 74.19 389 TRP A CA 1
ATOM 3043 C C . TRP A 1 389 ? 32.864 19.367 -42.180 1.00 74.19 389 TRP A C 1
ATOM 3045 O O . TRP A 1 389 ? 32.492 20.540 -42.095 1.00 74.19 389 TRP A O 1
ATOM 3055 N N . SER A 1 390 ? 32.014 18.381 -42.486 1.00 64.50 390 SER A N 1
ATOM 3056 C CA . SER A 1 390 ? 30.600 18.596 -42.825 1.00 64.50 390 SER A CA 1
ATOM 3057 C C . SER A 1 390 ? 29.811 19.321 -41.710 1.00 64.50 390 SER A C 1
ATOM 3059 O O . SER A 1 390 ? 29.832 18.951 -40.534 1.00 64.50 390 SER A O 1
ATOM 3061 N N . HIS A 1 391 ? 29.097 20.397 -42.082 1.00 56.91 391 HIS A N 1
ATOM 3062 C CA . HIS A 1 391 ? 28.400 21.317 -41.166 1.00 56.91 391 HIS A CA 1
ATOM 3063 C C . HIS A 1 391 ? 26.981 20.848 -40.797 1.00 56.91 391 HIS A C 1
ATOM 3065 O O . HIS A 1 391 ? 25.987 21.475 -41.165 1.00 56.91 391 HIS A O 1
ATOM 3071 N N . SER A 1 392 ? 26.845 19.757 -40.044 1.00 51.47 392 SER A N 1
ATOM 3072 C CA . SER A 1 392 ? 25.540 19.429 -39.450 1.00 51.47 392 SER A CA 1
ATOM 3073 C C . SER A 1 392 ? 25.672 18.712 -38.115 1.00 51.47 392 SER A C 1
ATOM 3075 O O . SER A 1 392 ? 25.433 17.515 -38.009 1.00 51.47 392 SER A O 1
ATOM 3077 N N . ILE A 1 393 ? 26.108 19.436 -37.080 1.00 52.88 393 ILE A N 1
ATOM 3078 C CA . ILE A 1 393 ? 26.254 18.845 -35.747 1.00 52.88 393 ILE A CA 1
ATOM 3079 C C . ILE A 1 393 ? 25.781 19.839 -34.684 1.00 52.88 393 ILE A C 1
ATOM 3081 O O . ILE A 1 393 ? 26.419 20.862 -34.433 1.00 52.88 393 ILE A O 1
ATOM 3085 N N . ALA A 1 394 ? 24.639 19.550 -34.061 1.00 48.06 394 ALA A N 1
ATOM 3086 C CA . ALA A 1 394 ? 24.132 20.324 -32.935 1.00 48.06 394 ALA A CA 1
ATOM 3087 C C . ALA A 1 394 ? 24.844 19.899 -31.635 1.00 48.06 394 ALA A C 1
ATOM 3089 O O . ALA A 1 394 ? 24.842 18.726 -31.282 1.00 48.06 394 ALA A O 1
ATOM 3090 N N . ASN A 1 395 ? 25.411 20.870 -30.910 1.00 53.47 395 ASN A N 1
ATOM 3091 C CA . ASN A 1 395 ? 25.920 20.759 -29.531 1.00 53.47 395 ASN A CA 1
ATOM 3092 C C . ASN A 1 395 ? 26.973 19.661 -29.223 1.00 53.47 395 ASN A C 1
ATOM 3094 O O . ASN A 1 395 ? 26.770 18.879 -28.294 1.00 53.47 395 ASN A O 1
ATOM 3098 N N . PRO A 1 396 ? 28.142 19.631 -29.892 1.00 60.31 396 PRO A N 1
ATOM 3099 C CA . PRO A 1 396 ? 29.248 18.782 -29.448 1.00 60.31 396 PRO A CA 1
ATOM 3100 C C . PRO A 1 396 ? 29.823 19.266 -28.102 1.00 60.31 396 PRO A C 1
ATOM 3102 O O . PRO A 1 396 ? 30.061 20.466 -27.899 1.00 60.31 396 PRO A O 1
ATOM 3105 N N . THR A 1 397 ? 30.090 18.327 -27.192 1.00 59.66 397 THR A N 1
ATOM 3106 C CA . THR A 1 397 ? 30.744 18.565 -25.894 1.00 59.66 397 THR A CA 1
ATOM 3107 C C . THR A 1 397 ? 32.216 18.919 -26.101 1.00 59.66 397 THR A C 1
ATOM 3109 O O . THR A 1 397 ? 32.703 19.911 -25.545 1.00 59.66 397 THR A O 1
ATOM 3112 N N . ARG A 1 398 ? 32.910 18.153 -26.955 1.00 64.81 398 ARG A N 1
ATOM 3113 C CA . ARG A 1 398 ? 34.322 18.352 -27.310 1.00 64.81 398 ARG A CA 1
ATOM 3114 C C . ARG A 1 398 ? 34.572 17.964 -28.768 1.00 64.81 398 ARG A C 1
ATOM 3116 O O . ARG A 1 398 ? 34.007 16.998 -29.255 1.00 64.81 398 ARG A O 1
ATOM 3123 N N . THR A 1 399 ? 35.453 18.694 -29.439 1.00 65.00 399 THR A N 1
ATOM 3124 C CA . THR A 1 399 ? 35.980 18.341 -30.762 1.00 65.00 399 THR A CA 1
ATOM 3125 C C . THR A 1 399 ? 37.498 18.351 -30.664 1.00 65.00 399 THR A C 1
ATOM 3127 O O . THR A 1 399 ? 38.055 19.310 -30.131 1.00 65.00 399 THR A O 1
ATOM 3130 N N . SER A 1 400 ? 38.148 17.287 -31.123 1.00 69.19 400 SER A N 1
ATOM 3131 C CA . SER A 1 400 ? 39.598 17.101 -31.051 1.00 69.19 400 SER A CA 1
ATOM 3132 C C . SER A 1 400 ? 40.133 16.690 -32.418 1.00 69.19 400 SER A C 1
ATOM 3134 O O . SER A 1 400 ? 39.479 15.936 -33.134 1.00 69.19 400 SER A O 1
ATOM 3136 N N . ILE A 1 401 ? 41.327 17.166 -32.763 1.00 73.50 401 ILE A N 1
ATOM 3137 C CA . ILE A 1 401 ? 42.041 16.774 -33.981 1.00 73.50 401 ILE A CA 1
ATOM 3138 C C . ILE A 1 401 ? 43.390 16.198 -33.576 1.00 73.50 401 ILE A C 1
ATOM 3140 O O . ILE A 1 401 ? 44.055 16.727 -32.682 1.00 73.50 401 ILE A O 1
ATOM 3144 N N . TYR A 1 402 ? 43.782 15.105 -34.217 1.00 78.06 402 TYR A N 1
ATOM 3145 C CA . TYR A 1 402 ? 45.091 14.497 -34.027 1.00 78.06 402 TYR A CA 1
ATOM 3146 C C . TYR A 1 402 ? 45.647 13.984 -35.352 1.00 78.06 402 TYR A C 1
ATOM 3148 O O . TYR A 1 402 ? 44.907 13.720 -36.299 1.00 78.06 402 TYR A O 1
ATOM 3156 N N . LEU A 1 403 ? 46.968 13.866 -35.407 1.00 76.94 403 LEU A N 1
ATOM 3157 C CA . LEU A 1 403 ? 47.693 13.295 -36.531 1.00 76.94 403 LEU A CA 1
ATOM 3158 C C . LEU A 1 403 ? 48.167 11.898 -36.174 1.00 76.94 403 LEU A C 1
ATOM 3160 O O . LEU A 1 403 ? 48.650 11.692 -35.066 1.00 76.94 403 LEU A O 1
ATOM 3164 N N . GLN A 1 404 ? 48.078 10.961 -37.107 1.00 78.94 404 GLN A N 1
ATOM 3165 C CA . GLN A 1 404 ? 48.672 9.639 -36.963 1.00 78.94 404 GLN A CA 1
ATOM 3166 C C . GLN A 1 404 ? 49.782 9.476 -37.997 1.00 78.94 404 GLN A C 1
ATOM 3168 O O . GLN A 1 404 ? 49.556 9.638 -39.193 1.00 78.94 404 GLN A O 1
ATOM 3173 N N . SER A 1 405 ? 51.001 9.200 -37.538 1.00 75.06 405 SER A N 1
ATOM 3174 C CA . SER A 1 405 ? 52.145 8.951 -38.416 1.00 75.06 405 SER A CA 1
ATOM 3175 C C . SER A 1 405 ? 51.892 7.708 -39.261 1.00 75.06 405 SER A C 1
ATOM 3177 O O . SER A 1 405 ? 51.636 6.633 -38.726 1.00 75.06 405 SER A O 1
ATOM 3179 N N . VAL A 1 406 ? 52.020 7.826 -40.581 1.00 72.69 406 VAL A N 1
ATOM 3180 C CA . VAL A 1 406 ? 51.830 6.693 -41.500 1.00 72.69 406 VAL A CA 1
ATOM 3181 C C . VAL A 1 406 ? 52.937 5.647 -41.332 1.00 72.69 406 VAL A C 1
ATOM 3183 O O . VAL A 1 406 ? 52.715 4.462 -41.560 1.00 72.69 406 VAL A O 1
ATOM 3186 N N . SER A 1 407 ? 54.142 6.063 -40.931 1.00 62.41 407 SER A N 1
ATOM 3187 C CA . SER A 1 407 ? 55.292 5.162 -40.793 1.00 62.41 407 SER A CA 1
ATOM 3188 C C . SER A 1 407 ? 55.380 4.501 -39.420 1.00 62.41 407 SER A C 1
ATOM 3190 O O . SER A 1 407 ? 55.741 3.331 -39.338 1.00 62.41 407 SER A O 1
ATOM 3192 N N . THR A 1 408 ? 55.071 5.237 -38.350 1.00 66.62 408 THR A N 1
ATOM 3193 C CA . THR A 1 408 ? 55.246 4.764 -36.964 1.00 66.62 408 THR A CA 1
ATOM 3194 C C . THR A 1 408 ? 53.928 4.464 -36.257 1.00 66.62 408 THR A C 1
ATOM 3196 O O . THR A 1 408 ? 53.944 3.908 -35.166 1.00 66.62 408 THR A O 1
ATOM 3199 N N . SER A 1 409 ? 52.782 4.820 -36.852 1.00 68.19 409 SER A N 1
ATOM 3200 C CA . SER A 1 409 ? 51.453 4.785 -36.215 1.00 68.19 409 SER A CA 1
ATOM 3201 C C . SER A 1 409 ? 51.337 5.607 -34.924 1.00 68.19 409 SER A C 1
ATOM 3203 O O . SER A 1 409 ? 50.321 5.535 -34.236 1.00 68.19 409 SER A O 1
ATOM 3205 N N . GLU A 1 410 ? 52.344 6.417 -34.594 1.00 67.50 410 GLU A N 1
ATOM 3206 C CA . GLU A 1 410 ? 52.317 7.305 -33.435 1.00 67.50 410 GLU A CA 1
ATOM 3207 C C . GLU A 1 410 ? 51.293 8.423 -33.621 1.00 67.50 410 GLU A C 1
ATOM 3209 O O . GLU A 1 410 ? 51.166 8.998 -34.706 1.00 67.50 410 GLU A O 1
ATOM 3214 N N . VAL A 1 411 ? 50.587 8.746 -32.537 1.00 74.81 411 VAL A N 1
ATOM 3215 C CA . VAL A 1 411 ? 49.507 9.733 -32.527 1.00 74.81 411 VAL A CA 1
ATOM 3216 C C . VAL A 1 411 ? 49.965 11.035 -31.873 1.00 74.81 411 VAL A C 1
ATOM 3218 O O . VAL A 1 411 ? 50.396 11.050 -30.722 1.00 74.81 411 VAL A O 1
ATOM 3221 N N . TYR A 1 412 ? 49.792 12.138 -32.595 1.00 76.75 412 TYR A N 1
ATOM 3222 C CA . TYR A 1 412 ? 50.159 13.492 -32.200 1.00 76.75 412 TYR A CA 1
ATOM 3223 C C . TYR A 1 412 ? 48.888 14.341 -32.038 1.00 76.75 412 TYR A C 1
ATOM 3225 O O . TYR A 1 412 ? 48.301 14.772 -33.036 1.00 76.75 412 TYR A O 1
ATOM 3233 N N . PRO A 1 413 ? 48.406 14.570 -30.804 1.00 76.31 413 PRO A N 1
ATOM 3234 C CA . PRO A 1 413 ? 47.241 15.415 -30.568 1.00 76.31 413 PRO A CA 1
ATOM 3235 C C . PRO A 1 413 ? 47.572 16.881 -30.860 1.00 76.31 413 PRO A C 1
ATOM 3237 O O . PRO A 1 413 ? 48.595 17.392 -30.406 1.00 76.31 413 PRO A O 1
ATOM 3240 N N . LEU A 1 414 ? 46.692 17.576 -31.582 1.00 74.81 414 LEU A N 1
ATOM 3241 C CA . LEU A 1 414 ? 46.881 18.989 -31.906 1.00 74.81 414 LEU A CA 1
ATOM 3242 C C . LEU A 1 414 ? 46.087 19.885 -30.950 1.00 74.81 414 LEU A C 1
ATOM 3244 O O . LEU A 1 414 ? 44.963 19.570 -30.552 1.00 74.81 414 LEU A O 1
ATOM 3248 N N . SER A 1 415 ? 46.677 21.024 -30.582 1.00 61.19 415 SER A N 1
ATOM 3249 C CA . SER A 1 415 ? 46.046 22.034 -29.727 1.00 61.19 415 SER A CA 1
ATOM 3250 C C . SER A 1 415 ? 45.589 23.240 -30.556 1.00 61.19 415 SER A C 1
ATOM 3252 O O . SER A 1 415 ? 46.316 23.715 -31.424 1.00 61.19 415 SER A O 1
ATOM 3254 N N . GLY A 1 416 ? 44.361 23.719 -30.328 1.00 58.78 416 GLY A N 1
ATOM 3255 C CA . GLY A 1 416 ? 43.789 24.870 -31.040 1.00 58.78 416 GLY A CA 1
ATOM 3256 C C . GLY A 1 416 ? 42.283 25.032 -30.806 1.00 58.78 416 GLY A C 1
ATOM 3257 O O . GLY A 1 416 ? 41.608 24.075 -30.419 1.00 58.78 416 GLY A O 1
ATOM 3258 N N . ASP A 1 417 ? 41.753 26.234 -31.044 1.00 53.56 417 ASP A N 1
ATOM 3259 C CA . ASP A 1 417 ? 40.331 26.554 -30.861 1.00 53.56 417 ASP A CA 1
ATOM 3260 C C . ASP A 1 417 ? 39.497 26.071 -32.063 1.00 53.56 417 ASP A C 1
ATOM 3262 O O . ASP A 1 417 ? 39.478 26.678 -33.134 1.00 53.56 417 ASP A O 1
ATOM 3266 N N . ALA A 1 418 ? 38.765 24.966 -31.896 1.00 56.56 418 ALA A N 1
ATOM 3267 C CA . ALA A 1 418 ? 37.807 24.502 -32.899 1.00 56.56 418 ALA A CA 1
ATOM 3268 C C . ALA A 1 418 ? 36.602 25.452 -32.955 1.00 56.56 418 ALA A C 1
ATOM 3270 O O . ALA A 1 418 ? 35.821 25.547 -31.999 1.00 56.56 418 ALA A O 1
ATOM 3271 N N . SER A 1 419 ? 36.389 26.128 -34.088 1.00 53.94 419 SER A N 1
ATOM 3272 C CA . SER A 1 419 ? 35.216 26.985 -34.257 1.00 53.94 419 SER A CA 1
ATOM 3273 C C . SER A 1 419 ? 33.960 26.120 -34.471 1.00 53.94 419 SER A C 1
ATOM 3275 O O . SER A 1 419 ? 33.557 25.785 -35.586 1.00 53.94 419 SER A O 1
ATOM 3277 N N . ARG A 1 420 ? 33.302 25.748 -33.361 1.00 53.06 420 ARG A N 1
ATOM 3278 C CA . ARG A 1 420 ? 32.149 24.815 -33.313 1.00 53.06 420 ARG A CA 1
ATOM 3279 C C . ARG A 1 420 ? 30.991 25.178 -34.258 1.00 53.06 420 ARG A C 1
ATOM 3281 O O . ARG A 1 420 ? 30.163 24.331 -34.562 1.00 53.06 420 ARG A O 1
ATOM 3288 N N . ARG A 1 421 ? 30.915 26.436 -34.714 1.00 49.62 421 ARG A N 1
ATOM 3289 C CA . ARG A 1 421 ? 29.851 26.962 -35.587 1.00 49.62 421 ARG A CA 1
ATOM 3290 C C . ARG A 1 421 ? 30.197 27.027 -37.077 1.00 49.62 421 ARG A C 1
ATOM 3292 O O . ARG A 1 421 ? 29.301 27.347 -37.845 1.00 49.62 421 ARG A O 1
ATOM 3299 N N . ARG A 1 422 ? 31.440 26.777 -37.508 1.00 53.81 422 ARG A N 1
ATOM 3300 C CA . ARG A 1 422 ? 31.817 26.877 -38.939 1.00 53.81 422 ARG A CA 1
ATOM 3301 C C . ARG A 1 422 ? 32.350 25.587 -39.557 1.00 53.81 422 ARG A C 1
ATOM 3303 O O . ARG A 1 422 ? 32.576 25.575 -40.758 1.00 53.81 422 ARG A O 1
ATOM 3310 N N . GLY A 1 423 ? 32.478 24.507 -38.781 1.00 64.81 423 GLY A N 1
ATOM 3311 C CA . GLY A 1 423 ? 32.980 23.232 -39.307 1.00 64.81 423 GLY A CA 1
ATOM 3312 C C . GLY A 1 423 ? 34.446 23.314 -39.735 1.00 64.81 423 GLY A C 1
ATOM 3313 O O . GLY A 1 423 ? 34.816 22.704 -40.732 1.00 64.81 423 GLY A O 1
ATOM 3314 N N . SER A 1 424 ? 35.257 24.110 -39.028 1.00 69.69 424 SER A N 1
ATOM 3315 C CA . SER A 1 424 ? 36.681 24.276 -39.318 1.00 69.69 424 SER A CA 1
ATOM 3316 C C . SER A 1 424 ? 37.530 24.497 -38.060 1.00 69.69 424 SER A C 1
ATOM 3318 O O . SER A 1 424 ? 37.067 25.060 -37.056 1.00 69.69 424 SER A O 1
ATOM 3320 N N . TRP A 1 425 ? 38.787 24.066 -38.141 1.00 78.38 425 TRP A N 1
ATOM 3321 C CA . TRP A 1 425 ? 39.839 24.198 -37.135 1.00 78.38 425 TRP A CA 1
ATOM 3322 C C . TRP A 1 425 ? 41.150 24.621 -37.806 1.00 78.38 425 TRP A C 1
ATOM 3324 O O . TRP A 1 425 ? 41.432 24.197 -38.927 1.00 78.38 425 TRP A O 1
ATOM 3334 N N . GLU A 1 426 ? 41.944 25.430 -37.110 1.00 75.88 426 GLU A N 1
ATOM 3335 C CA . GLU A 1 426 ? 43.294 25.807 -37.525 1.00 75.88 426 GLU A CA 1
ATOM 3336 C C . GLU A 1 426 ? 44.223 25.832 -36.301 1.00 75.88 426 GLU A C 1
ATOM 3338 O O . GLU A 1 426 ? 43.841 26.354 -35.250 1.00 75.88 426 GLU A O 1
ATOM 3343 N N . GLY A 1 427 ? 45.429 25.269 -36.417 1.00 75.19 427 GLY A N 1
ATOM 3344 C CA . GLY A 1 427 ? 46.403 25.253 -35.322 1.00 75.19 427 GLY A CA 1
ATOM 3345 C C . GLY A 1 427 ? 47.811 24.832 -35.745 1.00 75.19 427 GLY A C 1
ATOM 3346 O O . GLY A 1 427 ? 48.008 24.247 -36.810 1.00 75.19 427 GLY A O 1
ATOM 3347 N N . GLY A 1 428 ? 48.800 25.167 -34.911 1.00 74.69 428 GLY A N 1
ATOM 3348 C CA . GLY A 1 428 ? 50.223 24.988 -35.215 1.00 74.69 428 GLY A CA 1
ATOM 3349 C C . GLY A 1 428 ? 50.724 23.547 -35.062 1.00 74.69 428 GLY A C 1
ATOM 3350 O O . GLY A 1 428 ? 50.226 22.791 -34.230 1.00 74.69 428 GLY A O 1
ATOM 3351 N N . MET A 1 429 ? 51.754 23.185 -35.837 1.00 73.00 429 MET A N 1
ATOM 3352 C CA . MET A 1 429 ? 52.370 21.840 -35.862 1.00 73.00 429 MET A CA 1
ATOM 3353 C C . MET A 1 429 ? 53.801 21.792 -35.284 1.00 73.00 429 MET A C 1
ATOM 3355 O O . MET A 1 429 ? 54.597 20.929 -35.647 1.00 73.00 429 MET A O 1
ATOM 3359 N N . ALA A 1 430 ? 54.162 22.736 -34.410 1.00 67.50 430 ALA A N 1
ATOM 3360 C CA . ALA A 1 430 ? 55.551 22.949 -33.984 1.00 67.50 430 ALA A CA 1
ATOM 3361 C C . ALA A 1 430 ? 56.211 21.725 -33.309 1.00 67.50 430 ALA A C 1
ATOM 3363 O O . ALA A 1 430 ? 57.397 21.487 -33.533 1.00 67.50 430 ALA A O 1
ATOM 3364 N N . ASP A 1 431 ? 55.436 20.938 -32.555 1.00 71.94 431 ASP A N 1
ATOM 3365 C CA . ASP A 1 431 ? 55.912 19.769 -31.796 1.00 71.94 431 ASP A CA 1
ATOM 3366 C C . ASP A 1 431 ? 55.747 18.434 -32.551 1.00 71.94 431 ASP A C 1
ATOM 3368 O O . ASP A 1 431 ? 55.959 17.361 -31.986 1.00 71.94 431 ASP A O 1
ATOM 3372 N N . VAL A 1 432 ? 55.344 18.480 -33.826 1.00 77.81 432 VAL A N 1
ATOM 3373 C CA . VAL A 1 432 ? 55.206 17.291 -34.677 1.00 77.81 432 VAL A CA 1
ATOM 3374 C C . VAL A 1 432 ? 56.533 17.061 -35.424 1.00 77.81 432 VAL A C 1
ATOM 3376 O O . VAL A 1 432 ? 57.112 18.026 -35.936 1.00 77.81 432 VAL A O 1
ATOM 3379 N N . PRO A 1 433 ? 57.068 15.829 -35.488 1.00 78.19 433 PRO A N 1
ATOM 3380 C CA . PRO A 1 433 ? 58.246 15.517 -36.301 1.00 78.19 433 PRO A CA 1
ATOM 3381 C C . PRO A 1 433 ? 57.980 15.638 -37.805 1.00 78.19 433 PRO A C 1
ATOM 3383 O O . PRO A 1 433 ? 56.837 15.674 -38.254 1.00 78.19 433 PRO A O 1
ATOM 3386 N N . SER A 1 434 ? 59.035 15.691 -38.616 1.00 79.12 434 SER A N 1
ATOM 3387 C CA . SER A 1 434 ? 58.880 15.617 -40.075 1.00 79.12 434 SER A CA 1
ATOM 3388 C C . SER A 1 434 ? 58.360 14.236 -40.497 1.00 79.12 434 SER A C 1
ATOM 3390 O O . SER A 1 434 ? 58.917 13.213 -40.101 1.00 79.12 434 SER A O 1
ATOM 3392 N N . GLY A 1 435 ? 57.328 14.176 -41.338 1.00 81.25 435 GLY A N 1
ATOM 3393 C CA . GLY A 1 435 ? 56.734 12.903 -41.740 1.00 81.25 435 GLY A CA 1
ATOM 3394 C C . GLY A 1 435 ? 55.440 13.018 -42.537 1.00 81.25 435 GLY A C 1
ATOM 3395 O O . GLY A 1 435 ? 54.970 14.108 -42.869 1.00 81.25 435 GLY A O 1
ATOM 3396 N N . LYS A 1 436 ? 54.866 11.855 -42.851 1.00 78.12 436 LYS A N 1
ATOM 3397 C CA . LYS A 1 436 ? 53.554 11.717 -43.490 1.00 78.12 436 LYS A CA 1
ATOM 3398 C C . LYS A 1 436 ? 52.519 11.327 -42.448 1.00 78.12 436 LYS A C 1
ATOM 3400 O O . LYS A 1 436 ? 52.753 10.384 -41.694 1.00 78.12 436 LYS A O 1
ATOM 3405 N N . TYR A 1 437 ? 51.390 12.022 -42.435 1.00 78.88 437 TYR A N 1
ATOM 3406 C CA . TYR A 1 437 ? 50.380 11.896 -41.394 1.00 78.88 437 TYR A CA 1
ATOM 3407 C C . TYR A 1 437 ? 48.970 11.750 -41.960 1.00 78.88 437 TYR A C 1
ATOM 3409 O O . TYR A 1 437 ? 48.583 12.472 -42.879 1.00 78.88 437 TYR A O 1
ATOM 3417 N N . GLU A 1 438 ? 48.186 10.858 -41.366 1.00 76.94 438 GLU A N 1
ATOM 3418 C CA . GLU A 1 438 ? 46.729 10.836 -41.495 1.00 76.94 438 GLU A CA 1
ATOM 3419 C C . GLU A 1 438 ? 46.120 11.836 -40.510 1.00 76.94 438 GLU A C 1
ATOM 3421 O O . GLU A 1 438 ? 46.578 11.968 -39.372 1.00 76.94 438 GLU A O 1
ATOM 3426 N N . VAL A 1 439 ? 45.096 12.570 -40.948 1.00 77.19 439 VAL A N 1
ATOM 3427 C CA . VAL A 1 439 ? 44.410 13.566 -40.115 1.00 77.19 439 VAL A CA 1
ATOM 3428 C C . VAL A 1 439 ? 43.118 12.965 -39.588 1.00 77.19 439 VAL A C 1
ATOM 3430 O O . VAL A 1 439 ? 42.242 12.595 -40.369 1.00 77.19 439 VAL A O 1
ATOM 3433 N N . HIS A 1 440 ? 42.970 12.924 -38.269 1.00 71.25 440 HIS A N 1
ATOM 3434 C CA . HIS A 1 440 ? 41.794 12.378 -37.606 1.00 71.25 440 HIS A CA 1
ATOM 3435 C C . HIS A 1 440 ? 41.029 13.464 -36.855 1.00 71.25 440 HIS A C 1
ATOM 3437 O O . HIS A 1 440 ? 41.605 14.333 -36.197 1.00 71.25 440 HIS A O 1
ATOM 3443 N N . LEU A 1 441 ? 39.708 13.365 -36.921 1.00 68.88 441 LEU A N 1
ATOM 3444 C CA . LEU A 1 441 ? 38.742 14.194 -36.223 1.00 68.88 441 LEU A CA 1
ATOM 3445 C C . LEU A 1 441 ? 37.965 13.316 -35.240 1.00 68.88 441 LEU A C 1
ATOM 3447 O O . LEU A 1 441 ? 37.393 12.303 -35.627 1.00 68.88 441 LEU A O 1
ATOM 3451 N N . SER A 1 442 ? 37.908 13.726 -33.979 1.00 68.25 442 SER A N 1
ATOM 3452 C CA . SER A 1 442 ? 37.075 13.118 -32.938 1.00 68.25 442 SER A CA 1
ATOM 3453 C C . SER A 1 442 ? 36.082 14.157 -32.417 1.00 68.25 442 SER A C 1
ATOM 3455 O O . SER A 1 442 ? 36.446 15.298 -32.113 1.00 68.25 442 SER A O 1
ATOM 3457 N N . ILE A 1 443 ? 34.808 13.784 -32.332 1.00 62.44 443 ILE A N 1
ATOM 3458 C CA . ILE A 1 443 ? 33.714 14.622 -31.845 1.00 62.44 443 ILE A CA 1
ATOM 3459 C C . ILE A 1 443 ? 32.987 13.870 -30.735 1.00 62.44 443 ILE A C 1
ATOM 3461 O O . ILE A 1 443 ? 32.355 12.846 -30.966 1.00 62.44 443 ILE A O 1
ATOM 3465 N N . VAL A 1 444 ? 33.047 14.415 -29.525 1.00 58.78 444 VAL A N 1
ATOM 3466 C CA . VAL A 1 444 ? 32.408 13.876 -28.325 1.00 58.78 444 VAL A CA 1
ATOM 3467 C C . VAL A 1 444 ? 31.109 14.630 -28.054 1.00 58.78 444 VAL A C 1
ATOM 3469 O O . VAL A 1 444 ? 31.097 15.862 -27.959 1.00 58.78 444 VAL A O 1
ATOM 3472 N N . PHE A 1 445 ? 30.035 13.880 -27.865 1.00 55.88 445 PHE A N 1
ATOM 3473 C CA . PHE A 1 445 ? 28.694 14.298 -27.471 1.00 55.88 445 PHE A CA 1
ATOM 3474 C C . PHE A 1 445 ? 28.435 13.970 -25.991 1.00 55.88 445 PHE A C 1
ATOM 3476 O O . PHE A 1 445 ? 29.212 13.234 -25.379 1.00 55.88 445 PHE A O 1
ATOM 3483 N N . PRO A 1 446 ? 27.372 14.509 -25.365 1.00 48.22 446 PRO A N 1
ATOM 3484 C CA . PRO A 1 446 ? 26.982 14.117 -24.007 1.00 48.22 446 PRO A CA 1
ATOM 3485 C C . PRO A 1 446 ? 26.675 12.615 -23.867 1.00 48.22 446 PRO A C 1
ATOM 3487 O O . PRO A 1 446 ? 26.723 12.086 -22.760 1.00 48.22 446 PRO A O 1
ATOM 3490 N N . ASP A 1 447 ? 26.365 11.953 -24.982 1.00 45.03 447 ASP A N 1
ATOM 3491 C CA . ASP A 1 447 ? 25.847 10.591 -25.093 1.00 45.03 447 ASP A CA 1
ATOM 3492 C C . ASP A 1 447 ? 26.705 9.641 -25.964 1.00 45.03 447 ASP A C 1
ATOM 3494 O O . ASP A 1 447 ? 26.349 8.474 -26.104 1.00 45.03 447 ASP A O 1
ATOM 3498 N N . GLY A 1 448 ? 27.856 10.072 -26.506 1.00 48.59 448 GLY A N 1
ATOM 3499 C CA . GLY A 1 448 ? 28.757 9.202 -27.289 1.00 48.59 448 GLY A CA 1
ATOM 3500 C C . GLY A 1 448 ? 29.889 9.935 -28.022 1.00 48.59 448 GLY A C 1
ATOM 3501 O O . GLY A 1 448 ? 29.976 11.155 -27.953 1.00 48.59 448 GLY A O 1
ATOM 3502 N N . GLU A 1 449 ? 30.766 9.220 -28.734 1.00 51.97 449 GLU A N 1
ATOM 3503 C CA . GLU A 1 449 ? 31.861 9.797 -29.541 1.00 51.97 449 GLU A CA 1
ATOM 3504 C C . GLU A 1 449 ? 31.779 9.316 -30.999 1.00 51.97 449 GLU A C 1
ATOM 3506 O O . GLU A 1 449 ? 31.549 8.136 -31.252 1.00 51.97 449 GLU A O 1
ATOM 3511 N N . VAL A 1 450 ? 31.968 10.233 -31.952 1.00 57.88 450 VAL A N 1
ATOM 3512 C CA . VAL A 1 450 ? 32.072 9.962 -33.394 1.00 57.88 450 VAL A CA 1
ATOM 3513 C C . VAL A 1 450 ? 33.472 10.345 -33.854 1.00 57.88 450 VAL A C 1
ATOM 3515 O O . VAL A 1 450 ? 33.933 11.452 -33.575 1.00 57.88 450 VAL A O 1
ATOM 3518 N N . SER A 1 451 ? 34.139 9.457 -34.587 1.00 55.94 451 SER A N 1
ATOM 3519 C CA . SER A 1 451 ? 35.441 9.720 -35.199 1.00 55.94 451 SER A CA 1
ATOM 3520 C C . SER A 1 451 ? 35.365 9.658 -36.725 1.00 55.94 451 SER A C 1
ATOM 3522 O O . SER A 1 451 ? 34.580 8.906 -37.297 1.00 55.94 451 SER A O 1
ATOM 3524 N N . ALA A 1 452 ? 36.173 10.484 -37.382 1.00 57.88 452 ALA A N 1
ATOM 3525 C CA . ALA A 1 452 ? 36.290 10.576 -38.829 1.00 57.88 452 ALA A CA 1
ATOM 3526 C C . ALA A 1 452 ? 37.762 10.735 -39.218 1.00 57.88 452 ALA A C 1
ATOM 3528 O O . ALA A 1 452 ? 38.532 11.370 -38.496 1.00 57.88 452 ALA A O 1
ATOM 3529 N N . VAL A 1 453 ? 38.153 10.183 -40.363 1.00 58.34 453 VAL A N 1
ATOM 3530 C CA . VAL A 1 453 ? 39.522 10.269 -40.890 1.00 58.34 453 VAL A CA 1
ATOM 3531 C C . VAL A 1 453 ? 39.482 11.004 -42.223 1.00 58.34 453 VAL A C 1
ATOM 3533 O O . VAL A 1 453 ? 38.533 10.855 -42.989 1.00 58.34 453 VAL A O 1
ATOM 3536 N N . CYS A 1 454 ? 40.475 11.850 -42.476 1.00 58.34 454 CYS A N 1
ATOM 3537 C CA . CYS A 1 454 ? 40.681 12.446 -43.787 1.00 58.34 454 CYS A CA 1
ATOM 3538 C C . CYS A 1 454 ? 41.228 11.382 -44.742 1.00 58.34 454 CYS A C 1
ATOM 3540 O O . CYS A 1 454 ? 42.243 10.762 -44.437 1.00 58.34 454 CYS A O 1
ATOM 3542 N N . ASP A 1 455 ? 40.628 11.238 -45.923 1.00 50.28 455 ASP A N 1
ATOM 3543 C CA . ASP A 1 455 ? 41.097 10.284 -46.941 1.00 50.28 455 ASP A CA 1
ATOM 3544 C C . ASP A 1 455 ? 42.501 10.619 -47.490 1.00 50.28 455 ASP A C 1
ATOM 3546 O O . ASP A 1 455 ? 43.135 9.791 -48.143 1.00 50.28 455 ASP A O 1
ATOM 3550 N N . ASN A 1 456 ? 43.005 11.833 -47.231 1.00 57.31 456 ASN A N 1
ATOM 3551 C CA . ASN A 1 456 ? 44.296 12.308 -47.723 1.00 57.31 456 ASN A CA 1
ATOM 3552 C C . ASN A 1 456 ? 45.350 12.396 -46.610 1.00 57.31 456 ASN A C 1
ATOM 3554 O O . ASN A 1 456 ? 45.134 13.025 -45.571 1.00 57.31 456 ASN A O 1
ATOM 3558 N N . VAL A 1 457 ? 46.534 11.855 -46.907 1.00 69.19 457 VAL A N 1
ATOM 3559 C CA . VAL A 1 457 ? 47.749 11.968 -46.089 1.00 69.19 457 VAL A CA 1
ATOM 3560 C C . VAL A 1 457 ? 48.413 13.326 -46.322 1.00 69.19 457 VAL A C 1
ATOM 3562 O O . VAL A 1 457 ? 48.664 13.711 -47.466 1.00 69.19 457 VAL A O 1
ATOM 3565 N N . ILE A 1 458 ? 48.744 14.034 -45.244 1.00 73.56 458 ILE A N 1
ATOM 3566 C CA . ILE A 1 458 ? 49.524 15.276 -45.294 1.00 73.56 458 ILE A CA 1
ATOM 3567 C C . ILE A 1 458 ? 51.015 14.975 -45.117 1.00 73.56 458 ILE A C 1
ATOM 3569 O O . ILE A 1 458 ? 51.394 14.106 -44.336 1.00 73.56 458 ILE A O 1
ATOM 3573 N N . GLU A 1 459 ? 51.876 15.701 -45.825 1.00 74.31 459 GLU A N 1
ATOM 3574 C CA . GLU A 1 459 ? 53.330 15.634 -45.650 1.00 74.31 459 GLU A CA 1
ATOM 3575 C C . GLU A 1 459 ? 53.814 16.914 -44.967 1.00 74.31 459 GLU A C 1
ATOM 3577 O O . GLU A 1 459 ? 53.552 18.021 -45.440 1.00 74.31 459 GLU A O 1
ATOM 3582 N N . TYR A 1 460 ? 54.497 16.759 -43.836 1.00 75.06 460 TYR A N 1
ATOM 3583 C CA . TYR A 1 460 ? 54.994 17.853 -43.014 1.00 75.06 460 TYR A CA 1
ATOM 3584 C C . TYR A 1 460 ? 56.512 17.758 -42.858 1.00 75.06 460 TYR A C 1
ATOM 3586 O O . TYR A 1 460 ? 57.058 16.684 -42.619 1.00 75.06 460 TYR A O 1
ATOM 3594 N N . ILE A 1 461 ? 57.199 18.894 -42.986 1.00 67.62 461 ILE A N 1
ATOM 3595 C CA . ILE A 1 461 ? 58.652 18.992 -42.823 1.00 67.62 461 ILE A CA 1
ATOM 3596 C C . ILE A 1 461 ? 58.939 20.042 -41.755 1.00 67.62 461 ILE A C 1
ATOM 3598 O O . ILE A 1 461 ? 58.765 21.244 -41.983 1.00 67.62 461 ILE A O 1
ATOM 3602 N N . ASN A 1 462 ? 59.419 19.592 -40.599 1.00 64.38 462 ASN A N 1
ATOM 3603 C CA . ASN A 1 462 ? 59.832 20.462 -39.515 1.00 64.38 462 ASN A CA 1
ATOM 3604 C C . ASN A 1 462 ? 61.193 21.093 -39.857 1.00 64.38 462 ASN A C 1
ATOM 3606 O O . ASN A 1 462 ? 62.247 20.452 -39.830 1.00 64.38 462 ASN A O 1
ATOM 3610 N N . ARG A 1 463 ? 61.192 22.390 -40.184 1.00 61.44 463 ARG A N 1
ATOM 3611 C CA . ARG A 1 463 ? 62.418 23.114 -40.574 1.00 61.44 463 ARG A CA 1
ATOM 3612 C C . ARG A 1 463 ? 63.469 23.198 -39.460 1.00 61.44 463 ARG A C 1
ATOM 3614 O O . ARG A 1 463 ? 64.624 23.485 -39.768 1.00 61.44 463 ARG A O 1
ATOM 3621 N N . SER A 1 464 ? 63.106 22.935 -38.202 1.00 55.56 464 SER A N 1
ATOM 3622 C CA . SER A 1 464 ? 64.062 22.890 -37.086 1.00 55.56 464 SER A CA 1
ATOM 3623 C C . SER A 1 464 ? 64.921 21.612 -37.071 1.00 55.56 464 SER A C 1
ATOM 3625 O O . SER A 1 464 ? 66.087 21.675 -36.689 1.00 55.56 464 SER A O 1
ATOM 3627 N N . GLU A 1 465 ? 64.414 20.486 -37.590 1.00 52.75 465 GLU A N 1
ATOM 3628 C CA . GLU A 1 465 ? 65.164 19.224 -37.754 1.00 52.75 465 GLU A CA 1
ATOM 3629 C C . GLU A 1 465 ? 66.104 19.249 -38.968 1.00 52.75 465 GLU A C 1
ATOM 3631 O O . GLU A 1 465 ? 67.119 18.557 -39.013 1.00 52.75 465 GLU A O 1
ATOM 3636 N N . SER A 1 466 ? 65.814 20.097 -39.956 1.00 46.41 466 SER A N 1
ATOM 3637 C CA . SER A 1 466 ? 66.597 20.188 -41.196 1.00 46.41 466 SER A CA 1
ATOM 3638 C C . SER A 1 466 ? 68.013 20.759 -40.996 1.00 46.41 466 SER A C 1
ATOM 3640 O O . SER A 1 466 ? 68.837 20.674 -41.904 1.00 46.41 466 SER A O 1
ATOM 3642 N N . GLN A 1 467 ? 68.323 21.334 -39.826 1.00 45.16 467 GLN A N 1
ATOM 3643 C CA . GLN A 1 467 ? 69.653 21.878 -39.511 1.00 45.16 467 GLN A CA 1
ATOM 3644 C C . GLN A 1 467 ? 70.596 20.887 -38.802 1.00 45.16 467 GLN A C 1
ATOM 3646 O O . GLN A 1 467 ? 71.792 21.166 -38.725 1.00 45.16 467 GLN A O 1
ATOM 3651 N N . SER A 1 468 ? 70.123 19.729 -38.321 1.00 42.44 468 SER A N 1
ATOM 3652 C CA . SER A 1 468 ? 70.946 18.772 -37.552 1.00 42.44 468 SER A CA 1
ATOM 3653 C C . SER A 1 468 ? 71.469 17.572 -38.361 1.00 42.44 468 SER A C 1
ATOM 3655 O O . SER A 1 468 ? 72.327 16.834 -37.883 1.00 42.44 468 SER A O 1
ATOM 3657 N N . VAL A 1 469 ? 71.035 17.397 -39.613 1.00 39.62 469 VAL A N 1
ATOM 3658 C CA . VAL A 1 469 ? 71.340 16.223 -40.463 1.00 39.62 469 VAL A CA 1
ATOM 3659 C C . VAL A 1 469 ? 72.709 16.242 -41.172 1.00 39.62 469 VAL A C 1
ATOM 3661 O O . VAL A 1 469 ? 72.993 15.381 -42.002 1.00 39.62 469 VAL A O 1
ATOM 3664 N N . ALA A 1 470 ? 73.611 17.172 -40.840 1.00 34.50 470 ALA A N 1
ATOM 3665 C CA . ALA A 1 470 ? 74.926 17.271 -41.490 1.00 34.50 470 ALA A CA 1
ATOM 3666 C C . ALA A 1 470 ? 76.015 16.329 -40.930 1.00 34.50 470 ALA A C 1
ATOM 3668 O O . ALA A 1 470 ? 77.146 16.359 -41.418 1.00 34.50 470 ALA A O 1
ATOM 3669 N N . SER A 1 471 ? 75.735 15.481 -39.937 1.00 36.34 471 SER A N 1
ATOM 3670 C CA . SER A 1 471 ? 76.770 14.611 -39.369 1.00 36.34 471 SER A CA 1
ATOM 3671 C C . SER A 1 471 ? 76.273 13.214 -39.017 1.00 36.34 471 SER A C 1
ATOM 3673 O O . SER A 1 471 ? 75.387 13.062 -38.185 1.00 36.34 471 SER A O 1
ATOM 3675 N N . ALA A 1 472 ? 76.983 12.233 -39.581 1.00 35.19 472 ALA A N 1
ATOM 3676 C CA . ALA A 1 472 ? 77.004 10.803 -39.265 1.00 35.19 472 ALA A CA 1
ATOM 3677 C C . ALA A 1 472 ? 76.014 9.903 -40.027 1.00 35.19 472 ALA A C 1
ATOM 3679 O O . ALA A 1 472 ? 75.014 9.420 -39.510 1.00 35.19 472 ALA A O 1
ATOM 3680 N N . ALA A 1 473 ? 76.413 9.564 -41.255 1.00 40.12 473 ALA A N 1
ATOM 3681 C CA . ALA A 1 473 ? 76.049 8.308 -41.893 1.00 40.12 473 ALA A CA 1
ATOM 3682 C C . ALA A 1 473 ? 76.887 7.151 -41.316 1.00 40.12 473 ALA A C 1
ATOM 3684 O O . ALA A 1 473 ? 78.113 7.185 -41.433 1.00 40.12 473 ALA A O 1
ATOM 3685 N N . ARG A 1 474 ? 76.239 6.100 -40.793 1.00 29.61 474 ARG A N 1
ATOM 3686 C CA . ARG A 1 474 ? 76.596 4.693 -41.061 1.00 29.61 474 ARG A CA 1
ATOM 3687 C C . ARG A 1 474 ? 75.470 3.765 -40.601 1.00 29.61 474 ARG A C 1
ATOM 3689 O O . ARG A 1 474 ? 75.013 3.857 -39.471 1.00 29.61 474 ARG A O 1
ATOM 3696 N N . ALA A 1 475 ? 75.034 2.901 -41.510 1.00 40.84 475 ALA A N 1
ATOM 3697 C CA . ALA A 1 475 ? 74.002 1.901 -41.290 1.00 40.84 475 ALA A CA 1
ATOM 3698 C C . ALA A 1 475 ? 74.489 0.753 -40.395 1.00 40.84 475 ALA A C 1
ATOM 3700 O O . ALA A 1 475 ? 75.609 0.273 -40.574 1.00 40.84 475 ALA A O 1
ATOM 3701 N N . GLU A 1 476 ? 73.595 0.251 -39.545 1.00 29.67 476 GLU A N 1
ATOM 3702 C CA . GLU A 1 476 ? 73.597 -1.135 -39.084 1.00 29.67 476 GLU A CA 1
ATOM 3703 C C . GLU A 1 476 ? 72.137 -1.613 -38.993 1.00 29.67 476 GLU A C 1
ATOM 3705 O O . GLU A 1 476 ? 71.249 -0.884 -38.554 1.00 29.67 476 GLU A O 1
ATOM 3710 N N . SER A 1 477 ? 71.878 -2.796 -39.547 1.00 37.00 477 SER A N 1
ATOM 3711 C CA . SER A 1 477 ? 70.556 -3.391 -39.760 1.00 37.00 477 SER A CA 1
ATOM 3712 C C . SER A 1 477 ? 69.878 -3.741 -38.432 1.00 37.00 477 SER A C 1
ATOM 3714 O O . SER A 1 477 ? 70.282 -4.706 -37.786 1.00 37.00 477 SER A O 1
ATOM 3716 N N . ALA A 1 478 ? 68.818 -3.024 -38.056 1.00 35.31 478 ALA A N 1
ATOM 3717 C CA . ALA A 1 478 ? 67.944 -3.418 -36.954 1.00 35.31 478 ALA A CA 1
ATOM 3718 C C . ALA A 1 478 ? 66.841 -4.351 -37.476 1.00 35.31 478 ALA A C 1
ATOM 3720 O O . ALA A 1 478 ? 66.009 -3.960 -38.295 1.00 35.31 478 ALA A O 1
ATOM 3721 N N . VAL A 1 479 ? 66.853 -5.598 -37.007 1.00 34.75 479 VAL A N 1
ATOM 3722 C CA . VAL A 1 479 ? 65.702 -6.502 -37.088 1.00 34.75 479 VAL A CA 1
ATOM 3723 C C . VAL A 1 479 ? 64.586 -5.858 -36.268 1.00 34.75 479 VAL A C 1
ATOM 3725 O O . VAL A 1 479 ? 64.765 -5.597 -35.082 1.00 34.75 479 VAL A O 1
ATOM 3728 N N . VAL A 1 480 ? 63.467 -5.535 -36.913 1.00 34.62 480 VAL A N 1
ATOM 3729 C CA . VAL A 1 480 ? 62.272 -5.038 -36.227 1.00 34.62 480 VAL A CA 1
ATOM 3730 C C . VAL A 1 480 ? 61.621 -6.242 -35.551 1.00 34.62 480 VAL A C 1
ATOM 3732 O O . VAL A 1 480 ? 61.032 -7.077 -36.236 1.00 34.62 480 VAL A O 1
ATOM 3735 N N . ASP A 1 481 ? 61.757 -6.351 -34.228 1.00 41.50 481 ASP A N 1
ATOM 3736 C CA . ASP A 1 481 ? 60.928 -7.259 -33.434 1.00 41.50 481 ASP A CA 1
ATOM 3737 C C . ASP A 1 481 ? 59.474 -6.812 -33.601 1.00 41.50 481 ASP A C 1
ATOM 3739 O O . ASP A 1 481 ? 59.078 -5.718 -33.198 1.00 41.50 481 ASP A O 1
ATOM 3743 N N . LYS A 1 482 ? 58.688 -7.638 -34.287 1.00 56.88 482 LYS A N 1
ATOM 3744 C CA . LYS A 1 482 ? 57.266 -7.402 -34.505 1.00 56.88 482 LYS A CA 1
ATOM 3745 C C . LYS A 1 482 ? 56.552 -7.571 -33.164 1.00 56.88 482 LYS A C 1
ATOM 3747 O O . LYS A 1 482 ? 56.599 -8.641 -32.571 1.00 56.88 482 LYS A O 1
ATOM 3752 N N . GLU A 1 483 ? 55.941 -6.501 -32.675 1.00 63.38 483 GLU A N 1
ATOM 3753 C CA . GLU A 1 483 ? 55.240 -6.462 -31.388 1.00 63.38 483 GLU A CA 1
ATOM 3754 C C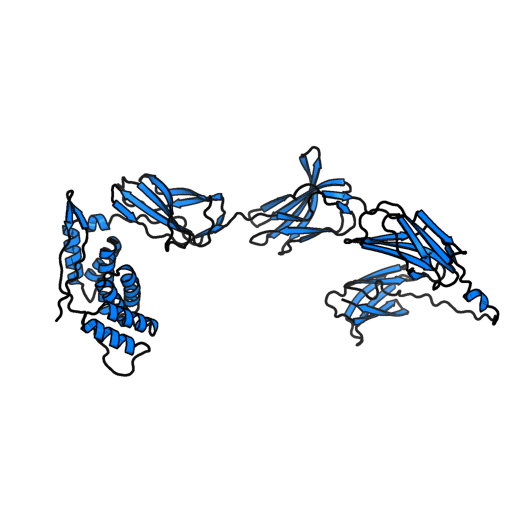 . GLU A 1 483 ? 53.950 -7.307 -31.461 1.00 63.38 483 GLU A C 1
ATOM 3756 O O . GLU A 1 483 ? 53.087 -7.037 -32.298 1.00 63.38 483 GLU A O 1
ATOM 3761 N N . PHE A 1 484 ? 53.828 -8.355 -30.631 1.00 79.19 484 PHE A N 1
ATOM 3762 C CA . PHE A 1 484 ? 52.709 -9.312 -30.681 1.00 79.19 484 PHE A CA 1
ATOM 3763 C C . PHE A 1 484 ? 51.538 -8.860 -29.810 1.00 79.19 484 PHE A C 1
ATOM 3765 O O . PHE A 1 484 ? 50.382 -9.025 -30.192 1.00 79.19 484 PHE A O 1
ATOM 3772 N N . LEU A 1 485 ? 51.820 -8.294 -28.638 1.00 90.38 485 LEU A N 1
ATOM 3773 C CA . LEU A 1 485 ? 50.831 -7.759 -27.709 1.00 90.38 485 LEU A CA 1
ATOM 3774 C C . LEU A 1 485 ? 50.803 -6.235 -27.833 1.00 90.38 485 LEU A C 1
ATOM 3776 O O . LEU A 1 485 ? 51.828 -5.593 -27.671 1.00 90.38 485 LEU A O 1
ATOM 3780 N N . LYS A 1 486 ? 49.644 -5.618 -28.063 1.00 89.81 486 LYS A N 1
ATOM 3781 C CA . LYS A 1 486 ? 49.523 -4.153 -28.141 1.00 89.81 486 LYS A CA 1
ATOM 3782 C C . LYS A 1 486 ? 49.207 -3.549 -26.780 1.00 89.81 486 LYS A C 1
ATOM 3784 O O . LYS A 1 486 ? 48.666 -4.205 -25.889 1.00 89.81 486 LYS A O 1
ATOM 3789 N N . GLN A 1 487 ? 49.517 -2.263 -26.620 1.00 91.81 487 GLN A N 1
ATOM 3790 C CA . GLN A 1 487 ? 49.114 -1.510 -25.437 1.00 91.81 487 GLN A CA 1
ATOM 3791 C C . GLN A 1 487 ? 47.581 -1.430 -25.348 1.00 91.81 487 GLN A C 1
ATOM 3793 O O . GLN A 1 487 ? 46.920 -1.027 -26.301 1.00 91.81 487 GLN A O 1
ATOM 3798 N N . ASN A 1 488 ? 47.022 -1.785 -24.189 1.00 89.38 488 ASN A N 1
ATOM 3799 C CA . ASN A 1 488 ? 45.589 -1.692 -23.933 1.00 89.38 488 ASN A CA 1
ATOM 3800 C C . ASN A 1 488 ? 45.065 -0.262 -24.165 1.00 89.38 488 ASN A C 1
ATOM 3802 O O . ASN A 1 488 ? 45.722 0.707 -23.775 1.00 89.38 488 ASN A O 1
ATOM 3806 N N . TYR A 1 489 ? 43.876 -0.133 -24.753 1.00 76.56 489 TYR A N 1
ATOM 3807 C CA . TYR A 1 489 ? 43.237 1.157 -25.003 1.00 76.56 489 TYR A CA 1
ATOM 3808 C C . TYR A 1 489 ? 41.781 1.165 -24.506 1.00 76.56 489 TYR A C 1
ATOM 3810 O O . TYR A 1 489 ? 41.018 0.246 -24.825 1.00 76.56 489 TYR A O 1
ATOM 3818 N N . PRO A 1 490 ? 41.370 2.185 -23.726 1.00 80.50 490 PRO A N 1
ATOM 3819 C CA . PRO A 1 490 ? 42.189 3.297 -23.218 1.00 80.50 490 PRO A CA 1
ATOM 3820 C C . PRO A 1 490 ? 43.210 2.861 -22.143 1.00 80.50 490 PRO A C 1
ATOM 3822 O O . PRO A 1 490 ? 43.057 1.805 -21.530 1.00 80.50 490 PRO A O 1
ATOM 3825 N N . ASN A 1 491 ? 44.261 3.658 -21.915 1.00 71.69 491 ASN A N 1
ATOM 3826 C CA . ASN A 1 491 ? 45.185 3.539 -20.778 1.00 71.69 491 ASN A CA 1
ATOM 3827 C C . ASN A 1 491 ? 45.713 4.940 -20.378 1.00 71.69 491 ASN A C 1
ATOM 3829 O O . ASN A 1 491 ? 46.471 5.518 -21.156 1.00 71.69 491 ASN A O 1
ATOM 3833 N N . PRO A 1 492 ? 45.366 5.500 -19.202 1.00 85.25 492 PRO A N 1
ATOM 3834 C CA . PRO A 1 492 ? 44.525 4.913 -18.160 1.00 85.25 492 PRO A CA 1
ATOM 3835 C C . PRO A 1 492 ? 43.086 4.646 -18.616 1.00 85.25 492 PRO A C 1
ATOM 3837 O O . PRO A 1 492 ? 42.563 5.360 -19.466 1.00 85.25 492 PRO A O 1
ATOM 3840 N N . PHE A 1 493 ? 42.442 3.628 -18.050 1.00 84.62 493 PHE A N 1
ATOM 3841 C CA . PHE A 1 493 ? 41.042 3.300 -18.333 1.00 84.62 493 PHE A CA 1
ATOM 3842 C C . PHE A 1 493 ? 40.160 3.413 -17.098 1.00 84.62 493 PHE A C 1
ATOM 3844 O O . PHE A 1 493 ? 40.631 3.218 -15.977 1.00 84.62 493 PHE A O 1
ATOM 3851 N N . ASN A 1 494 ? 38.870 3.672 -17.324 1.00 79.44 494 ASN A N 1
ATOM 3852 C CA . ASN A 1 494 ? 37.830 3.598 -16.304 1.00 79.44 494 ASN A CA 1
ATOM 3853 C C . ASN A 1 494 ? 36.914 2.401 -16.600 1.00 79.44 494 ASN A C 1
ATOM 3855 O O . ASN A 1 494 ? 36.342 2.314 -17.684 1.00 79.44 494 ASN A O 1
ATOM 3859 N N . ASN A 1 495 ? 36.784 1.495 -15.630 1.00 84.75 495 ASN A N 1
ATOM 3860 C CA . ASN A 1 495 ? 35.995 0.253 -15.633 1.00 84.75 495 ASN A CA 1
ATOM 3861 C C . ASN A 1 495 ? 36.327 -0.797 -16.709 1.00 84.75 495 ASN A C 1
ATOM 3863 O O . ASN A 1 495 ? 36.383 -1.969 -16.357 1.00 84.75 495 ASN A O 1
ATOM 3867 N N . SER A 1 496 ? 36.606 -0.435 -17.964 1.00 87.00 496 SER A N 1
ATOM 3868 C CA . SER A 1 496 ? 36.959 -1.394 -19.021 1.00 87.00 496 SER A CA 1
ATOM 3869 C C . SER A 1 496 ? 38.021 -0.886 -19.997 1.00 87.00 496 SER A C 1
ATOM 3871 O O . SER A 1 496 ? 38.077 0.305 -20.294 1.00 87.00 496 SER A O 1
ATOM 3873 N N . THR A 1 497 ? 38.837 -1.792 -20.532 1.00 83.12 497 THR A N 1
ATOM 3874 C CA . THR A 1 497 ? 39.831 -1.516 -21.584 1.00 83.12 497 THR A CA 1
ATOM 3875 C C . THR A 1 497 ? 39.893 -2.673 -22.575 1.00 83.12 497 THR A C 1
ATOM 3877 O O . THR A 1 497 ? 39.536 -3.799 -22.228 1.00 83.12 497 THR A O 1
ATOM 3880 N N . THR A 1 498 ? 40.337 -2.417 -23.803 1.00 88.12 498 THR A N 1
ATOM 3881 C CA . THR A 1 498 ? 40.540 -3.462 -24.815 1.00 88.12 498 THR A CA 1
ATOM 3882 C C . THR A 1 498 ? 42.021 -3.774 -24.936 1.00 88.12 498 THR A C 1
ATOM 3884 O O . THR A 1 498 ? 42.837 -2.866 -25.083 1.00 88.12 498 THR A O 1
ATOM 3887 N N . ILE A 1 499 ? 42.364 -5.059 -24.880 1.00 92.25 499 ILE A N 1
ATOM 3888 C CA . ILE A 1 499 ? 43.706 -5.581 -25.131 1.00 92.25 499 ILE A CA 1
ATOM 3889 C C . ILE A 1 499 ? 43.685 -6.243 -26.506 1.00 92.25 499 ILE A C 1
ATOM 3891 O O . ILE A 1 499 ? 42.849 -7.111 -26.764 1.00 92.25 499 ILE A O 1
ATOM 3895 N N . GLU A 1 500 ? 44.593 -5.830 -27.386 1.00 90.00 500 GLU A N 1
ATOM 3896 C CA . GLU A 1 500 ? 44.756 -6.436 -28.707 1.00 90.00 500 GLU A CA 1
ATOM 3897 C C . GLU A 1 500 ? 46.074 -7.200 -28.790 1.00 90.00 500 GLU A C 1
ATOM 3899 O O . GLU A 1 500 ? 47.079 -6.761 -28.233 1.00 90.00 500 GLU A O 1
ATOM 3904 N N . PHE A 1 501 ? 46.082 -8.314 -29.515 1.00 88.50 501 PHE A N 1
ATOM 3905 C CA . PHE A 1 501 ? 47.306 -9.030 -29.860 1.00 88.50 501 PHE A CA 1
ATOM 3906 C C . PHE A 1 501 ? 47.173 -9.732 -31.211 1.00 88.50 501 PHE A C 1
ATOM 3908 O O . PHE A 1 501 ? 46.070 -10.087 -31.624 1.00 88.50 501 PHE A O 1
ATOM 3915 N N . ASP A 1 502 ? 48.290 -9.931 -31.899 1.00 86.44 502 ASP A N 1
ATOM 3916 C CA . ASP A 1 502 ? 48.345 -10.536 -33.226 1.00 86.44 502 ASP A CA 1
ATOM 3917 C C . ASP A 1 502 ? 48.958 -11.940 -33.150 1.00 86.44 502 ASP A C 1
ATOM 3919 O O . ASP A 1 502 ? 50.032 -12.132 -32.589 1.00 86.44 502 ASP A O 1
ATOM 3923 N N . LEU A 1 503 ? 48.279 -12.937 -33.728 1.00 82.31 503 LEU A N 1
ATOM 3924 C CA . LEU A 1 503 ? 48.794 -14.306 -33.833 1.00 82.31 503 LEU A CA 1
ATOM 3925 C C . LEU A 1 503 ? 49.206 -14.621 -35.268 1.00 82.31 503 LEU A C 1
ATOM 3927 O O . LEU A 1 503 ? 48.399 -14.519 -36.190 1.00 82.31 503 LEU A O 1
ATOM 3931 N N . GLU A 1 504 ? 50.441 -15.070 -35.467 1.00 81.56 504 GLU A N 1
ATOM 3932 C CA . GLU A 1 504 ? 50.937 -15.443 -36.800 1.00 81.56 504 GLU A CA 1
ATOM 3933 C C . GLU A 1 504 ? 50.433 -16.815 -37.264 1.00 81.56 504 GLU A C 1
ATOM 3935 O O . GLU A 1 504 ? 50.254 -17.049 -38.458 1.00 81.56 504 GLU A O 1
ATOM 3940 N N . SER A 1 505 ? 50.155 -17.715 -36.320 1.00 76.00 505 SER A N 1
ATOM 3941 C CA . SER A 1 505 ? 49.592 -19.042 -36.573 1.00 76.00 505 SER A CA 1
ATOM 3942 C C . SER A 1 505 ? 48.561 -19.395 -35.493 1.00 76.00 505 SER A C 1
ATOM 3944 O O . SER A 1 505 ? 48.621 -18.845 -34.392 1.00 76.00 505 SER A O 1
ATOM 3946 N N . PRO A 1 506 ? 47.562 -20.242 -35.798 1.00 74.12 506 PRO A N 1
ATOM 3947 C CA . PRO A 1 506 ? 46.549 -20.615 -34.820 1.00 74.12 506 PRO A CA 1
ATOM 3948 C C . PRO A 1 506 ? 47.136 -21.567 -33.760 1.00 74.12 506 PRO A C 1
ATOM 3950 O O . PRO A 1 506 ? 47.876 -22.489 -34.103 1.00 74.12 506 PRO A O 1
ATOM 3953 N N . GLY A 1 507 ? 46.787 -21.380 -32.487 1.00 83.44 507 GLY A N 1
ATOM 3954 C CA . GLY A 1 507 ? 47.369 -22.129 -31.368 1.00 83.44 507 GLY A CA 1
ATOM 3955 C C . GLY A 1 507 ? 46.724 -21.802 -30.022 1.00 83.44 507 GLY A C 1
ATOM 3956 O O . GLY A 1 507 ? 45.825 -20.964 -29.951 1.00 83.44 507 GLY A O 1
ATOM 3957 N N . ASP A 1 508 ? 47.169 -22.478 -28.962 1.00 85.44 508 ASP A N 1
ATOM 3958 C CA . ASP A 1 508 ? 46.693 -22.227 -27.599 1.00 85.44 508 ASP A CA 1
ATOM 3959 C C . ASP A 1 508 ? 47.263 -20.915 -27.050 1.00 85.44 508 ASP A C 1
ATOM 3961 O O . ASP A 1 508 ? 48.462 -20.642 -27.166 1.00 85.44 508 ASP A O 1
ATOM 3965 N N . VAL A 1 509 ? 46.379 -20.101 -26.471 1.00 89.94 509 VAL A N 1
ATOM 3966 C CA . VAL A 1 509 ? 46.684 -18.766 -25.964 1.00 89.94 509 VAL A CA 1
ATOM 3967 C C . VAL A 1 509 ? 46.126 -18.578 -24.562 1.00 89.94 509 VAL A C 1
ATOM 3969 O O . VAL A 1 509 ? 44.954 -18.850 -24.302 1.00 89.94 509 VAL A O 1
ATOM 3972 N N . GLU A 1 510 ? 46.955 -18.021 -23.685 1.00 91.62 510 GLU A N 1
ATOM 3973 C CA . GLU A 1 510 ? 46.608 -17.648 -22.319 1.00 91.62 510 GLU A CA 1
ATOM 3974 C C . GLU A 1 510 ? 46.874 -16.149 -22.118 1.00 91.62 510 GLU A C 1
ATOM 3976 O O . GLU A 1 510 ? 48.013 -15.685 -22.179 1.00 91.62 510 GLU A O 1
ATOM 3981 N N . LEU A 1 511 ? 45.818 -15.370 -21.880 1.00 95.50 511 LEU A N 1
ATOM 3982 C CA . LEU A 1 511 ? 45.888 -13.947 -21.549 1.00 95.50 511 LEU A CA 1
ATOM 3983 C C . LEU A 1 511 ? 45.367 -13.731 -20.129 1.00 95.50 511 LEU A C 1
ATOM 3985 O O . LEU A 1 511 ? 44.173 -13.884 -19.860 1.00 95.50 511 LEU A O 1
ATOM 3989 N N . LYS A 1 512 ? 46.255 -13.320 -19.223 1.00 94.12 512 LYS A N 1
ATOM 3990 C CA . LYS A 1 512 ? 45.953 -13.129 -17.797 1.00 94.12 512 LYS A CA 1
ATOM 3991 C C . LYS A 1 512 ? 46.334 -11.750 -17.298 1.00 94.12 512 LYS A C 1
ATOM 3993 O O . LYS A 1 512 ? 47.286 -11.145 -17.779 1.00 94.12 512 LYS A O 1
ATOM 3998 N N . VAL A 1 513 ? 45.611 -11.282 -16.287 1.00 95.62 513 VAL A N 1
ATOM 3999 C CA . VAL A 1 513 ? 45.843 -10.023 -15.575 1.00 95.62 513 VAL A CA 1
ATOM 4000 C C . VAL A 1 513 ? 46.347 -10.312 -14.171 1.00 95.62 513 VAL A C 1
ATOM 4002 O O . VAL A 1 513 ? 45.779 -11.134 -13.459 1.00 95.62 513 VAL A O 1
ATOM 4005 N N . PHE A 1 514 ? 47.361 -9.567 -13.751 1.00 88.75 514 PHE A N 1
ATOM 4006 C CA . PHE A 1 514 ? 48.021 -9.646 -12.459 1.00 88.75 514 PHE A CA 1
ATOM 4007 C C . PHE A 1 514 ? 48.037 -8.277 -11.776 1.00 88.75 514 PHE A C 1
ATOM 4009 O O . PHE A 1 514 ? 48.080 -7.229 -12.430 1.00 88.75 514 PHE A O 1
ATOM 4016 N N . ASN A 1 515 ? 48.035 -8.277 -10.445 1.00 86.62 515 ASN A N 1
ATOM 4017 C CA . ASN A 1 515 ? 48.314 -7.076 -9.661 1.00 86.62 515 ASN A CA 1
ATOM 4018 C C . ASN A 1 515 ? 49.834 -6.853 -9.517 1.00 86.62 515 ASN A C 1
ATOM 4020 O O . ASN A 1 515 ? 50.648 -7.691 -9.904 1.00 86.62 515 ASN A O 1
ATOM 4024 N N . VAL A 1 516 ? 50.235 -5.727 -8.920 1.00 82.50 516 VAL A N 1
ATOM 4025 C CA . VAL A 1 516 ? 51.659 -5.397 -8.689 1.00 82.50 516 VAL A CA 1
ATOM 4026 C C . VAL A 1 516 ? 52.397 -6.377 -7.768 1.00 82.50 516 VAL A C 1
ATOM 4028 O O . VAL A 1 516 ? 53.622 -6.391 -7.762 1.00 82.50 516 VAL A O 1
ATOM 4031 N N . MET A 1 517 ? 51.672 -7.199 -7.002 1.00 82.00 517 MET A N 1
ATOM 4032 C CA . MET A 1 517 ? 52.243 -8.259 -6.162 1.00 82.00 517 MET A CA 1
ATOM 4033 C C . MET A 1 517 ? 52.422 -9.580 -6.932 1.00 82.00 517 MET A C 1
ATOM 4035 O O . MET A 1 517 ? 52.828 -10.578 -6.343 1.00 82.00 517 MET A O 1
ATOM 4039 N N . GLY A 1 518 ? 52.107 -9.603 -8.233 1.00 77.50 518 GLY A N 1
ATOM 4040 C CA . GLY A 1 518 ? 52.201 -10.789 -9.085 1.00 77.50 518 GLY A CA 1
ATOM 4041 C C . GLY A 1 518 ? 51.075 -11.803 -8.874 1.00 77.50 518 GLY A C 1
ATOM 4042 O O . GLY A 1 518 ? 51.158 -12.908 -9.403 1.00 77.50 518 GLY A O 1
ATOM 4043 N N . GLN A 1 519 ? 50.028 -11.458 -8.119 1.00 83.62 519 GLN A N 1
ATOM 4044 C CA . GLN A 1 519 ? 48.864 -12.328 -7.945 1.00 83.62 519 GLN A CA 1
ATOM 4045 C C . GLN A 1 519 ? 47.963 -12.227 -9.173 1.00 83.62 519 GLN A C 1
ATOM 4047 O O . GLN A 1 519 ? 47.687 -11.120 -9.642 1.00 83.62 519 GLN A O 1
ATOM 4052 N N . GLU A 1 520 ? 47.494 -13.370 -9.673 1.00 91.94 520 GLU A N 1
ATOM 4053 C CA . GLU A 1 520 ? 46.517 -13.418 -10.759 1.00 91.94 520 GLU A CA 1
ATOM 4054 C C . GLU A 1 520 ? 45.185 -12.825 -10.283 1.00 91.94 520 GLU A C 1
ATOM 4056 O O . GLU A 1 520 ? 44.629 -13.223 -9.262 1.00 91.94 520 GLU A O 1
ATOM 4061 N N . VAL A 1 521 ? 44.697 -11.838 -11.025 1.00 90.44 521 VAL A N 1
ATOM 4062 C CA . VAL A 1 521 ? 43.454 -11.113 -10.755 1.00 90.44 521 VAL A CA 1
ATOM 4063 C C . VAL A 1 521 ? 42.331 -11.633 -11.642 1.00 90.44 521 VAL A C 1
ATOM 4065 O O . VAL A 1 521 ? 41.184 -11.704 -11.201 1.00 90.44 521 VAL A O 1
ATOM 4068 N N . LYS A 1 522 ? 42.637 -11.961 -12.903 1.00 90.44 522 LYS A N 1
ATOM 4069 C CA . LYS A 1 522 ? 41.643 -12.440 -13.867 1.00 90.44 522 LYS A CA 1
ATOM 4070 C C . LYS A 1 522 ? 42.310 -13.136 -15.049 1.00 90.44 522 LYS A C 1
ATOM 4072 O O . LYS A 1 522 ? 43.241 -12.588 -15.632 1.00 90.44 522 LYS A O 1
ATOM 4077 N N . THR A 1 523 ? 41.772 -14.278 -15.458 1.00 92.88 523 THR A N 1
ATOM 4078 C CA . THR A 1 523 ? 42.038 -14.861 -16.778 1.00 92.88 523 THR A CA 1
ATOM 4079 C C . THR A 1 523 ? 41.062 -14.258 -17.787 1.00 92.88 523 THR A C 1
ATOM 4081 O O . THR A 1 523 ? 39.853 -14.276 -17.559 1.00 92.88 523 THR A O 1
ATOM 4084 N N . LEU A 1 524 ? 41.577 -13.670 -18.867 1.00 90.50 524 LEU A N 1
ATOM 4085 C CA . LEU A 1 524 ? 40.778 -13.031 -19.920 1.00 90.50 524 LEU A CA 1
ATOM 4086 C C . LEU A 1 524 ? 40.562 -13.948 -21.122 1.00 90.50 524 LEU A C 1
ATOM 4088 O O . LEU A 1 524 ? 39.534 -13.855 -21.787 1.00 90.50 524 LEU A O 1
ATOM 4092 N N . MET A 1 525 ? 41.527 -14.822 -21.392 1.00 87.56 525 MET A N 1
ATOM 4093 C CA . MET A 1 525 ? 41.451 -15.834 -22.435 1.00 87.56 525 MET A CA 1
ATOM 4094 C C . MET A 1 525 ? 42.333 -17.014 -22.036 1.00 87.56 525 MET A C 1
ATOM 4096 O O . MET A 1 525 ? 43.439 -16.797 -21.552 1.00 87.56 525 MET A O 1
ATOM 4100 N N . ASP A 1 526 ? 41.835 -18.232 -22.212 1.00 90.12 526 ASP A N 1
ATOM 4101 C CA . ASP A 1 526 ? 42.580 -19.475 -21.998 1.00 90.12 526 ASP A CA 1
ATOM 4102 C C . ASP A 1 526 ? 42.007 -20.534 -22.947 1.00 90.12 526 ASP A C 1
ATOM 4104 O O . ASP A 1 526 ? 40.876 -20.999 -22.770 1.00 90.12 526 ASP A O 1
ATOM 4108 N N . GLY A 1 527 ? 42.733 -20.810 -24.030 1.00 82.12 527 GLY A N 1
ATOM 4109 C CA . GLY A 1 527 ? 42.357 -21.808 -25.026 1.00 82.12 527 GLY A CA 1
ATOM 4110 C C . GLY A 1 527 ? 42.778 -21.460 -26.452 1.00 82.12 527 GLY A C 1
ATOM 4111 O O . GLY A 1 527 ? 43.562 -20.547 -26.701 1.00 82.12 527 GLY A O 1
ATOM 4112 N N . TYR A 1 528 ? 42.238 -22.208 -27.412 1.00 84.81 528 TYR A N 1
ATOM 4113 C CA . TYR A 1 528 ? 42.661 -22.145 -28.809 1.00 84.81 528 TYR A CA 1
ATOM 4114 C C . TYR A 1 528 ? 42.186 -20.874 -29.534 1.00 84.81 528 TYR A C 1
ATOM 4116 O O . TYR A 1 528 ? 40.988 -20.580 -29.583 1.00 84.81 528 TYR A O 1
ATOM 4124 N N . ALA A 1 529 ? 43.112 -20.166 -30.182 1.00 79.81 529 ALA A N 1
ATOM 4125 C CA . ALA A 1 529 ? 42.870 -18.959 -30.967 1.00 79.81 529 ALA A CA 1
ATOM 4126 C C . ALA A 1 529 ? 43.304 -19.135 -32.433 1.00 79.81 529 ALA A C 1
ATOM 4128 O O . ALA A 1 529 ? 44.246 -19.863 -32.747 1.00 79.81 529 ALA A O 1
ATOM 4129 N N . ARG A 1 530 ? 42.614 -18.463 -33.363 1.00 77.81 530 ARG A N 1
ATOM 4130 C CA . ARG A 1 530 ? 42.971 -18.477 -34.794 1.00 77.81 530 ARG A CA 1
ATOM 4131 C C . ARG A 1 530 ? 44.054 -17.437 -35.097 1.00 77.81 530 ARG A C 1
ATOM 4133 O O . ARG A 1 530 ? 44.125 -16.423 -34.416 1.00 77.81 530 ARG A O 1
ATOM 4140 N N . ALA A 1 531 ? 44.835 -17.649 -36.159 1.00 77.62 531 ALA A N 1
ATOM 4141 C CA . ALA A 1 531 ? 45.757 -16.631 -36.670 1.00 77.62 531 ALA A CA 1
ATOM 4142 C C . ALA A 1 531 ? 45.020 -15.322 -37.023 1.00 77.62 531 ALA A C 1
ATOM 4144 O O . ALA A 1 531 ? 43.879 -15.357 -37.494 1.00 77.62 531 ALA A O 1
ATOM 4145 N N . GLY A 1 532 ? 45.690 -14.186 -36.830 1.00 78.12 532 GLY A N 1
ATOM 4146 C CA . GLY A 1 532 ? 45.161 -12.836 -37.024 1.00 78.12 532 GLY A CA 1
ATOM 4147 C C . GLY A 1 532 ? 44.974 -12.060 -35.717 1.00 78.12 532 GLY A C 1
ATOM 4148 O O . GLY A 1 532 ? 45.239 -12.571 -34.628 1.00 78.12 532 GLY A O 1
ATOM 4149 N N . SER A 1 533 ? 44.510 -10.815 -35.841 1.00 84.12 533 SER A N 1
ATOM 4150 C CA . SER A 1 533 ? 44.301 -9.908 -34.710 1.00 84.12 533 SER A CA 1
ATOM 4151 C C . SER A 1 533 ? 43.163 -10.370 -33.805 1.00 84.12 533 SER A C 1
ATOM 4153 O O . SER A 1 533 ? 42.023 -10.532 -34.247 1.00 84.12 533 SER A O 1
ATOM 4155 N N . GLN A 1 534 ? 43.466 -10.534 -32.522 1.00 80.44 534 GLN A N 1
ATOM 4156 C CA . GLN A 1 534 ? 42.517 -10.846 -31.463 1.00 80.44 534 GLN A CA 1
ATOM 4157 C C . GLN A 1 534 ? 42.259 -9.603 -30.609 1.00 80.44 534 GLN A C 1
ATOM 4159 O O . GLN A 1 534 ? 43.162 -8.805 -30.355 1.00 80.44 534 GLN A O 1
ATOM 4164 N N . ARG A 1 535 ? 41.015 -9.444 -30.149 1.00 87.75 535 ARG A N 1
ATOM 4165 C CA . ARG A 1 535 ? 40.593 -8.353 -29.261 1.00 87.75 535 ARG A CA 1
ATOM 4166 C C . ARG A 1 535 ? 39.902 -8.930 -28.040 1.00 87.75 535 ARG A C 1
ATOM 4168 O O . ARG A 1 535 ? 38.906 -9.637 -28.179 1.00 87.75 535 ARG A O 1
ATOM 4175 N N . VAL A 1 536 ? 40.403 -8.600 -26.856 1.00 85.56 536 VAL A N 1
ATOM 4176 C CA . VAL A 1 536 ? 39.859 -9.084 -25.587 1.00 85.56 536 VAL A CA 1
ATOM 4177 C C . VAL A 1 536 ? 39.528 -7.898 -24.691 1.00 85.56 536 VAL A C 1
ATOM 4179 O O . VAL A 1 536 ? 40.379 -7.056 -24.405 1.00 85.56 536 VAL A O 1
ATOM 4182 N N . VAL A 1 537 ? 38.273 -7.822 -24.248 1.00 92.00 537 VAL A N 1
ATOM 4183 C CA . VAL A 1 537 ? 37.808 -6.762 -23.347 1.00 92.00 537 VAL A CA 1
ATOM 4184 C C . VAL A 1 537 ? 38.089 -7.165 -21.905 1.00 92.00 537 VAL A C 1
ATOM 4186 O O . VAL A 1 537 ? 37.620 -8.198 -21.427 1.00 92.00 537 VAL A O 1
ATOM 4189 N N . PHE A 1 538 ? 38.827 -6.322 -21.191 1.00 92.44 538 PHE A N 1
ATOM 4190 C CA . PHE A 1 538 ? 39.026 -6.449 -19.758 1.00 92.44 538 PHE A CA 1
ATOM 4191 C C . PHE A 1 538 ? 38.056 -5.543 -19.003 1.00 92.44 538 PHE A C 1
ATOM 4193 O O . PHE A 1 538 ? 38.219 -4.326 -18.996 1.00 92.44 538 PHE A O 1
ATOM 4200 N N . ASP A 1 539 ? 37.078 -6.152 -18.332 1.00 91.25 539 ASP A N 1
ATOM 4201 C CA . ASP A 1 539 ? 36.230 -5.495 -17.334 1.00 91.25 539 ASP A CA 1
ATOM 4202 C C . ASP A 1 539 ? 36.858 -5.611 -15.935 1.00 91.25 539 ASP A C 1
ATOM 4204 O O . ASP A 1 539 ? 37.026 -6.719 -15.400 1.00 91.25 539 ASP A O 1
ATOM 4208 N N . ALA A 1 540 ? 37.189 -4.452 -15.366 1.00 90.12 540 ALA A N 1
ATOM 4209 C CA . ALA A 1 540 ? 37.789 -4.240 -14.054 1.00 90.12 540 ALA A CA 1
ATOM 4210 C C . ALA A 1 540 ? 36.774 -3.753 -12.994 1.00 90.12 540 ALA A C 1
ATOM 4212 O O . ALA A 1 540 ? 37.144 -3.169 -11.961 1.00 90.12 540 ALA A O 1
ATOM 4213 N N . THR A 1 541 ? 35.478 -3.976 -13.223 1.00 87.25 541 THR A N 1
ATOM 4214 C CA . THR A 1 541 ? 34.431 -3.770 -12.217 1.00 87.25 541 THR A CA 1
ATOM 4215 C C . THR A 1 541 ? 34.774 -4.559 -10.948 1.00 87.25 541 THR A C 1
ATOM 4217 O O . THR A 1 541 ? 35.111 -5.739 -10.993 1.00 87.25 541 THR A O 1
ATOM 4220 N N . GLY A 1 542 ? 34.763 -3.880 -9.797 1.00 84.75 542 GLY A N 1
ATOM 4221 C CA . GLY A 1 542 ? 35.176 -4.455 -8.507 1.00 84.75 542 GLY A CA 1
ATOM 4222 C C . GLY A 1 542 ? 36.678 -4.403 -8.177 1.00 84.75 542 GLY A C 1
ATOM 4223 O O . GLY A 1 542 ? 37.034 -4.646 -7.029 1.00 84.75 542 GLY A O 1
ATOM 4224 N N . LEU A 1 543 ? 37.560 -4.027 -9.113 1.00 86.94 543 LEU A N 1
ATOM 4225 C CA . LEU A 1 543 ? 39.001 -3.871 -8.847 1.00 86.94 543 LEU A CA 1
ATOM 4226 C C . LEU A 1 543 ? 39.358 -2.458 -8.354 1.00 86.94 543 LEU A C 1
ATOM 4228 O O . LEU A 1 543 ? 38.710 -1.480 -8.731 1.00 86.94 543 LEU A O 1
ATOM 4232 N N . ALA A 1 544 ? 40.382 -2.329 -7.508 1.00 87.81 544 ALA A N 1
ATOM 4233 C CA . ALA A 1 544 ? 40.840 -1.032 -6.996 1.00 87.81 544 ALA A CA 1
ATOM 4234 C C . ALA A 1 544 ? 41.639 -0.252 -8.056 1.00 87.81 544 ALA A C 1
ATOM 4236 O O . ALA A 1 544 ? 42.375 -0.867 -8.829 1.00 87.81 544 ALA A O 1
ATOM 4237 N N . SER A 1 545 ? 41.540 1.084 -8.075 1.00 84.38 545 SER A N 1
ATOM 4238 C CA . SER A 1 545 ? 42.391 1.934 -8.925 1.00 84.38 545 SER A CA 1
ATOM 4239 C C . SER A 1 545 ? 43.869 1.648 -8.665 1.00 84.38 545 SER A C 1
ATOM 4241 O O . SER A 1 545 ? 44.282 1.477 -7.517 1.00 84.38 545 SER A O 1
ATOM 4243 N N . GLY A 1 546 ? 44.673 1.589 -9.722 1.00 82.19 546 GLY A N 1
ATOM 4244 C CA . GLY A 1 546 ? 46.081 1.237 -9.602 1.00 82.19 546 GLY A CA 1
ATOM 4245 C C . GLY A 1 546 ? 46.671 0.631 -10.865 1.00 82.19 546 GLY A C 1
ATOM 4246 O O . GLY A 1 546 ? 46.061 0.614 -11.934 1.00 82.19 546 GLY A O 1
ATOM 4247 N N . VAL A 1 547 ? 47.899 0.148 -10.724 1.00 84.81 547 VAL A N 1
ATOM 4248 C CA . VAL A 1 547 ? 48.659 -0.477 -11.803 1.00 84.81 547 VAL A CA 1
ATOM 4249 C C . VAL A 1 547 ? 48.357 -1.972 -11.855 1.00 84.81 547 VAL A C 1
ATOM 4251 O O . VAL A 1 547 ? 48.434 -2.662 -10.841 1.00 84.81 547 VAL A O 1
ATOM 4254 N N . TYR A 1 548 ? 48.087 -2.476 -13.054 1.00 89.81 548 TYR A N 1
ATOM 4255 C CA . TYR A 1 548 ? 47.931 -3.899 -13.339 1.00 89.81 548 TYR A CA 1
ATOM 4256 C C . TYR A 1 548 ? 48.852 -4.295 -14.490 1.00 89.81 548 TYR A C 1
ATOM 4258 O O . TYR A 1 548 ? 49.241 -3.462 -15.311 1.00 89.81 548 TYR A O 1
ATOM 4266 N N . ILE A 1 549 ? 49.216 -5.569 -14.546 1.00 89.88 549 ILE A N 1
ATOM 4267 C CA . ILE A 1 549 ? 50.059 -6.135 -15.601 1.00 89.88 549 ILE A CA 1
ATOM 4268 C C . ILE A 1 549 ? 49.243 -7.216 -16.288 1.00 89.88 549 ILE A C 1
ATOM 4270 O O . ILE A 1 549 ? 48.660 -8.049 -15.607 1.00 89.88 549 ILE A O 1
ATOM 4274 N N . TYR A 1 550 ? 49.191 -7.221 -17.613 1.00 94.69 550 TYR A N 1
ATOM 4275 C CA . TYR A 1 550 ? 48.627 -8.333 -18.370 1.00 94.69 550 TYR A CA 1
ATOM 4276 C C . TYR A 1 550 ? 49.734 -9.057 -19.122 1.00 94.69 550 TYR A C 1
ATOM 4278 O O . TYR A 1 550 ? 50.689 -8.432 -19.587 1.00 94.69 550 TYR A O 1
ATOM 4286 N N . ARG A 1 551 ? 49.617 -10.381 -19.188 1.00 93.25 551 ARG A N 1
ATOM 4287 C CA . ARG A 1 551 ? 50.574 -11.283 -19.821 1.00 93.25 551 ARG A CA 1
ATOM 4288 C C . ARG A 1 551 ? 49.850 -12.156 -20.827 1.00 93.25 551 ARG A C 1
ATOM 4290 O O . ARG A 1 551 ? 48.862 -12.789 -20.466 1.00 93.25 551 ARG A O 1
ATOM 4297 N N . LEU A 1 552 ? 50.384 -12.186 -22.038 1.00 94.31 552 LEU A N 1
ATOM 4298 C CA . LEU A 1 552 ? 50.002 -13.084 -23.112 1.00 94.31 552 LEU A CA 1
ATOM 4299 C C . LEU A 1 552 ? 51.038 -14.206 -23.208 1.00 94.31 552 LEU A C 1
ATOM 4301 O O . LEU A 1 552 ? 52.234 -13.922 -23.265 1.00 94.31 552 LEU A O 1
ATOM 4305 N N . VAL A 1 553 ? 50.579 -15.452 -23.254 1.00 90.06 553 VAL A N 1
ATOM 4306 C CA . VAL A 1 553 ? 51.373 -16.637 -23.592 1.00 90.06 553 VAL A CA 1
ATOM 4307 C C . VAL A 1 553 ? 50.733 -17.279 -24.819 1.00 90.06 553 VAL A C 1
ATOM 4309 O O . VAL A 1 553 ? 49.545 -17.585 -24.791 1.00 90.06 553 VAL A O 1
ATOM 4312 N N . ALA A 1 554 ? 51.494 -17.455 -25.896 1.00 84.88 554 ALA A N 1
ATOM 4313 C CA . ALA A 1 554 ? 51.046 -18.086 -27.136 1.00 84.88 554 ALA A CA 1
ATOM 4314 C C . ALA A 1 554 ? 52.165 -18.994 -27.675 1.00 84.88 554 ALA A C 1
ATOM 4316 O O . ALA A 1 554 ? 53.141 -18.516 -28.257 1.00 84.88 554 ALA A O 1
ATOM 4317 N N . GLY A 1 555 ? 52.053 -20.307 -27.444 1.00 80.19 555 GLY A N 1
ATOM 4318 C CA . GLY A 1 555 ? 53.142 -21.256 -27.714 1.00 80.19 555 GLY A CA 1
ATOM 4319 C C . GLY A 1 555 ? 54.417 -20.912 -26.928 1.00 80.19 555 GLY A C 1
ATOM 4320 O O . GLY A 1 555 ? 54.373 -20.796 -25.705 1.00 80.19 555 GLY A O 1
ATOM 4321 N N . ASP A 1 556 ? 55.536 -20.710 -27.631 1.00 76.25 556 ASP A N 1
ATOM 4322 C CA . ASP A 1 556 ? 56.833 -20.337 -27.036 1.00 76.25 556 ASP A CA 1
ATOM 4323 C C . ASP A 1 556 ? 56.986 -18.819 -26.786 1.00 76.25 556 ASP A C 1
ATOM 4325 O O . ASP A 1 556 ? 57.988 -18.374 -26.220 1.00 76.25 556 ASP A O 1
ATOM 4329 N N . HIS A 1 557 ? 56.005 -18.000 -27.188 1.00 80.00 557 HIS A N 1
ATOM 4330 C CA . HIS A 1 557 ? 56.050 -16.546 -27.032 1.00 80.00 557 HIS A CA 1
ATOM 4331 C C . HIS A 1 557 ? 55.330 -16.100 -25.758 1.00 80.00 557 HIS A C 1
ATOM 4333 O O . HIS A 1 557 ? 54.175 -16.449 -25.521 1.00 80.00 557 HIS A O 1
ATOM 4339 N N . THR A 1 558 ? 56.005 -15.292 -24.937 1.00 86.06 558 THR A N 1
ATOM 4340 C CA . THR A 1 558 ? 55.414 -14.643 -23.759 1.00 86.06 558 THR A CA 1
ATOM 4341 C C . THR A 1 558 ? 55.714 -13.151 -23.782 1.00 86.06 558 THR A C 1
ATOM 4343 O O . THR A 1 558 ? 56.878 -12.756 -23.759 1.00 86.06 558 THR A O 1
ATOM 4346 N N . GLU A 1 559 ? 54.674 -12.320 -23.764 1.00 88.25 559 GLU A N 1
ATOM 4347 C CA . GLU A 1 559 ? 54.795 -10.860 -23.716 1.00 88.25 559 GLU A CA 1
ATOM 4348 C C . GLU A 1 559 ? 53.930 -10.290 -22.585 1.00 88.25 559 GLU A C 1
ATOM 4350 O O . GLU A 1 559 ? 52.874 -10.831 -22.252 1.00 88.25 559 GLU A O 1
ATOM 4355 N N . GLN A 1 560 ? 54.380 -9.208 -21.948 1.00 89.75 560 GLN A N 1
ATOM 4356 C CA . GLN A 1 560 ? 53.645 -8.567 -20.859 1.00 89.75 560 GLN A CA 1
ATOM 4357 C C . GLN A 1 560 ? 53.674 -7.047 -20.970 1.00 89.75 560 GLN A C 1
ATOM 4359 O O . GLN A 1 560 ? 54.699 -6.449 -21.299 1.00 89.75 560 GLN A O 1
ATOM 4364 N N . LYS A 1 561 ? 52.557 -6.411 -20.621 1.00 89.81 561 LYS A N 1
ATOM 4365 C CA . LYS A 1 561 ? 52.406 -4.956 -20.629 1.00 89.81 561 LYS A CA 1
ATOM 4366 C C . LYS A 1 561 ? 51.657 -4.469 -19.399 1.00 89.81 561 LYS A C 1
ATOM 4368 O O . LYS A 1 561 ? 50.972 -5.217 -18.705 1.00 89.81 561 LYS A O 1
ATOM 4373 N N . ARG A 1 562 ? 51.823 -3.182 -19.106 1.00 88.56 562 ARG A N 1
ATOM 4374 C CA . ARG A 1 562 ? 51.254 -2.525 -17.928 1.00 88.56 562 ARG A CA 1
ATOM 4375 C C . ARG A 1 562 ? 50.051 -1.677 -18.316 1.00 88.56 562 ARG A C 1
ATOM 4377 O O . ARG A 1 562 ? 50.117 -0.944 -19.295 1.00 88.56 562 ARG A O 1
ATOM 4384 N N . MET A 1 563 ? 49.011 -1.700 -17.494 1.00 91.75 563 MET A N 1
ATOM 4385 C CA . MET A 1 563 ? 47.823 -0.856 -17.611 1.00 91.75 563 MET A CA 1
ATOM 4386 C C . MET A 1 563 ? 47.527 -0.122 -16.301 1.00 91.75 563 MET A C 1
ATOM 4388 O O . MET A 1 563 ? 47.889 -0.588 -15.219 1.00 91.75 563 MET A O 1
ATOM 4392 N N . ILE A 1 564 ? 46.886 1.039 -16.399 1.00 85.62 564 ILE A N 1
ATOM 4393 C CA . ILE A 1 564 ? 46.521 1.902 -15.276 1.00 85.62 564 ILE A CA 1
ATOM 4394 C C . ILE A 1 564 ? 44.995 1.979 -15.222 1.00 85.62 564 ILE A C 1
ATOM 4396 O O . ILE A 1 564 ? 44.357 2.503 -16.132 1.00 85.62 564 ILE A O 1
ATOM 4400 N N . LEU A 1 565 ? 44.410 1.466 -14.142 1.00 90.81 565 LEU A N 1
ATOM 4401 C CA . LEU A 1 565 ? 42.994 1.637 -13.834 1.00 90.81 565 LEU A CA 1
ATOM 4402 C C . LEU A 1 565 ? 42.821 2.930 -13.030 1.00 90.81 565 LEU A C 1
ATOM 4404 O O . LEU A 1 565 ? 43.313 3.024 -11.903 1.00 90.81 565 LEU A O 1
ATOM 4408 N N . ALA A 1 566 ? 42.120 3.904 -13.605 1.00 78.19 566 ALA A N 1
ATOM 4409 C CA . ALA A 1 566 ? 41.802 5.188 -12.989 1.00 78.19 566 ALA A CA 1
ATOM 4410 C C . ALA A 1 566 ? 40.275 5.335 -12.898 1.00 78.19 566 ALA A C 1
ATOM 4412 O O . ALA A 1 566 ? 39.623 5.695 -13.880 1.00 78.19 566 ALA A O 1
ATOM 4413 N N . LYS A 1 567 ? 39.719 4.984 -11.732 1.00 68.88 567 LYS A N 1
ATOM 4414 C CA . LYS A 1 567 ? 38.307 5.216 -11.391 1.00 68.88 567 LYS A CA 1
ATOM 4415 C C . LYS A 1 567 ? 38.075 6.612 -10.846 1.00 68.88 567 LYS A C 1
ATOM 4417 O O . LYS A 1 567 ? 38.955 7.078 -10.084 1.00 68.88 567 LYS A O 1
#

Nearest PDB structures (foldseek):
  8ye5-assembly1_A  TM=8.048E-01  e=5.079E-04  Dehalobacter sp.
  8ye5-assembly1_B  TM=8.445E-01  e=1.009E-03  Dehalobacter sp.
  7o04-assembly1_B  TM=8.919E-01  e=3.581E-03  Shigella flexneri
  8dpu-assembly1_A  TM=2.913E-01  e=1.665E-07  Homo sapiens
  2c0l-assembly1_A  TM=7.319E-01  e=1.340E-02  Homo sapiens

Solvent-accessible surface area (backbone atoms only — not comparable to full-atom values): 31527 Å² total; per-residue (Å²): 136,72,73,44,76,64,81,67,69,47,83,43,81,53,95,93,38,80,44,80,45,80,84,67,68,64,41,68,69,74,84,67,84,67,88,79,80,79,92,66,65,62,34,45,67,36,38,52,54,11,52,56,28,42,77,69,68,36,37,70,61,11,28,52,25,22,50,56,11,34,72,57,34,73,77,46,15,68,46,26,32,54,28,13,51,26,25,46,77,70,70,37,34,72,63,13,42,56,30,13,57,51,8,38,74,51,33,59,83,46,52,24,28,48,18,44,52,56,34,22,52,24,25,44,73,69,68,39,43,49,62,17,49,55,41,31,54,47,25,42,74,70,32,78,31,62,21,67,59,24,45,53,50,52,52,53,35,49,79,71,51,48,50,70,60,37,62,52,42,61,25,38,57,67,26,68,76,42,75,49,78,44,50,51,66,41,76,44,64,38,28,39,50,76,40,48,99,82,51,80,36,31,36,36,38,30,42,14,70,65,51,58,74,81,55,70,48,79,78,47,78,44,57,46,89,60,46,62,50,78,42,68,41,83,84,73,67,36,81,28,26,16,42,33,34,31,41,37,47,91,94,47,74,43,69,22,58,68,34,51,39,24,27,24,39,74,66,76,58,62,42,56,68,33,71,49,55,72,38,79,44,44,40,72,45,68,43,73,34,32,42,47,73,63,83,79,76,45,55,28,46,36,34,32,40,26,37,51,55,95,92,38,83,38,87,69,45,78,76,46,76,51,75,63,69,89,65,50,56,49,76,44,61,75,54,100,57,74,50,68,39,30,32,45,37,43,36,40,30,46,97,91,52,71,50,74,32,59,36,56,60,37,26,31,27,38,70,62,81,83,62,45,50,74,46,75,49,75,42,87,90,77,49,28,39,39,40,30,34,64,85,78,72,86,77,66,73,44,75,49,45,32,34,31,31,72,87,76,66,50,73,49,77,57,64,64,73,60,42,83,89,73,32,39,35,56,32,62,52,86,91,50,76,61,45,48,26,37,43,35,40,38,39,30,42,97,77,50,75,51,73,30,62,37,95,59,72,48,80,46,76,42,74,78,63,71,74,66,76,86,71,84,91,80,91,76,90,75,82,78,80,77,79,44,69,52,83,47,48,53,66,65,19,57,58,47,30,37,38,39,35,52,33,93,60,59,44,53,32,38,32,35,31,22,41,87,86,70,47,81,73,44,81,77,42,78,47,80,43,68,52,44,81,45,79,45,77,48,76,45,76,94,58,77,68,43,62,35,37,39,37,42,37,47,80,95,46,74,49,74,51,78,44,38,40,54,118

Radius of gyration: 45.33 Å; Cα contacts (8 Å, |Δi|>4): 1176; chains: 1; bounding box: 123×52×105 Å

Secondary structure (DSSP, 8-state):
---B------EEEETTEEEEP-----B---------SS--STTHHHHHHHHHHHHTT-HHHHHHHHHHHHHH-TT-HHHHHHHHHHHHHTT-HHHHHHHHHHHHHHPPTTHHHHHHHHHHHHHHHTT-HHHHHHHHHHHHHH-SSSHHHHHHHHHHHHHTTHHHHHTSPPP-EEES-SS-EEETT-EEEEEE--S-TT--SEEEEEEESSSSSS-EEEEEEEETT-SEEEEEPSS--EEEEEEEEEEEETTEEEEPPPPPPEEEEPPP--EEEESPTT-EEETTS-EEEEEE--SSPPSEEEEEEEEEETTEEEEEEEEEEEE-----EEEE------EEEEEEEEEEE-SS-EEEEE-SS-EEEEPPP---EEEEEEETTTTEEEEEE-S--S--SEEEEEEEETTT--EEE-----BTTTTEEEEE-TTSPSEEEEEEEEEE-SS-EEEEE-SS-EEE--TTGGGTTTS-------------BPPPBSSSBSSEEEEEEEESS-EEEEEEEEETTS-EEEEEEEEEE-SEEEEEEEE-TTPPSEEEEEEEEETTEEEEEEEEE--

Foldseek 3Di:
DDFDWDFQWFFDQDPNDTDTDDDTDTPPPPPLPDPDDDDDAFLVVLQVQLVVCVVVVVLVSNLVSLVSSCVRVVLPLSSLLSNLVSCLVVLNLVVSLVSLVSSLVRDDPQSVLSSLQSNLSSCSSVVLLLSSLVSLVVLCVDHPPCNVVSVVVVVVCVVRCVVVVSQQAFWEWPPPQAAAEAEAQDKGKTFTDQRDPPQFFKKWKWKDQALPDDDIDTDDIGTNVDGMDIDGHHPRFHARMWMWMWTDDPPDIGTYDIHYGHGYHYDWAKAWPPDAAAAEAEFQFKDKTFIDTPDDAFQWKWKWKWAQDPNDTHTDGTQDIDGDDPPRMDIRRGDPDAFWGIKMKMWGHHPVDIHIDIHDHIYGYHHPDDKEFPDWDADPVVQKIKTFIDQDDPDFPDKWKWKQAPVPRDIGTFDFDDPNHGRMTMGHDQPPAFGKIKMKMWTHHPRGIDIYTHPDIDGDHNVVVVVPPPDDDDDDDDDPPDFFKDDWPPFQDEQKTKTKGFAQAKFWKWKFKADPVRDTDDTQDTGIDGGGMDITMDGCVPPDFAKMKMWMDGPPDIDMDIGTHDD